Protein 1V9C (pdb70)

Foldseek 3Di:
DCVVVVLLVCQVVVLPDADDPLQCVLLQSLLCSLPVDSCQSVQKDWDPCQLVLLLCLLLVQAEEEEQDVLLVVLADPVLCVVNVYHYHHQLPDPQLVVPVSLLSSVVVCVVPLNQAQHEYFYAADLVNLVSVLVVLVVPRAYSEYELFHADDPNNQVSVVSVVVGPHTYIYRPDRGGHSSSRNSSNSSSSVCSNVVRD/DVVVVVVLLVVLVVPQPDADDDQQGVLLLSLLCSLPVDNCQSVQKDWDPCQLVLLLVLLQVLAAEEEADVCLVVVADPVLCPPNVHHYHH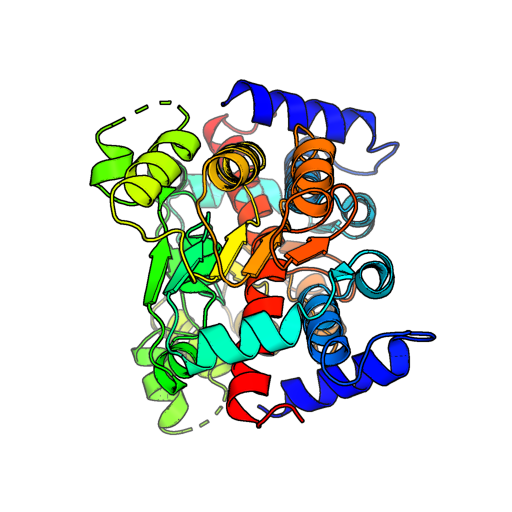QLVDDQLVVVVVVPPSLLSRVVVCVVVVRQASHEYEYAADLVNLVNVLVVVVVPGAHSEYELHHADDPNNQVSVVSVVVGDHTYMYRHDRGGHSSSRNSSSSSSSVCSSVVNHDPD

Radius of gyration: 20.57 Å; Cα contacts (8 Å, |Δi|>4): 798; chains: 2; bounding box: 48×42×52 Å

Solvent-accessible surface area: 16728 Å² total; per-residue (Å²): 244,50,54,67,115,76,3,30,142,42,0,60,152,92,4,44,121,76,75,38,54,126,35,34,18,22,0,0,52,47,0,0,31,21,19,11,9,57,82,7,47,72,33,1,111,24,26,175,40,2,4,94,22,0,15,150,6,0,91,79,16,12,113,0,1,1,4,17,131,25,0,19,24,5,2,37,80,105,94,24,157,81,58,51,11,91,39,25,32,0,22,54,50,94,87,0,76,90,162,109,130,6,87,13,0,10,40,22,0,137,115,117,42,41,1,79,36,3,1,0,0,0,0,54,18,20,49,2,0,57,22,0,14,103,12,0,118,118,45,5,101,5,21,0,0,0,0,0,0,21,10,12,32,58,3,100,112,0,3,157,20,0,55,93,10,74,13,37,23,0,0,0,58,31,78,24,7,6,4,24,5,0,9,5,0,0,30,4,0,2,87,6,4,43,66,70,22,150,83,212,70,77,55,68,53,6,8,123,31,0,58,138,91,11,38,132,71,82,37,45,117,41,38,24,10,0,0,13,25,0,0,40,22,19,9,10,62,84,6,49,81,30,6,129,25,17,188,33,1,3,92,25,0,17,143,3,1,93,75,31,14,92,0,0,0,3,16,77,20,0,28,30,16,4,42,93,95,72,32,166,93,54,51,3,99,36,19,32,0,29,45,37,97,77,0,54,63,83,23,186,81,165,112,126,6,87,12,0,5,42,16,0,93,124,114,48,22,0,86,40,2,0,0,0,0,0,58,14,17,46,0,0,35,6,0,11,107,10,0,142,127,43,0,111,4,25,0,0,0,0,0,0,23,7,10,33,53,1,66,88,0,2,132,29,0,39,127,17,63,11,35,20,0,0,0,44,32,75,21,5,5,3,27,6,0,8,5,0,1,14,4,0,2,88,4,3,47,41,58,25,93,58,86,32

Organism: Thermus thermophilus (NCBI:txid274)

Structure (mmCIF, N/CA/C/O backbone):
data_1V9C
#
_entry.id   1V9C
#
_cell.length_a   54.571
_cell.length_b   67.822
_cell.length_c   56.697
_cell.angle_alpha   90.00
_cell.angle_beta   113.00
_cell.angle_gamma   90.00
#
_symmetry.space_group_name_H-M   'P 1 21 1'
#
loop_
_entity.id
_entity.type
_entity.pdbx_description
1 polymer 'Precorrin-8x Methyl Mutase'
2 non-polymer 'SULFATE ION'
3 non-polymer 'CHLORIDE ION'
4 water water
#
loop_
_atom_site.group_PDB
_atom_site.id
_atom_site.type_symbol
_atom_site.label_atom_id
_atom_site.label_alt_id
_atom_site.label_comp_id
_atom_site.label_asym_id
_atom_site.label_entity_id
_atom_site.label_seq_id
_atom_site.pdbx_PDB_ins_code
_atom_site.Cartn_x
_atom_site.Cartn_y
_atom_site.Cartn_z
_atom_site.occupancy
_atom_site.B_iso_or_equiv
_atom_site.auth_seq_id
_atom_site.auth_comp_id
_atom_site.auth_asym_id
_atom_site.auth_atom_id
_atom_site.pdbx_PDB_model_num
ATOM 1 N N . ARG A 1 6 ? 26.170 12.184 11.769 1.00 82.82 6 ARG A N 1
ATOM 2 C CA . ARG A 1 6 ? 24.821 11.614 12.054 1.00 84.14 6 ARG A CA 1
ATOM 3 C C . ARG A 1 6 ? 24.864 10.374 12.949 1.00 84.90 6 ARG A C 1
ATOM 4 O O . ARG A 1 6 ? 25.900 10.042 13.537 1.00 87.02 6 ARG A O 1
ATOM 12 N N . ALA A 1 7 ? 23.723 9.697 13.043 1.00 82.76 7 ALA A N 1
ATOM 13 C CA . ALA A 1 7 ? 23.591 8.495 13.853 1.00 80.16 7 ALA A CA 1
ATOM 14 C C . ALA A 1 7 ? 24.169 7.296 13.122 1.00 78.85 7 ALA A C 1
ATOM 15 O O . ALA A 1 7 ? 24.175 6.183 13.647 1.00 78.62 7 ALA A O 1
ATOM 17 N N . ILE A 1 8 ? 24.636 7.530 11.899 1.00 77.35 8 ILE A N 1
ATOM 18 C CA . ILE A 1 8 ? 25.231 6.479 11.083 1.00 75.21 8 ILE A CA 1
ATOM 19 C C . ILE A 1 8 ? 26.250 5.757 11.951 1.00 73.97 8 ILE A C 1
ATOM 20 O O . ILE A 1 8 ? 26.419 4.540 11.861 1.00 71.39 8 ILE A O 1
ATOM 25 N N . GLU A 1 9 ? 26.924 6.533 12.794 1.00 73.13 9 GLU A N 1
ATOM 26 C CA . GLU A 1 9 ? 27.930 6.009 13.700 1.00 74.59 9 GLU A CA 1
ATOM 27 C C . GLU A 1 9 ? 27.281 4.904 14.531 1.00 74.24 9 GLU A C 1
ATOM 28 O O . GLU A 1 9 ? 27.809 3.793 14.638 1.00 73.36 9 GLU A O 1
ATOM 34 N N . GLU A 1 10 ? 26.124 5.222 15.106 1.00 72.45 10 GLU A N 1
ATOM 35 C CA . GLU A 1 10 ? 25.373 4.281 15.929 1.00 69.33 10 GLU A CA 1
ATOM 36 C C . GLU A 1 10 ? 24.988 3.005 15.188 1.00 66.16 10 GLU A C 1
ATOM 37 O O . GLU A 1 10 ? 25.283 1.903 15.643 1.00 66.77 10 GLU A O 1
ATOM 43 N N . GLU A 1 11 ? 24.321 3.150 14.049 1.00 62.96 11 GLU A N 1
ATOM 44 C CA . GLU A 1 11 ? 23.902 1.985 13.274 1.00 62.00 11 GLU A CA 1
ATOM 45 C C . GLU A 1 11 ? 25.068 1.145 12.772 1.00 56.68 11 GLU A C 1
ATOM 46 O O . GLU A 1 11 ? 24.948 -0.073 12.610 1.00 47.72 11 GLU A O 1
ATOM 52 N N . SER A 1 12 ? 26.193 1.808 12.523 1.00 54.70 12 SER A N 1
ATOM 53 C CA . SER A 1 12 ? 27.388 1.132 12.053 1.00 52.27 12 SER A CA 1
ATOM 54 C C . SER A 1 12 ? 27.891 0.206 13.158 1.00 49.23 12 SER A C 1
ATOM 55 O O . SER A 1 12 ? 28.276 -0.931 12.903 1.00 47.46 12 SER A O 1
ATOM 58 N N . PHE A 1 13 ? 27.872 0.701 14.390 1.00 48.32 13 PHE A N 1
ATOM 59 C CA . PHE A 1 13 ? 28.327 -0.082 15.534 1.00 49.89 13 PHE A CA 1
ATOM 60 C C . PHE A 1 13 ? 27.384 -1.262 15.760 1.00 50.38 13 PHE A C 1
ATOM 61 O O . PHE A 1 13 ? 27.808 -2.346 16.174 1.00 47.65 13 PHE A O 1
ATOM 69 N N . ARG A 1 14 ? 26.102 -1.034 15.482 1.00 49.18 14 ARG A N 1
ATOM 70 C CA . ARG A 1 14 ? 25.075 -2.055 15.623 1.00 48.83 14 ARG A CA 1
ATOM 71 C C . ARG A 1 14 ? 25.450 -3.212 14.714 1.00 47.38 14 ARG A C 1
ATOM 72 O O . ARG A 1 14 ? 25.505 -4.366 15.136 1.00 43.98 14 ARG A O 1
ATOM 80 N N . ILE A 1 15 ? 25.716 -2.880 13.454 1.00 46.05 15 ILE A N 1
ATOM 81 C CA . ILE A 1 15 ? 26.090 -3.868 12.459 1.00 45.47 15 ILE A CA 1
ATOM 82 C C . ILE A 1 15 ? 27.360 -4.576 12.902 1.00 46.29 15 ILE A C 1
ATOM 83 O O . ILE A 1 15 ? 27.489 -5.792 12.746 1.00 46.42 15 ILE A O 1
ATOM 88 N N . VAL A 1 16 ? 28.288 -3.810 13.475 1.00 48.41 16 VAL A N 1
ATOM 89 C CA . VAL A 1 16 ? 29.550 -4.360 13.954 1.00 46.92 16 VAL A CA 1
ATOM 90 C C . VAL A 1 16 ? 29.350 -5.390 15.055 1.00 46.88 16 VAL A C 1
ATOM 91 O O . VAL A 1 16 ? 29.869 -6.498 14.965 1.00 44.87 16 VAL A O 1
ATOM 95 N N . ASP A 1 17 ? 28.621 -5.027 16.104 1.00 50.63 17 ASP A N 1
ATOM 96 C CA . ASP A 1 17 ? 28.392 -5.973 17.187 1.00 57.04 17 ASP A CA 1
ATOM 97 C C . ASP A 1 17 ? 27.709 -7.207 16.606 1.00 61.70 17 ASP A C 1
ATOM 98 O O . ASP A 1 17 ? 28.258 -8.315 16.628 1.00 63.03 17 ASP A O 1
ATOM 103 N N . GLN A 1 18 ? 26.514 -6.996 16.066 1.00 64.15 18 GLN A N 1
ATOM 104 C CA . GLN A 1 18 ? 25.733 -8.067 15.467 1.00 66.77 18 GLN A CA 1
ATOM 105 C C . GLN A 1 18 ? 26.571 -8.997 14.591 1.00 66.54 18 GLN A C 1
ATOM 106 O O . GLN A 1 18 ? 26.446 -10.219 14.668 1.00 65.31 18 GLN A O 1
ATOM 112 N N . GLU A 1 19 ? 27.436 -8.408 13.774 1.00 67.92 19 GLU A N 1
ATOM 113 C CA . GLU A 1 19 ? 28.272 -9.163 12.849 1.00 70.50 19 GLU A CA 1
ATOM 114 C C . GLU A 1 19 ? 29.608 -9.632 13.436 1.00 72.32 19 GLU A C 1
ATOM 115 O O . GLU A 1 19 ? 30.266 -10.509 12.870 1.00 72.05 19 GLU A O 1
ATOM 121 N N . ALA A 1 20 ? 29.998 -9.054 14.569 1.00 73.55 20 ALA A N 1
ATOM 122 C CA . ALA A 1 20 ? 31.263 -9.385 15.228 1.00 75.80 20 ALA A CA 1
ATOM 123 C C . ALA A 1 20 ? 31.477 -10.880 15.437 1.00 77.32 20 ALA A C 1
ATOM 124 O O . ALA A 1 20 ? 32.539 -11.420 15.116 1.00 76.61 20 ALA A O 1
ATOM 126 N N . GLY A 1 21 ? 30.464 -11.543 15.983 1.00 78.73 21 GLY A N 1
ATOM 127 C CA . GLY A 1 21 ? 30.571 -12.965 16.233 1.00 79.52 21 GLY A CA 1
ATOM 128 C C . GLY A 1 21 ? 30.956 -13.216 17.676 1.00 80.35 21 GLY A C 1
ATOM 129 O O . GLY A 1 21 ? 30.546 -12.465 18.562 1.00 79.79 21 GLY A O 1
ATOM 130 N N . PRO A 1 22 ? 31.743 -14.269 17.946 1.00 81.02 22 PRO A N 1
ATOM 131 C CA . PRO A 1 22 ? 32.189 -14.624 19.298 1.00 81.10 22 PRO A CA 1
ATOM 132 C C . PRO A 1 22 ? 33.352 -13.746 19.766 1.00 80.08 22 PRO A C 1
ATOM 133 O O . PRO A 1 22 ? 34.461 -13.853 19.236 1.00 81.56 22 PRO A O 1
ATOM 137 N N . HIS A 1 23 ? 33.109 -12.887 20.755 1.00 77.17 23 HIS A N 1
ATOM 138 C CA . HIS A 1 23 ? 34.170 -12.017 21.259 1.00 73.99 23 HIS A CA 1
ATOM 139 C C . HIS A 1 23 ? 34.256 -12.002 22.783 1.00 73.74 23 HIS A C 1
ATOM 140 O O . HIS A 1 23 ? 33.242 -11.923 23.477 1.00 74.87 23 HIS A O 1
ATOM 147 N N . GLY A 1 24 ? 35.479 -12.080 23.297 1.00 72.20 24 GLY A N 1
ATOM 148 C CA . GLY A 1 24 ? 35.674 -12.072 24.733 1.00 69.37 24 GLY A CA 1
ATOM 149 C C . GLY A 1 24 ? 36.510 -10.902 25.208 1.00 66.93 24 GLY A C 1
ATOM 150 O O . GLY A 1 24 ? 37.725 -11.023 25.371 1.00 69.41 24 GLY A O 1
ATOM 151 N N . PHE A 1 25 ? 35.855 -9.768 25.429 1.00 63.52 25 PHE A N 1
ATOM 152 C CA . PHE A 1 25 ? 36.526 -8.556 25.892 1.00 61.57 25 PHE A CA 1
ATOM 153 C C . PHE A 1 25 ? 35.694 -7.886 26.982 1.00 59.91 25 PHE A C 1
ATOM 154 O O . PHE A 1 25 ? 34.472 -7.784 26.863 1.00 58.46 25 PHE A O 1
ATOM 162 N N . SER A 1 26 ? 36.357 -7.425 28.040 1.00 59.79 26 SER A N 1
ATOM 163 C CA . SER A 1 26 ? 35.663 -6.765 29.141 1.00 61.03 26 SER A CA 1
ATOM 164 C C . SER A 1 26 ? 34.778 -5.631 28.637 1.00 60.42 26 SER A C 1
ATOM 165 O O . SER A 1 26 ? 35.093 -4.976 27.645 1.00 60.75 26 SER A O 1
ATOM 168 N N . PRO A 1 27 ? 33.654 -5.383 29.322 1.00 60.95 27 PRO A N 1
ATOM 169 C CA . PRO A 1 27 ? 32.727 -4.317 28.934 1.00 60.76 27 PRO A CA 1
ATOM 170 C C . PRO A 1 27 ? 33.426 -3.010 28.555 1.00 59.06 27 PRO A C 1
ATOM 171 O O . PRO A 1 27 ? 32.921 -2.250 27.731 1.00 60.37 27 PRO A O 1
ATOM 175 N N . LEU A 1 28 ? 34.583 -2.752 29.158 1.00 56.76 28 LEU A N 1
ATOM 176 C CA . LEU A 1 28 ? 35.335 -1.533 28.871 1.00 55.33 28 LEU A CA 1
ATOM 177 C C . LEU A 1 28 ? 36.281 -1.606 27.672 1.00 54.09 28 LEU A C 1
ATOM 178 O O . LEU A 1 28 ? 36.625 -0.569 27.101 1.00 49.42 28 LEU A O 1
ATOM 183 N N . GLU A 1 29 ? 36.708 -2.809 27.288 1.00 51.41 29 GLU A N 1
ATOM 184 C CA . GLU A 1 29 ? 37.632 -2.920 26.167 1.00 50.30 29 GLU A CA 1
ATOM 185 C C . GLU A 1 29 ? 37.004 -3.343 24.849 1.00 50.02 29 GLU A C 1
ATOM 186 O O . GLU A 1 29 ? 37.625 -3.201 23.796 1.00 47.63 29 GLU A O 1
ATOM 192 N N . TRP A 1 30 ? 35.783 -3.866 24.892 1.00 45.67 30 TRP A N 1
ATOM 193 C CA . TRP A 1 30 ? 35.137 -4.245 23.655 1.00 42.54 30 TRP A CA 1
ATOM 194 C C . TRP A 1 30 ? 34.921 -2.983 22.823 1.00 39.82 30 TRP A C 1
ATOM 195 O O . TRP A 1 30 ? 35.193 -2.972 21.629 1.00 42.03 30 TRP A O 1
ATOM 206 N N . PRO A 1 31 ? 34.434 -1.900 23.453 1.00 37.00 31 PRO A N 1
ATOM 207 C CA . PRO A 1 31 ? 34.186 -0.628 22.759 1.00 34.60 31 PRO A CA 1
ATOM 208 C C . PRO A 1 31 ? 35.412 -0.144 21.967 1.00 37.13 31 PRO A C 1
ATOM 209 O O . PRO A 1 31 ? 35.271 0.561 20.972 1.00 37.13 31 PRO A O 1
ATOM 213 N N . VAL A 1 32 ? 36.606 -0.506 22.435 1.00 33.53 32 VAL A N 1
ATOM 214 C CA . VAL A 1 32 ? 37.848 -0.149 21.758 1.00 31.52 32 VAL A CA 1
ATOM 215 C C . VAL A 1 32 ? 38.010 -0.998 20.496 1.00 32.13 32 VAL A C 1
ATOM 216 O O . VAL A 1 32 ? 38.323 -0.496 19.419 1.00 28.31 32 VAL A O 1
ATOM 220 N N . VAL A 1 33 ? 37.806 -2.300 20.642 1.00 29.58 33 VAL A N 1
ATOM 221 C CA . VAL A 1 33 ? 37.950 -3.208 19.515 1.00 29.02 33 VAL A CA 1
ATOM 222 C C . VAL A 1 33 ? 36.886 -2.980 18.434 1.00 25.55 33 VAL A C 1
ATOM 223 O O . VAL A 1 33 ? 37.160 -3.109 17.234 1.00 26.57 33 VAL A O 1
ATOM 227 N N . ARG A 1 34 ? 35.682 -2.645 18.876 1.00 26.43 34 ARG A N 1
ATOM 228 C CA . ARG A 1 34 ? 34.559 -2.419 17.975 1.00 31.79 34 ARG A CA 1
ATOM 229 C C . ARG A 1 34 ? 34.912 -1.266 17.061 1.00 26.74 34 ARG A C 1
ATOM 230 O O . ARG A 1 34 ? 34.836 -1.375 15.848 1.00 34.40 34 ARG A O 1
ATOM 238 N N . ARG A 1 35 ? 35.325 -0.169 17.674 1.00 27.54 35 ARG A N 1
ATOM 239 C CA . ARG A 1 35 ? 35.699 1.041 16.961 1.00 26.09 35 ARG A CA 1
ATOM 240 C C . ARG A 1 35 ? 36.806 0.779 15.939 1.00 25.02 35 ARG A C 1
ATOM 241 O O . ARG A 1 35 ? 36.797 1.359 14.849 1.00 23.04 35 ARG A O 1
ATOM 249 N N . MET A 1 36 ? 37.753 -0.091 16.303 1.00 18.56 36 MET A N 1
ATOM 250 C CA . MET A 1 36 ? 38.872 -0.429 15.437 1.00 20.32 36 MET A CA 1
ATOM 251 C C . MET A 1 36 ? 38.379 -1.229 14.250 1.00 23.00 36 MET A C 1
ATOM 252 O O . MET A 1 36 ? 38.865 -1.063 13.137 1.00 26.42 36 MET A O 1
ATOM 257 N N . ILE A 1 37 ? 37.422 -2.119 14.504 1.00 28.84 37 ILE A N 1
ATOM 258 C CA . ILE A 1 37 ? 36.821 -2.947 13.456 1.00 27.17 37 ILE A CA 1
ATOM 259 C C . ILE A 1 37 ? 36.053 -2.005 12.543 1.00 23.89 37 ILE A C 1
ATOM 260 O O . ILE A 1 37 ? 36.149 -2.065 11.317 1.00 28.21 37 ILE A O 1
ATOM 265 N N . HIS A 1 38 ? 35.271 -1.148 13.177 1.00 24.68 38 HIS A N 1
ATOM 266 C CA . HIS A 1 38 ? 34.444 -0.178 12.484 1.00 28.96 38 HIS A CA 1
ATOM 267 C C . HIS A 1 38 ? 35.250 0.704 11.534 1.00 30.75 38 HIS A C 1
ATOM 268 O O . HIS A 1 38 ? 34.799 1.010 10.434 1.00 35.19 38 HIS A O 1
ATOM 275 N N . ALA A 1 39 ? 36.450 1.088 11.960 1.00 28.31 39 ALA A N 1
ATOM 276 C CA . ALA A 1 39 ? 37.300 1.975 11.180 1.00 25.84 39 ALA A CA 1
ATOM 277 C C . ALA A 1 39 ? 38.005 1.309 10.021 1.00 24.34 39 ALA A C 1
ATOM 278 O O . ALA A 1 39 ? 38.468 1.994 9.117 1.00 24.55 39 ALA A O 1
ATOM 280 N N . THR A 1 40 ? 38.075 -0.020 10.040 1.00 20.23 40 THR A N 1
ATOM 281 C CA . THR A 1 40 ? 38.754 -0.759 8.983 1.00 16.55 40 THR A CA 1
ATOM 282 C C . THR A 1 40 ? 37.902 -1.779 8.190 1.00 17.91 40 THR A C 1
ATOM 283 O O . THR A 1 40 ? 38.350 -2.283 7.168 1.00 19.22 40 THR A O 1
ATOM 287 N N . ALA A 1 41 ? 36.701 -2.079 8.664 1.00 18.11 41 ALA A N 1
ATOM 288 C CA . ALA A 1 41 ? 35.853 -3.101 8.046 1.00 26.22 41 ALA A CA 1
ATOM 289 C C . ALA A 1 41 ? 36.666 -4.405 8.015 1.00 29.30 41 ALA A C 1
ATOM 290 O O . ALA A 1 41 ? 36.542 -5.209 7.101 1.00 32.64 41 ALA A O 1
ATOM 292 N N . ASP A 1 42 ? 37.512 -4.588 9.025 1.00 30.66 42 ASP A N 1
ATOM 293 C CA . ASP A 1 42 ? 38.360 -5.771 9.138 1.00 32.38 42 ASP A CA 1
ATOM 294 C C . ASP A 1 42 ? 38.093 -6.442 10.492 1.00 32.93 42 ASP A C 1
ATOM 295 O O . ASP A 1 42 ? 38.625 -6.013 11.517 1.00 30.27 42 ASP A O 1
ATOM 300 N N . PHE A 1 43 ? 37.262 -7.485 10.487 1.00 32.61 43 PHE A N 1
ATOM 301 C CA . PHE A 1 43 ? 36.904 -8.206 11.714 1.00 33.94 43 PHE A CA 1
ATOM 302 C C . PHE A 1 43 ? 38.059 -8.956 12.367 1.00 31.23 43 PHE A C 1
ATOM 303 O O . PHE A 1 43 ? 37.978 -9.330 13.530 1.00 32.35 43 PHE A O 1
ATOM 311 N N . GLU A 1 44 ? 39.135 -9.154 11.619 1.00 31.27 44 GLU A N 1
ATOM 312 C CA . GLU A 1 44 ? 40.315 -9.823 12.136 1.00 32.50 44 GLU A CA 1
ATOM 313 C C . GLU A 1 44 ? 40.891 -9.092 13.367 1.00 34.74 44 GLU A C 1
ATOM 314 O O . GLU A 1 44 ? 41.729 -9.633 14.081 1.00 37.51 44 GLU A O 1
ATOM 320 N N . TYR A 1 45 ? 40.453 -7.868 13.631 1.00 36.86 45 TYR A N 1
ATOM 321 C CA . TYR A 1 45 ? 40.984 -7.170 14.798 1.00 39.47 45 TYR A CA 1
ATOM 322 C C . TYR A 1 45 ? 40.407 -7.732 16.093 1.00 42.29 45 TYR A C 1
ATOM 323 O O . TYR A 1 45 ? 40.976 -7.541 17.174 1.00 41.56 45 TYR A O 1
ATOM 332 N N . LYS A 1 46 ? 39.288 -8.443 15.980 1.00 42.26 46 LYS A N 1
ATOM 333 C CA . LYS A 1 46 ? 38.654 -9.055 17.146 1.00 44.40 46 LYS A CA 1
ATOM 334 C C . LYS A 1 46 ? 39.624 -10.074 17.757 1.00 44.06 46 LYS A C 1
ATOM 335 O O . LYS A 1 46 ? 39.628 -10.321 18.967 1.00 46.41 46 LYS A O 1
ATOM 341 N N . ALA A 1 47 ? 40.459 -10.640 16.898 1.00 40.69 47 ALA A N 1
ATOM 342 C CA . ALA A 1 47 ? 41.441 -11.640 17.285 1.00 43.69 47 ALA A CA 1
ATOM 343 C C . ALA A 1 47 ? 42.834 -11.069 17.522 1.00 44.45 47 ALA A C 1
ATOM 344 O O . ALA A 1 47 ? 43.579 -11.562 18.363 1.00 46.01 47 ALA A O 1
ATOM 346 N N . LEU A 1 48 ? 43.187 -10.034 16.771 1.00 41.98 48 LEU A N 1
ATOM 347 C CA . LEU A 1 48 ? 44.511 -9.444 16.875 1.00 37.17 48 LEU A CA 1
ATOM 348 C C . LEU A 1 48 ? 44.752 -8.452 18.013 1.00 34.33 48 LEU A C 1
ATOM 349 O O . LEU A 1 48 ? 45.864 -8.353 18.514 1.00 37.88 48 LEU A O 1
ATOM 354 N N . THR A 1 49 ? 43.722 -7.723 18.419 1.00 33.10 49 THR A N 1
ATOM 355 C CA . THR A 1 49 ? 43.875 -6.713 19.459 1.00 39.07 49 THR A CA 1
ATOM 356 C C . THR A 1 49 ? 44.037 -7.253 20.870 1.00 40.87 49 THR A C 1
ATOM 357 O O . THR A 1 49 ? 43.091 -7.769 21.464 1.00 40.41 49 THR A O 1
ATOM 361 N N . ARG A 1 50 ? 45.244 -7.104 21.405 1.00 44.19 50 ARG A N 1
ATOM 362 C CA . ARG A 1 50 ? 45.563 -7.575 22.747 1.00 45.49 50 ARG A CA 1
ATOM 363 C C . ARG A 1 50 ? 45.695 -6.426 23.733 1.00 44.37 50 ARG A C 1
ATOM 364 O O . ARG A 1 50 ? 46.227 -5.368 23.395 1.00 43.62 50 ARG A O 1
ATOM 372 N N . PHE A 1 51 ? 45.194 -6.641 24.947 1.00 41.87 51 PHE A N 1
ATOM 373 C CA . PHE A 1 51 ? 45.273 -5.648 26.010 1.00 43.48 51 PHE A CA 1
ATOM 374 C C . PHE A 1 51 ? 46.062 -6.236 27.171 1.00 48.81 51 PHE A C 1
ATOM 375 O O . PHE A 1 51 ? 46.114 -7.459 27.348 1.00 50.36 51 PHE A O 1
ATOM 383 N N . SER A 1 52 ? 46.673 -5.365 27.963 1.00 49.26 52 SER A N 1
ATOM 384 C CA . SER A 1 52 ? 47.409 -5.805 29.135 1.00 51.03 52 SER A CA 1
ATOM 385 C C . SER A 1 52 ? 46.402 -5.648 30.269 1.00 52.96 52 SER A C 1
ATOM 386 O O . SER A 1 52 ? 45.248 -5.284 30.019 1.00 53.61 52 SER A O 1
ATOM 389 N N . GLN A 1 53 ? 46.817 -5.921 31.502 1.00 53.88 53 GLN A N 1
ATOM 390 C CA . GLN A 1 53 ? 45.912 -5.788 32.641 1.00 54.55 53 GLN A CA 1
ATOM 391 C C . GLN A 1 53 ? 45.642 -4.314 32.911 1.00 53.93 53 GLN A C 1
ATOM 392 O O . GLN A 1 53 ? 46.578 -3.520 33.054 1.00 55.30 53 GLN A O 1
ATOM 398 N N . GLY A 1 54 ? 44.363 -3.950 32.972 1.00 51.90 54 GLY A N 1
ATOM 399 C CA . GLY A 1 54 ? 44.000 -2.566 33.231 1.00 48.10 54 GLY A CA 1
ATOM 400 C C . GLY A 1 54 ? 44.445 -1.563 32.179 1.00 44.89 54 GLY A C 1
ATOM 401 O O . GLY A 1 54 ? 44.748 -0.412 32.500 1.00 45.68 54 GLY A O 1
ATOM 402 N N . ALA A 1 55 ? 44.483 -1.978 30.918 1.00 43.49 55 ALA A N 1
ATOM 403 C CA . ALA A 1 55 ? 44.894 -1.060 29.855 1.00 42.03 55 ALA A CA 1
ATOM 404 C C . ALA A 1 55 ? 43.928 0.123 29.719 1.00 38.97 55 ALA A C 1
ATOM 405 O O . ALA A 1 55 ? 44.343 1.281 29.748 1.00 37.93 55 ALA A O 1
ATOM 407 N N . VAL A 1 56 ? 42.639 -0.174 29.596 1.00 38.59 56 VAL A N 1
ATOM 408 C CA . VAL A 1 56 ? 41.625 0.868 29.437 1.00 40.50 56 VAL A CA 1
ATOM 409 C C . VAL A 1 56 ? 41.536 1.848 30.613 1.00 41.49 56 VAL A C 1
ATOM 410 O O . VAL A 1 56 ? 41.591 3.064 30.418 1.00 42.40 56 VAL A O 1
ATOM 414 N N . GLU A 1 57 ? 41.398 1.327 31.829 1.00 42.20 57 GLU A N 1
ATOM 415 C CA . GLU A 1 57 ? 41.310 2.190 32.997 1.00 41.32 57 GLU A CA 1
ATOM 416 C C . GLU A 1 57 ? 42.480 3.134 32.921 1.00 40.04 57 GLU A C 1
ATOM 417 O O . GLU A 1 57 ? 42.317 4.345 33.069 1.00 42.81 57 GLU A O 1
ATOM 423 N N . ALA A 1 58 ? 43.660 2.576 32.670 1.00 38.75 58 ALA A N 1
ATOM 424 C CA . ALA A 1 58 ? 44.875 3.380 32.556 1.00 41.67 58 ALA A CA 1
ATOM 425 C C . ALA A 1 58 ? 44.666 4.503 31.536 1.00 42.95 58 ALA A C 1
ATOM 426 O O . ALA A 1 58 ? 45.077 5.650 31.757 1.00 42.70 58 ALA A O 1
ATOM 428 N N . GLY A 1 59 ? 44.020 4.156 30.423 1.00 40.02 59 GLY A N 1
ATOM 429 C CA . GLY A 1 59 ? 43.743 5.126 29.384 1.00 40.48 59 GLY A CA 1
ATOM 430 C C . GLY A 1 59 ? 42.703 6.142 29.821 1.00 40.75 59 GLY A C 1
ATOM 431 O O . GLY A 1 59 ? 42.923 7.348 29.716 1.00 38.70 59 GLY A O 1
ATOM 432 N N . LEU A 1 60 ? 41.568 5.657 30.315 1.00 43.66 60 LEU A N 1
ATOM 433 C CA . LEU A 1 60 ? 40.494 6.533 30.781 1.00 44.29 60 LEU A CA 1
ATOM 434 C C . LEU A 1 60 ? 40.979 7.526 31.843 1.00 45.11 60 LEU A C 1
ATOM 435 O O . LEU A 1 60 ? 40.603 8.696 31.824 1.00 47.45 60 LEU A O 1
ATOM 440 N N . LYS A 1 61 ? 41.820 7.057 32.760 1.00 44.86 61 LYS A N 1
ATOM 441 C CA . LYS A 1 61 ? 42.346 7.904 33.821 1.00 44.97 61 LYS A CA 1
ATOM 442 C C . LYS A 1 61 ? 43.256 8.979 33.249 1.00 46.91 61 LYS A C 1
ATOM 443 O O . LYS A 1 61 ? 43.140 10.156 33.597 1.00 48.99 61 LYS A O 1
ATOM 449 N N . ALA A 1 62 ? 44.171 8.565 32.376 1.00 49.34 62 ALA A N 1
ATOM 450 C CA . ALA A 1 62 ? 45.103 9.487 31.731 1.00 48.91 62 ALA A CA 1
ATOM 451 C C . ALA A 1 62 ? 44.321 10.558 30.990 1.00 49.63 62 ALA A C 1
ATOM 452 O O . ALA A 1 62 ? 44.601 11.744 31.121 1.00 50.57 62 ALA A O 1
ATOM 454 N N . ILE A 1 63 ? 43.334 10.130 30.211 1.00 48.17 63 ILE A N 1
ATOM 455 C CA . ILE A 1 63 ? 42.511 11.055 29.457 1.00 51.99 63 ILE A CA 1
ATOM 456 C C . ILE A 1 63 ? 41.798 12.023 30.391 1.00 54.26 63 ILE A C 1
ATOM 457 O O . ILE A 1 63 ? 41.842 13.238 30.190 1.00 55.19 63 ILE A O 1
ATOM 462 N N . GLN A 1 64 ? 41.132 11.481 31.406 1.00 55.36 64 GLN A N 1
ATOM 463 C CA . GLN A 1 64 ? 40.417 12.313 32.363 1.00 55.54 64 GLN A CA 1
ATOM 464 C C . GLN A 1 64 ? 41.411 13.211 33.093 1.00 55.26 64 GLN A C 1
ATOM 465 O O . GLN A 1 64 ? 41.154 14.398 33.308 1.00 54.80 64 GLN A O 1
ATOM 471 N N . ALA A 1 65 ? 42.556 12.644 33.450 1.00 51.87 65 ALA A N 1
ATOM 472 C CA . ALA A 1 65 ? 43.590 13.404 34.133 1.00 50.32 65 ALA A CA 1
ATOM 473 C C . ALA A 1 65 ? 44.157 14.477 33.202 1.00 50.34 65 ALA A C 1
ATOM 474 O O . ALA A 1 65 ? 45.127 15.152 33.548 1.00 53.14 65 ALA A O 1
ATOM 476 N N . GLY A 1 66 ? 43.549 14.623 32.025 1.00 47.93 66 GLY A N 1
ATOM 477 C CA . GLY A 1 66 ? 44.000 15.607 31.050 1.00 45.61 66 GLY A CA 1
ATOM 478 C C . GLY A 1 66 ? 45.350 15.298 30.416 1.00 47.12 66 GLY A C 1
ATOM 479 O O . GLY A 1 66 ? 46.018 16.193 29.891 1.00 47.92 66 GLY A O 1
ATOM 480 N N . ALA A 1 67 ? 45.743 14.027 30.439 1.00 45.77 67 ALA A N 1
ATOM 481 C CA . ALA A 1 67 ? 47.030 13.590 29.898 1.00 45.94 67 ALA A CA 1
ATOM 482 C C . ALA A 1 67 ? 47.370 14.031 28.475 1.00 46.18 67 ALA A C 1
ATOM 483 O O . ALA A 1 67 ? 46.503 14.441 27.699 1.00 47.39 67 ALA A O 1
ATOM 485 N N . ARG A 1 68 ? 48.659 13.937 28.152 1.00 48.56 68 ARG A N 1
ATOM 486 C CA . ARG A 1 68 ? 49.181 14.310 26.840 1.00 48.75 68 ARG A CA 1
ATOM 487 C C . ARG A 1 68 ? 49.272 13.092 25.933 1.00 42.71 68 ARG A C 1
ATOM 488 O O . ARG A 1 68 ? 49.692 12.010 26.356 1.00 42.37 68 ARG A O 1
ATOM 496 N N . ILE A 1 69 ? 48.898 13.287 24.677 1.00 40.83 69 ILE A N 1
ATOM 497 C CA . ILE A 1 69 ? 48.931 12.224 23.683 1.00 35.50 69 ILE A CA 1
ATOM 498 C C . ILE A 1 69 ? 50.076 12.440 22.709 1.00 33.20 69 ILE A C 1
ATOM 499 O O . ILE A 1 69 ? 50.008 13.305 21.842 1.00 35.20 69 ILE A O 1
ATOM 504 N N . LEU A 1 70 ? 51.134 11.662 22.874 1.00 31.14 70 LEU A N 1
ATOM 505 C CA . LEU A 1 70 ? 52.292 11.738 22.003 1.00 34.01 70 LEU A CA 1
ATOM 506 C C . LEU A 1 70 ? 52.080 10.714 20.879 1.00 36.93 70 LEU A C 1
ATOM 507 O O . LEU A 1 70 ? 51.919 9.519 21.146 1.00 39.44 70 LEU A O 1
ATOM 512 N N . VAL A 1 71 ? 52.078 11.171 19.631 1.00 35.77 71 VAL A N 1
ATOM 513 C CA . VAL A 1 71 ? 51.871 10.265 18.507 1.00 32.76 71 VAL A CA 1
ATOM 514 C C . VAL A 1 71 ? 53.054 10.233 17.544 1.00 34.24 71 VAL A C 1
ATOM 515 O O . VAL A 1 71 ? 53.837 11.173 17.471 1.00 32.69 71 VAL A O 1
ATOM 519 N N . ASP A 1 72 ? 53.177 9.143 16.794 1.00 33.31 72 ASP A N 1
ATOM 520 C CA . ASP A 1 72 ? 54.305 8.990 15.889 1.00 30.56 72 ASP A CA 1
ATOM 521 C C . ASP A 1 72 ? 54.036 9.346 14.434 1.00 32.00 72 ASP A C 1
ATOM 522 O O . ASP A 1 72 ? 54.831 8.999 13.555 1.00 29.26 72 ASP A O 1
ATOM 527 N N . ALA A 1 73 ? 52.921 10.028 14.176 1.00 30.43 73 ALA A N 1
ATOM 528 C CA . ALA A 1 73 ? 52.591 10.428 12.813 1.00 32.37 73 ALA A CA 1
ATOM 529 C C . ALA A 1 73 ? 51.542 11.520 12.793 1.00 32.05 73 ALA A C 1
ATOM 530 O O . ALA A 1 73 ? 50.605 11.515 13.586 1.00 35.03 73 ALA A O 1
ATOM 532 N N . ARG A 1 74 ? 51.719 12.449 11.862 1.00 32.54 74 ARG A N 1
ATOM 533 C CA . ARG A 1 74 ? 50.836 13.599 11.689 1.00 32.00 74 ARG A CA 1
ATOM 534 C C . ARG A 1 74 ? 49.417 13.150 11.355 1.00 27.46 74 ARG A C 1
ATOM 535 O O . ARG A 1 74 ? 48.440 13.765 11.782 1.00 27.81 74 ARG A O 1
ATOM 543 N N . MET A 1 75 ? 49.306 12.073 10.588 1.00 28.88 75 MET A N 1
ATOM 544 C CA . MET A 1 75 ? 48.005 11.521 10.227 1.00 24.00 75 MET A CA 1
ATOM 545 C C . MET A 1 75 ? 47.217 11.247 11.513 1.00 20.32 75 MET A C 1
ATOM 546 O O . MET A 1 75 ? 46.005 11.448 11.574 1.00 21.28 75 MET A O 1
ATOM 551 N N . ILE A 1 76 ? 47.908 10.791 12.548 1.00 20.96 76 ILE A N 1
ATOM 552 C CA . ILE A 1 76 ? 47.238 10.521 13.819 1.00 24.06 76 ILE A CA 1
ATOM 553 C C . ILE A 1 76 ? 46.765 11.811 14.495 1.00 25.06 76 ILE A C 1
ATOM 554 O O . ILE A 1 76 ? 45.635 11.890 14.965 1.00 27.79 76 ILE A O 1
ATOM 559 N N . ALA A 1 77 ? 47.631 12.820 14.521 1.00 28.45 77 ALA A N 1
ATOM 560 C CA . ALA A 1 77 ? 47.307 14.119 15.124 1.00 34.08 77 ALA A CA 1
ATOM 561 C C . ALA A 1 77 ? 46.056 14.736 14.494 1.00 36.35 77 ALA A C 1
ATOM 562 O O . ALA A 1 77 ? 45.064 14.972 15.178 1.00 38.01 77 ALA A O 1
ATOM 564 N N . CYS A 1 78 ? 46.105 14.988 13.190 1.00 39.69 78 CYS A N 1
ATOM 565 C CA . CYS A 1 78 ? 44.965 15.570 12.495 1.00 41.25 78 CYS A CA 1
ATOM 566 C C . CYS A 1 78 ? 43.746 14.658 12.514 1.00 43.62 78 CYS A C 1
ATOM 567 O O . CYS A 1 78 ? 42.631 15.103 12.239 1.00 42.88 78 CYS A O 1
ATOM 570 N N . GLY A 1 79 ? 43.952 13.381 12.821 1.00 39.82 79 GLY A N 1
ATOM 571 C CA . GLY A 1 79 ? 42.832 12.460 12.847 1.00 42.10 79 GLY A CA 1
ATOM 572 C C . GLY A 1 79 ? 42.032 12.578 14.123 1.00 43.58 79 GLY A C 1
ATOM 573 O O . GLY A 1 79 ? 40.846 12.241 14.171 1.00 42.24 79 GLY A O 1
ATOM 574 N N . LEU A 1 80 ? 42.685 13.060 15.170 1.00 46.03 80 LEU A N 1
ATOM 575 C CA . LEU A 1 80 ? 42.018 13.221 16.445 1.00 51.58 80 LEU A CA 1
ATOM 576 C C . LEU A 1 80 ? 41.041 14.383 16.386 1.00 57.57 80 LEU A C 1
ATOM 577 O O . LEU A 1 80 ? 41.447 15.547 16.338 1.00 61.56 80 LEU A O 1
ATOM 582 N N . ASN A 1 81 ? 39.751 14.064 16.383 1.00 60.85 81 ASN A N 1
ATOM 583 C CA . ASN A 1 81 ? 38.713 15.084 16.331 1.00 67.02 81 ASN A CA 1
ATOM 584 C C . ASN A 1 81 ? 38.871 16.064 17.503 1.00 70.20 81 ASN A C 1
ATOM 585 O O . ASN A 1 81 ? 38.652 15.704 18.658 1.00 70.52 81 ASN A O 1
ATOM 590 N N . PRO A 1 82 ? 39.266 17.318 17.212 1.00 73.14 82 PRO A N 1
ATOM 591 C CA . PRO A 1 82 ? 39.465 18.367 18.222 1.00 74.02 82 PRO A CA 1
ATOM 592 C C . PRO A 1 82 ? 38.261 18.577 19.136 1.00 74.68 82 PRO A C 1
ATOM 593 O O . PRO A 1 82 ? 38.405 18.949 20.301 1.00 73.83 82 PRO A O 1
ATOM 597 N N . GLU A 1 83 ? 37.071 18.342 18.599 1.00 76.45 83 GLU A N 1
ATOM 598 C CA . GLU A 1 83 ? 35.853 18.508 19.376 1.00 78.98 83 GLU A CA 1
ATOM 599 C C . GLU A 1 83 ? 35.759 17.430 20.456 1.00 77.95 83 GLU A C 1
ATOM 600 O O . GLU A 1 83 ? 34.873 17.465 21.312 1.00 77.76 83 GLU A O 1
ATOM 606 N N . ARG A 1 84 ? 36.681 16.473 20.413 1.00 76.76 84 ARG A N 1
ATOM 607 C CA . ARG A 1 84 ? 36.709 15.393 21.395 1.00 75.97 84 ARG A CA 1
ATOM 608 C C . ARG A 1 84 ? 37.900 15.579 22.330 1.00 75.65 84 ARG A C 1
ATOM 609 O O . ARG A 1 84 ? 37.845 15.220 23.505 1.00 74.12 84 ARG A O 1
ATOM 617 N N . LEU A 1 85 ? 38.973 16.151 21.795 1.00 77.02 85 LEU A N 1
ATOM 618 C CA . LEU A 1 85 ? 40.190 16.392 22.561 1.00 78.68 85 LEU A CA 1
ATOM 619 C C . LEU A 1 85 ? 39.973 17.458 23.630 1.00 79.63 85 LEU A C 1
ATOM 620 O O . LEU A 1 85 ? 40.554 17.400 24.714 1.00 78.91 85 LEU A O 1
ATOM 625 N N . ARG A 1 86 ? 39.127 18.429 23.305 1.00 82.19 86 ARG A N 1
ATOM 626 C CA . ARG A 1 86 ? 38.809 19.538 24.194 1.00 84.15 86 ARG A CA 1
ATOM 627 C C . ARG A 1 86 ? 38.044 19.120 25.450 1.00 82.80 86 ARG A C 1
ATOM 628 O O . ARG A 1 86 ? 38.243 19.701 26.515 1.00 81.55 86 ARG A O 1
ATOM 636 N N . LEU A 1 87 ? 37.179 18.115 25.324 1.00 81.76 87 LEU A N 1
ATOM 637 C CA . LEU A 1 87 ? 36.387 17.632 26.455 1.00 81.09 87 LEU A CA 1
ATOM 638 C C . LEU A 1 87 ? 37.199 17.609 27.747 1.00 80.97 87 LEU A C 1
ATOM 639 O O . LEU A 1 87 ? 36.767 18.135 28.773 1.00 83.22 87 LEU A O 1
ATOM 644 N N . PHE A 1 88 ? 38.373 16.992 27.694 1.00 79.14 88 PHE A N 1
ATOM 645 C CA . PHE A 1 88 ? 39.246 16.916 28.857 1.00 76.91 88 PHE A CA 1
ATOM 646 C C . PHE A 1 88 ? 40.524 17.689 28.564 1.00 74.16 88 PHE A C 1
ATOM 647 O O . PHE A 1 88 ? 41.499 17.620 29.315 1.00 75.26 88 PHE A O 1
ATOM 655 N N . GLY A 1 89 ? 40.494 18.429 27.457 1.00 71.01 89 GLY A N 1
ATOM 656 C CA . GLY A 1 89 ? 41.624 19.240 27.043 1.00 66.83 89 GLY A CA 1
ATOM 657 C C . GLY A 1 89 ? 42.949 18.512 27.055 1.00 63.71 89 GLY A C 1
ATOM 658 O O . GLY A 1 89 ? 43.806 18.783 27.895 1.00 66.27 89 GLY A O 1
ATOM 659 N N . ASN A 1 90 ? 43.122 17.591 26.113 1.00 60.17 90 ASN A N 1
ATOM 660 C CA . ASN A 1 90 ? 44.352 16.816 26.019 1.00 53.74 90 ASN A CA 1
ATOM 661 C C . ASN A 1 90 ? 45.263 17.366 24.932 1.00 53.84 90 ASN A C 1
ATOM 662 O O . ASN A 1 90 ? 44.803 17.731 23.849 1.00 54.91 90 ASN A O 1
ATOM 667 N N . GLU A 1 91 ? 46.558 17.428 25.218 1.00 54.35 91 GLU A N 1
ATOM 668 C CA . GLU A 1 91 ? 47.504 17.937 24.236 1.00 55.07 91 GLU A CA 1
ATOM 669 C C . GLU A 1 91 ? 48.114 16.837 23.385 1.00 54.84 91 GLU A C 1
ATOM 670 O O . GLU A 1 91 ? 48.670 15.864 23.904 1.00 54.74 91 GLU A O 1
ATOM 676 N N . VAL A 1 92 ? 48.003 16.997 22.073 1.00 54.39 92 VAL A N 1
ATOM 677 C CA . VAL A 1 92 ? 48.580 16.039 21.142 1.00 53.91 92 VAL A CA 1
ATOM 678 C C . VAL A 1 92 ? 49.945 16.558 20.715 1.00 53.20 92 VAL A C 1
ATOM 679 O O . VAL A 1 92 ? 50.084 17.722 20.332 1.00 47.81 92 VAL A O 1
ATOM 683 N N . VAL A 1 93 ? 50.945 15.685 20.783 1.00 53.19 93 VAL A N 1
ATOM 684 C CA . VAL A 1 93 ? 52.310 16.042 20.420 1.00 53.49 93 VAL A CA 1
ATOM 685 C C . VAL A 1 93 ? 52.891 15.148 19.316 1.00 53.69 93 VAL A C 1
ATOM 686 O O . VAL A 1 93 ? 53.286 14.011 19.583 1.00 54.97 93 VAL A O 1
ATOM 690 N N . GLU A 1 94 ? 52.932 15.657 18.085 1.00 54.31 94 GLU A N 1
ATOM 691 C CA . GLU A 1 94 ? 53.512 14.920 16.959 1.00 53.78 94 GLU A CA 1
ATOM 692 C C . GLU A 1 94 ? 55.015 15.173 17.005 1.00 55.15 94 GLU A C 1
ATOM 693 O O . GLU A 1 94 ? 55.524 16.132 16.417 1.00 53.30 94 GLU A O 1
ATOM 699 N N . LEU A 1 95 ? 55.715 14.298 17.716 1.00 56.75 95 LEU A N 1
ATOM 700 C CA . LEU A 1 95 ? 57.153 14.407 17.903 1.00 60.80 95 LEU A CA 1
ATOM 701 C C . LEU A 1 95 ? 58.013 14.520 16.650 1.00 62.50 95 LEU A C 1
ATOM 702 O O . LEU A 1 95 ? 58.644 15.555 16.420 1.00 64.00 95 LEU A O 1
ATOM 707 N N . LEU A 1 96 ? 58.048 13.454 15.855 1.00 62.18 96 LEU A N 1
ATOM 708 C CA . LEU A 1 96 ? 58.857 13.419 14.642 1.00 63.97 96 LEU A CA 1
ATOM 709 C C . LEU A 1 96 ? 58.809 14.691 13.791 1.00 66.35 96 LEU A C 1
ATOM 710 O O . LEU A 1 96 ? 59.714 14.938 12.997 1.00 66.81 96 LEU A O 1
ATOM 715 N N . ALA A 1 97 ? 57.764 15.499 13.953 1.00 68.80 97 ALA A N 1
ATOM 716 C CA . ALA A 1 97 ? 57.634 16.725 13.168 1.00 72.21 97 ALA A CA 1
ATOM 717 C C . ALA A 1 97 ? 58.001 17.982 13.946 1.00 73.80 97 ALA A C 1
ATOM 718 O O . ALA A 1 97 ? 57.905 19.092 13.421 1.00 74.92 97 ALA A O 1
ATOM 720 N N . HIS A 1 98 ? 58.421 17.814 15.194 1.00 75.91 98 HIS A N 1
ATOM 721 C CA . HIS A 1 98 ? 58.788 18.963 16.012 1.00 77.68 98 HIS A CA 1
ATOM 722 C C . HIS A 1 98 ? 60.076 19.596 15.486 1.00 75.87 98 HIS A C 1
ATOM 723 O O . HIS A 1 98 ? 61.047 18.898 15.206 1.00 75.45 98 HIS A O 1
ATOM 730 N N . PRO A 1 99 ? 60.099 20.934 15.351 1.00 74.21 99 PRO A N 1
ATOM 731 C CA . PRO A 1 99 ? 61.287 21.630 14.853 1.00 72.70 99 PRO A CA 1
ATOM 732 C C . PRO A 1 99 ? 62.588 21.262 15.564 1.00 72.16 99 PRO A C 1
ATOM 733 O O . PRO A 1 99 ? 63.629 21.129 14.919 1.00 70.75 99 PRO A O 1
ATOM 737 N N . GLU A 1 100 ? 62.532 21.086 16.883 1.00 72.23 100 GLU A N 1
ATOM 738 C CA . GLU A 1 100 ? 63.730 20.728 17.642 1.00 71.32 100 GLU A CA 1
ATOM 739 C C . GLU A 1 100 ? 64.218 19.351 17.225 1.00 68.29 100 GLU A C 1
ATOM 740 O O . GLU A 1 100 ? 65.380 19.180 16.853 1.00 66.98 100 GLU A O 1
ATOM 746 N N . VAL A 1 101 ? 63.314 18.377 17.283 1.00 66.86 101 VAL A N 1
ATOM 747 C CA . VAL A 1 101 ? 63.618 16.998 16.912 1.00 62.83 101 VAL A CA 1
ATOM 748 C C . VAL A 1 101 ? 64.167 16.979 15.501 1.00 63.08 101 VAL A C 1
ATOM 749 O O . VAL A 1 101 ? 65.162 16.316 15.213 1.00 60.87 101 VAL A O 1
ATOM 753 N N . VAL A 1 102 ? 63.486 17.713 14.625 1.00 66.26 102 VAL A N 1
ATOM 754 C CA . VAL A 1 102 ? 63.866 17.835 13.222 1.00 68.66 102 VAL A CA 1
ATOM 755 C C . VAL A 1 102 ? 65.295 18.350 13.131 1.00 71.12 102 VAL A C 1
ATOM 756 O O . VAL A 1 102 ? 66.189 17.645 12.661 1.00 69.94 102 VAL A O 1
ATOM 760 N N . ALA A 1 103 ? 65.492 19.583 13.593 1.00 74.83 103 ALA A N 1
ATOM 761 C CA . ALA A 1 103 ? 66.795 20.242 13.584 1.00 78.32 103 ALA A CA 1
ATOM 762 C C . ALA A 1 103 ? 67.955 19.287 13.853 1.00 80.70 103 ALA A C 1
ATOM 763 O O . ALA A 1 103 ? 69.047 19.462 13.310 1.00 81.24 103 ALA A O 1
ATOM 765 N N . ARG A 1 104 ? 67.714 18.281 14.691 1.00 83.31 104 ARG A N 1
ATOM 766 C CA . ARG A 1 104 ? 68.741 17.302 15.033 1.00 84.00 104 ARG A CA 1
ATOM 767 C C . ARG A 1 104 ? 68.644 16.065 14.145 1.00 82.87 104 ARG A C 1
ATOM 768 O O . ARG A 1 104 ? 69.250 15.034 14.435 1.00 82.49 104 ARG A O 1
ATOM 776 N N . THR A 1 111 ? 68.159 7.945 13.245 1.00 83.60 111 THR A N 1
ATOM 777 C CA . THR A 1 111 ? 66.880 8.290 12.636 1.00 83.02 111 THR A CA 1
ATOM 778 C C . THR A 1 111 ? 66.124 9.324 13.463 1.00 82.64 111 THR A C 1
ATOM 779 O O . THR A 1 111 ? 66.367 9.474 14.660 1.00 82.20 111 THR A O 1
ATOM 783 N N . ARG A 1 112 ? 65.201 10.027 12.814 1.00 84.14 112 ARG A N 1
ATOM 784 C CA . ARG A 1 112 ? 64.400 11.066 13.459 1.00 84.32 112 ARG A CA 1
ATOM 785 C C . ARG A 1 112 ? 63.476 10.509 14.543 1.00 84.07 112 ARG A C 1
ATOM 786 O O . ARG A 1 112 ? 62.843 11.268 15.278 1.00 82.59 112 ARG A O 1
ATOM 794 N N . ALA A 1 113 ? 63.403 9.183 14.634 1.00 84.54 113 ALA A N 1
ATOM 795 C CA . ALA A 1 113 ? 62.571 8.518 15.632 1.00 84.19 113 ALA A CA 1
ATOM 796 C C . ALA A 1 113 ? 63.239 8.596 17.003 1.00 83.87 113 ALA A C 1
ATOM 797 O O . ALA A 1 113 ? 62.595 8.906 18.004 1.00 83.51 113 ALA A O 1
ATOM 799 N N . GLU A 1 114 ? 64.535 8.313 17.040 1.00 84.13 114 GLU A N 1
ATOM 800 C CA . GLU A 1 114 ? 65.284 8.358 18.288 1.00 85.12 114 GLU A CA 1
ATOM 801 C C . GLU A 1 114 ? 65.419 9.792 18.787 1.00 83.79 114 GLU A C 1
ATOM 802 O O . GLU A 1 114 ? 65.518 10.032 19.992 1.00 84.24 114 GLU A O 1
ATOM 808 N N . ALA A 1 115 ? 65.423 10.741 17.855 1.00 81.26 115 ALA A N 1
ATOM 809 C CA . ALA A 1 115 ? 65.542 12.156 18.202 1.00 79.22 115 ALA A CA 1
ATOM 810 C C . ALA A 1 115 ? 64.277 12.652 18.892 1.00 77.95 115 ALA A C 1
ATOM 811 O O . ALA A 1 115 ? 64.316 13.616 19.658 1.00 79.04 115 ALA A O 1
ATOM 813 N N . ALA A 1 116 ? 63.155 11.993 18.609 1.00 75.00 116 ALA A N 1
ATOM 814 C CA . ALA A 1 116 ? 61.874 12.353 19.209 1.00 69.98 116 ALA A CA 1
ATOM 815 C C . ALA A 1 116 ? 61.846 11.887 20.658 1.00 66.09 116 ALA A C 1
ATOM 816 O O . ALA A 1 116 ? 61.475 12.650 21.549 1.00 63.62 116 ALA A O 1
ATOM 818 N N . VAL A 1 117 ? 62.238 10.634 20.887 1.00 62.17 117 VAL A N 1
ATOM 819 C CA . VAL A 1 117 ? 62.269 10.081 22.240 1.00 61.12 117 VAL A CA 1
ATOM 820 C C . VAL A 1 117 ? 63.222 10.878 23.127 1.00 61.44 117 VAL A C 1
ATOM 821 O O . VAL A 1 117 ? 62.871 11.253 24.242 1.00 61.76 117 VAL A O 1
ATOM 825 N N . ALA A 1 118 ? 64.430 11.128 22.631 1.00 60.17 118 ALA A N 1
ATOM 826 C CA . ALA A 1 118 ? 65.411 11.881 23.400 1.00 62.85 118 ALA A CA 1
ATOM 827 C C . ALA A 1 118 ? 64.789 13.200 23.825 1.00 64.18 118 ALA A C 1
ATOM 828 O O . ALA A 1 118 ? 64.803 13.556 25.002 1.00 64.25 118 ALA A O 1
ATOM 830 N N . TYR A 1 119 ? 64.239 13.914 22.849 1.00 66.58 119 TYR A N 1
ATOM 831 C CA . TYR A 1 119 ? 63.581 15.197 23.080 1.00 67.37 119 TYR A CA 1
ATOM 832 C C . TYR A 1 119 ? 62.401 15.005 24.029 1.00 69.70 119 TYR A C 1
ATOM 833 O O . TYR A 1 119 ? 61.884 15.968 24.601 1.00 69.76 119 TYR A O 1
ATOM 842 N N . ALA A 1 120 ? 61.981 13.751 24.182 1.00 72.83 120 ALA A N 1
ATOM 843 C CA . ALA A 1 120 ? 60.870 13.400 25.056 1.00 75.28 120 ALA A CA 1
ATOM 844 C C . ALA A 1 120 ? 61.379 13.040 26.450 1.00 76.25 120 ALA A C 1
ATOM 845 O O . ALA A 1 120 ? 60.779 13.426 27.450 1.00 77.37 120 ALA A O 1
ATOM 847 N N . TRP A 1 121 ? 62.484 12.300 26.517 1.00 79.48 121 TRP A N 1
ATOM 848 C CA . TRP A 1 121 ? 63.059 11.918 27.808 1.00 82.57 121 TRP A CA 1
ATOM 849 C C . TRP A 1 121 ? 63.766 13.139 28.377 1.00 82.24 121 TRP A C 1
ATOM 850 O O . TRP A 1 121 ? 64.257 13.121 29.506 1.00 82.39 121 TRP A O 1
ATOM 861 N N . GLU A 1 122 ? 63.809 14.199 27.573 1.00 83.00 122 GLU A N 1
ATOM 862 C CA . GLU A 1 122 ? 64.450 15.449 27.951 1.00 81.50 122 GLU A CA 1
ATOM 863 C C . GLU A 1 122 ? 63.463 16.486 28.453 1.00 80.60 122 GLU A C 1
ATOM 864 O O . GLU A 1 122 ? 63.783 17.672 28.522 1.00 80.81 122 GLU A O 1
ATOM 870 N N . LYS A 1 123 ? 62.263 16.038 28.804 1.00 78.00 123 LYS A N 1
ATOM 871 C CA . LYS A 1 123 ? 61.237 16.937 29.315 1.00 75.59 123 LYS A CA 1
ATOM 872 C C . LYS A 1 123 ? 60.223 16.185 30.169 1.00 73.16 123 LYS A C 1
ATOM 873 O O . LYS A 1 123 ? 59.193 16.737 30.558 1.00 71.98 123 LYS A O 1
ATOM 879 N N . GLY A 1 124 ? 60.525 14.922 30.461 1.00 71.20 124 GLY A N 1
ATOM 880 C CA . GLY A 1 124 ? 59.631 14.112 31.271 1.00 68.38 124 GLY A CA 1
ATOM 881 C C . GLY A 1 124 ? 58.258 13.905 30.657 1.00 66.31 124 GLY A C 1
ATOM 882 O O . GLY A 1 124 ? 57.291 13.607 31.364 1.00 69.16 124 GLY A O 1
ATOM 883 N N . LEU A 1 125 ? 58.168 14.055 29.338 1.00 62.80 125 LEU A N 1
ATOM 884 C CA . LEU A 1 125 ? 56.902 13.887 28.626 1.00 57.52 125 LEU A CA 1
ATOM 885 C C . LEU A 1 125 ? 56.409 12.437 28.653 1.00 57.09 125 LEU A C 1
ATOM 886 O O . LEU A 1 125 ? 55.213 12.184 28.784 1.00 59.42 125 LEU A O 1
ATOM 891 N N . LEU A 1 126 ? 57.339 11.494 28.532 1.00 52.69 126 LEU A N 1
ATOM 892 C CA . LEU A 1 126 ? 57.007 10.073 28.517 1.00 54.83 126 LEU A CA 1
ATOM 893 C C . LEU A 1 126 ? 56.270 9.553 29.752 1.00 54.58 126 LEU A C 1
ATOM 894 O O . LEU A 1 126 ? 55.582 8.536 29.690 1.00 56.24 126 LEU A O 1
ATOM 899 N N . ASP A 1 127 ? 56.401 10.254 30.870 1.00 55.42 127 ASP A N 1
ATOM 900 C CA . ASP A 1 127 ? 55.773 9.824 32.110 1.00 53.56 127 ASP A CA 1
ATOM 901 C C . ASP A 1 127 ? 54.297 10.194 32.221 1.00 50.69 127 ASP A C 1
ATOM 902 O O . ASP A 1 127 ? 53.929 11.369 32.196 1.00 48.26 127 ASP A O 1
ATOM 907 N N . GLY A 1 128 ? 53.450 9.177 32.333 1.00 48.90 128 GLY A N 1
ATOM 908 C CA . GLY A 1 128 ? 52.017 9.411 32.447 1.00 50.79 128 GLY A CA 1
ATOM 909 C C . GLY A 1 128 ? 51.286 9.707 31.140 1.00 52.14 128 GLY A C 1
ATOM 910 O O . GLY A 1 128 ? 50.054 9.687 31.084 1.00 50.53 128 GLY A O 1
ATOM 911 N N . ALA A 1 129 ? 52.041 9.977 30.082 1.00 51.20 129 ALA A N 1
ATOM 912 C CA . ALA A 1 129 ? 51.450 10.285 28.785 1.00 51.52 129 ALA A CA 1
ATOM 913 C C . ALA A 1 129 ? 50.958 9.051 28.039 1.00 47.95 129 ALA A C 1
ATOM 914 O O . ALA A 1 129 ? 51.480 7.958 28.221 1.00 47.66 129 ALA A O 1
ATOM 916 N N . ILE A 1 130 ? 49.939 9.240 27.206 1.00 47.35 130 ILE A N 1
ATOM 917 C CA . ILE A 1 130 ? 49.415 8.159 26.378 1.00 43.31 130 ILE A CA 1
ATOM 918 C C . ILE A 1 130 ? 50.229 8.258 25.087 1.00 42.26 130 ILE A C 1
ATOM 919 O O . ILE A 1 130 ? 50.300 9.327 24.472 1.00 38.15 130 ILE A O 1
ATOM 924 N N . VAL A 1 131 ? 50.873 7.157 24.708 1.00 39.42 131 VAL A N 1
ATOM 925 C CA . VAL A 1 131 ? 51.690 7.126 23.505 1.00 35.08 131 VAL A CA 1
ATOM 926 C C . VAL A 1 131 ? 51.027 6.275 22.424 1.00 36.24 131 VAL A C 1
ATOM 927 O O . VAL A 1 131 ? 50.659 5.113 22.659 1.00 35.16 131 VAL A O 1
ATOM 931 N N . GLY A 1 132 ? 50.874 6.871 21.242 1.00 33.57 132 GLY A N 1
ATOM 932 C CA . GLY A 1 132 ? 50.258 6.181 20.120 1.00 31.33 132 GLY A CA 1
ATOM 933 C C . GLY A 1 132 ? 51.244 5.951 18.994 1.00 28.02 132 GLY A C 1
ATOM 934 O O . GLY A 1 132 ? 51.767 6.902 18.410 1.00 28.37 132 GLY A O 1
ATOM 935 N N . VAL A 1 133 ? 51.503 4.684 18.698 1.00 26.50 133 VAL A N 1
ATOM 936 C CA . VAL A 1 133 ? 52.430 4.322 17.638 1.00 27.18 133 VAL A CA 1
ATOM 937 C C . VAL A 1 133 ? 51.703 3.532 16.552 1.00 27.56 133 VAL A C 1
ATOM 938 O O . VAL A 1 133 ? 51.214 2.424 16.792 1.00 22.47 133 VAL A O 1
ATOM 942 N N . GLY A 1 134 ? 51.645 4.101 15.356 1.00 27.81 134 GLY A N 1
ATOM 943 C CA . GLY A 1 134 ? 50.987 3.422 14.260 1.00 30.89 134 GLY A CA 1
ATOM 944 C C . GLY A 1 134 ? 51.884 3.255 13.055 1.00 32.07 134 GLY A C 1
ATOM 945 O O . GLY A 1 134 ? 51.475 2.650 12.066 1.00 32.71 134 GLY A O 1
ATOM 946 N N . ASN A 1 135 ? 53.116 3.751 13.140 1.00 31.72 135 ASN A N 1
ATOM 947 C CA . ASN A 1 135 ? 54.035 3.679 12.007 1.00 35.98 135 ASN A CA 1
ATOM 948 C C . ASN A 1 135 ? 55.490 3.284 12.259 1.00 38.73 135 ASN A C 1
ATOM 949 O O . ASN A 1 135 ? 55.992 2.351 11.645 1.00 42.81 135 ASN A O 1
ATOM 954 N N . ALA A 1 136 ? 56.167 3.999 13.153 1.00 41.74 136 ALA A N 1
ATOM 955 C CA . ALA A 1 136 ? 57.578 3.750 13.438 1.00 39.36 136 ALA A CA 1
ATOM 956 C C . ALA A 1 136 ? 57.897 2.638 14.432 1.00 42.16 136 ALA A C 1
ATOM 957 O O . ALA A 1 136 ? 57.844 2.842 15.639 1.00 41.33 136 ALA A O 1
ATOM 959 N N . PRO A 1 137 ? 58.251 1.444 13.935 1.00 44.27 137 PRO A N 1
ATOM 960 C CA . PRO A 1 137 ? 58.572 0.348 14.852 1.00 46.94 137 PRO A CA 1
ATOM 961 C C . PRO A 1 137 ? 59.822 0.682 15.668 1.00 49.13 137 PRO A C 1
ATOM 962 O O . PRO A 1 137 ? 59.904 0.375 16.858 1.00 48.96 137 PRO A O 1
ATOM 966 N N . THR A 1 138 ? 60.800 1.307 15.018 1.00 50.24 138 THR A N 1
ATOM 967 C CA . THR A 1 138 ? 62.033 1.680 15.702 1.00 51.47 138 THR A CA 1
ATOM 968 C C . THR A 1 138 ? 61.691 2.578 16.883 1.00 51.11 138 THR A C 1
ATOM 969 O O . THR A 1 138 ? 62.228 2.403 17.971 1.00 51.72 138 THR A O 1
ATOM 973 N N . PHE A 1 139 ? 60.790 3.534 16.659 1.00 52.10 139 PHE A N 1
ATOM 974 C CA . PHE A 1 139 ? 60.371 4.464 17.703 1.00 52.35 139 PHE A CA 1
ATOM 975 C C . PHE A 1 139 ? 59.867 3.711 18.926 1.00 52.92 139 PHE A C 1
ATOM 976 O O . PHE A 1 139 ? 60.169 4.078 20.059 1.00 53.50 139 PHE A O 1
ATOM 984 N N . LEU A 1 140 ? 59.106 2.648 18.689 1.00 51.74 140 LEU A N 1
ATOM 985 C CA . LEU A 1 140 ? 58.552 1.851 19.771 1.00 48.89 140 LEU A CA 1
ATOM 986 C C . LEU A 1 140 ? 59.637 1.078 20.505 1.00 50.33 140 LEU A C 1
ATOM 987 O O . LEU A 1 140 ? 59.397 0.487 21.558 1.00 49.20 140 LEU A O 1
ATOM 992 N N . LEU A 1 141 ? 60.836 1.075 19.938 1.00 52.84 141 LEU A N 1
ATOM 993 C CA . LEU A 1 141 ? 61.962 0.380 20.549 1.00 52.20 141 LEU A CA 1
ATOM 994 C C . LEU A 1 141 ? 62.739 1.366 21.394 1.00 51.72 141 LEU A C 1
ATOM 995 O O . LEU A 1 141 ? 63.317 1.006 22.412 1.00 55.63 141 LEU A O 1
ATOM 1000 N N . ALA A 1 142 ? 62.743 2.619 20.961 1.00 53.48 142 ALA A N 1
ATOM 1001 C CA . ALA A 1 142 ? 63.422 3.675 21.691 1.00 55.88 142 ALA A CA 1
ATOM 1002 C C . ALA A 1 142 ? 62.562 4.012 22.902 1.00 56.55 142 ALA A C 1
ATOM 1003 O O . ALA A 1 142 ? 62.879 4.923 23.665 1.00 56.98 142 ALA A O 1
ATOM 1005 N N . LEU A 1 143 ? 61.469 3.267 23.060 1.00 55.45 143 LEU A N 1
ATOM 1006 C CA . LEU A 1 143 ? 60.538 3.472 24.161 1.00 54.57 143 LEU A CA 1
ATOM 1007 C C . LEU A 1 143 ? 60.563 2.288 25.117 1.00 56.25 143 LEU A C 1
ATOM 1008 O O . LEU A 1 143 ? 60.561 2.469 26.329 1.00 55.24 143 LEU A O 1
ATOM 1013 N N . VAL A 1 144 ? 60.568 1.075 24.572 1.00 56.26 144 VAL A N 1
ATOM 1014 C CA . VAL A 1 144 ? 60.606 -0.114 25.409 1.00 58.36 144 VAL A CA 1
ATOM 1015 C C . VAL A 1 144 ? 61.929 -0.136 26.155 1.00 59.65 144 VAL A C 1
ATOM 1016 O O . VAL A 1 144 ? 62.038 -0.724 27.225 1.00 59.67 144 VAL A O 1
ATOM 1020 N N . GLU A 1 145 ? 62.937 0.516 25.587 1.00 62.62 145 GLU A N 1
ATOM 1021 C CA . GLU A 1 145 ? 64.237 0.579 26.234 1.00 62.67 145 GLU A CA 1
ATOM 1022 C C . GLU A 1 145 ? 64.197 1.736 27.219 1.00 61.44 145 GLU A C 1
ATOM 1023 O O . GLU A 1 145 ? 64.688 1.624 28.340 1.00 61.48 145 GLU A O 1
ATOM 1029 N N . ALA A 1 146 ? 63.596 2.844 26.790 1.00 60.16 146 ALA A N 1
ATOM 1030 C CA . ALA A 1 146 ? 63.467 4.032 27.626 1.00 60.41 146 ALA A CA 1
ATOM 1031 C C . ALA A 1 146 ? 62.574 3.723 28.822 1.00 62.78 146 ALA A C 1
ATOM 1032 O O . ALA A 1 146 ? 62.584 4.443 29.820 1.00 66.16 146 ALA A O 1
ATOM 1034 N N . ILE A 1 147 ? 61.790 2.658 28.709 1.00 61.88 147 ILE A N 1
ATOM 1035 C CA . ILE A 1 147 ? 60.918 2.240 29.797 1.00 60.50 147 ILE A CA 1
ATOM 1036 C C . ILE A 1 147 ? 61.781 1.434 30.749 1.00 61.72 147 ILE A C 1
ATOM 1037 O O . ILE A 1 147 ? 61.554 1.431 31.957 1.00 63.07 147 ILE A O 1
ATOM 1042 N N . ARG A 1 148 ? 62.783 0.760 30.192 1.00 62.59 148 ARG A N 1
ATOM 1043 C CA . ARG A 1 148 ? 63.708 -0.033 30.988 1.00 61.70 148 ARG A CA 1
ATOM 1044 C C . ARG A 1 148 ? 64.574 0.921 31.797 1.00 59.47 148 ARG A C 1
ATOM 1045 O O . ARG A 1 148 ? 65.172 0.534 32.795 1.00 57.83 148 ARG A O 1
ATOM 1053 N N . GLN A 1 149 ? 64.615 2.177 31.360 1.00 56.89 149 GLN A N 1
ATOM 1054 C CA . GLN A 1 149 ? 65.403 3.204 32.021 1.00 55.64 149 GLN A CA 1
ATOM 1055 C C . GLN A 1 149 ? 64.567 4.128 32.901 1.00 55.63 149 GLN A C 1
ATOM 1056 O O . GLN A 1 149 ? 64.937 5.288 33.128 1.00 53.79 149 GLN A O 1
ATOM 1062 N N . GLY A 1 150 ? 63.430 3.625 33.377 1.00 54.40 150 GLY A N 1
ATOM 1063 C CA . GLY A 1 150 ? 62.597 4.426 34.257 1.00 53.05 150 GLY A CA 1
ATOM 1064 C C . GLY A 1 150 ? 61.340 5.100 33.739 1.00 53.76 150 GLY A C 1
ATOM 1065 O O . GLY A 1 150 ? 60.341 5.149 34.464 1.00 55.13 150 GLY A O 1
ATOM 1066 N N . ALA A 1 151 ? 61.375 5.634 32.519 1.00 52.20 151 ALA A N 1
ATOM 1067 C CA . ALA A 1 151 ? 60.206 6.311 31.942 1.00 49.07 151 ALA A CA 1
ATOM 1068 C C . ALA A 1 151 ? 58.909 5.520 32.149 1.00 47.32 151 ALA A C 1
ATOM 1069 O O . ALA A 1 151 ? 58.866 4.310 31.926 1.00 47.62 151 ALA A O 1
ATOM 1071 N N . ARG A 1 152 ? 57.851 6.196 32.580 1.00 47.19 152 ARG A N 1
ATOM 1072 C CA . ARG A 1 152 ? 56.583 5.510 32.809 1.00 50.05 152 ARG A CA 1
ATOM 1073 C C . ARG A 1 152 ? 55.353 6.186 32.204 1.00 50.60 152 ARG A C 1
ATOM 1074 O O . ARG A 1 152 ? 54.747 7.077 32.811 1.00 47.76 152 ARG A O 1
ATOM 1082 N N . PRO A 1 153 ? 54.975 5.776 30.981 1.00 48.09 153 PRO A N 1
ATOM 1083 C CA . PRO A 1 153 ? 53.801 6.369 30.341 1.00 44.28 153 PRO A CA 1
ATOM 1084 C C . PRO A 1 153 ? 52.531 5.705 30.868 1.00 41.32 153 PRO A C 1
ATOM 1085 O O . PRO A 1 153 ? 52.557 4.561 31.320 1.00 39.51 153 PRO A O 1
ATOM 1089 N N . ALA A 1 154 ? 51.422 6.431 30.830 1.00 41.73 154 ALA A N 1
ATOM 1090 C CA . ALA A 1 154 ? 50.161 5.881 31.306 1.00 41.38 154 ALA A CA 1
ATOM 1091 C C . ALA A 1 154 ? 49.767 4.690 30.437 1.00 44.61 154 ALA A C 1
ATOM 1092 O O . ALA A 1 154 ? 49.487 3.593 30.938 1.00 42.67 154 ALA A O 1
ATOM 1094 N N . LEU A 1 155 ? 49.754 4.911 29.124 1.00 40.43 155 LEU A N 1
ATOM 1095 C CA . LEU A 1 155 ? 49.389 3.855 28.200 1.00 35.85 155 LEU A CA 1
ATOM 1096 C C . LEU A 1 155 ? 50.181 3.971 26.914 1.00 35.87 155 LEU A C 1
ATOM 1097 O O . LEU A 1 155 ? 50.519 5.078 26.460 1.00 30.04 155 LEU A O 1
ATOM 1102 N N . VAL A 1 156 ? 50.496 2.814 26.343 1.00 32.88 156 VAL A N 1
ATOM 1103 C CA . VAL A 1 156 ? 51.232 2.766 25.100 1.00 31.91 156 VAL A CA 1
ATOM 1104 C C . VAL A 1 156 ? 50.466 1.956 24.063 1.00 34.90 156 VAL A C 1
ATOM 1105 O O . VAL A 1 156 ? 50.278 0.751 24.213 1.00 34.53 156 VAL A O 1
ATOM 1109 N N . LEU A 1 157 ? 50.018 2.635 23.012 1.00 34.32 157 LEU A N 1
ATOM 1110 C CA . LEU A 1 157 ? 49.283 1.986 21.940 1.00 32.80 157 LEU A CA 1
ATOM 1111 C C . LEU A 1 157 ? 50.300 1.482 20.914 1.00 30.12 157 LEU A C 1
ATOM 1112 O O . LEU A 1 157 ? 50.774 2.236 20.068 1.00 32.76 157 LEU A O 1
ATOM 1117 N N . GLY A 1 158 ? 50.633 0.197 21.005 1.00 28.25 158 GLY A N 1
ATOM 1118 C CA . GLY A 1 158 ? 51.621 -0.376 20.117 1.00 23.88 158 GLY A CA 1
ATOM 1119 C C . GLY A 1 158 ? 51.035 -0.982 18.872 1.00 28.40 158 GLY A C 1
ATOM 1120 O O . GLY A 1 158 ? 50.951 -2.207 18.769 1.00 24.22 158 GLY A O 1
ATOM 1121 N N . MET A 1 159 ? 50.668 -0.132 17.912 1.00 24.54 159 MET A N 1
ATOM 1122 C CA . MET A 1 159 ? 50.041 -0.608 16.686 1.00 23.20 159 MET A CA 1
ATOM 1123 C C . MET A 1 159 ? 50.754 -0.259 15.383 1.00 25.11 159 MET A C 1
ATOM 1124 O O . MET A 1 159 ? 50.122 0.182 14.429 1.00 31.56 159 MET A O 1
ATOM 1129 N N . PRO A 1 160 ? 52.084 -0.432 15.329 1.00 26.32 160 PRO A N 1
ATOM 1130 C CA . PRO A 1 160 ? 52.829 -0.122 14.108 1.00 24.46 160 PRO A CA 1
ATOM 1131 C C . PRO A 1 160 ? 52.397 -1.110 13.014 1.00 27.16 160 PRO A C 1
ATOM 1132 O O . PRO A 1 160 ? 52.247 -2.294 13.296 1.00 24.36 160 PRO A O 1
ATOM 1136 N N . VAL A 1 16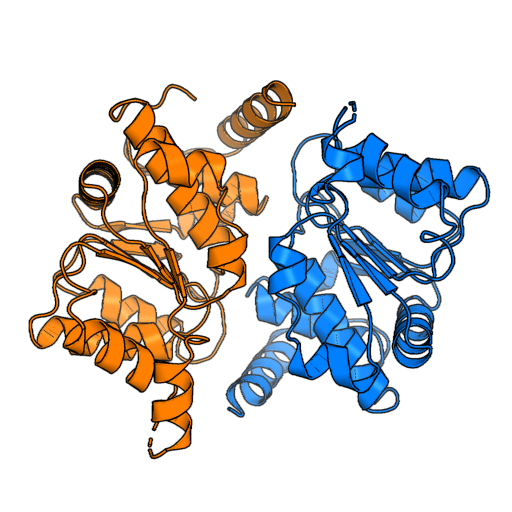1 ? 52.196 -0.632 11.785 1.00 24.93 161 VAL A N 1
ATOM 1137 C CA . VAL A 1 161 ? 51.822 -1.511 10.675 1.00 20.38 161 VAL A CA 1
ATOM 1138 C C . VAL A 1 161 ? 53.145 -1.672 9.961 1.00 25.45 161 VAL A C 1
ATOM 1139 O O . VAL A 1 161 ? 53.939 -0.735 9.931 1.00 24.95 161 VAL A O 1
ATOM 1143 N N . GLY A 1 162 ? 53.409 -2.850 9.411 1.00 27.18 162 GLY A N 1
ATOM 1144 C CA . GLY A 1 162 ? 54.667 -3.032 8.713 1.00 27.42 162 GLY A CA 1
ATOM 1145 C C . GLY A 1 162 ? 55.204 -4.450 8.601 1.00 30.80 162 GLY A C 1
ATOM 1146 O O . GLY A 1 162 ? 54.637 -5.407 9.151 1.00 28.49 162 GLY A O 1
ATOM 1147 N N . PHE A 1 163 ? 56.339 -4.549 7.912 1.00 31.23 163 PHE A N 1
ATOM 1148 C CA . PHE A 1 163 ? 57.020 -5.804 7.621 1.00 32.75 163 PHE A CA 1
ATOM 1149 C C . PHE A 1 163 ? 58.416 -6.008 8.216 1.00 36.75 163 PHE A C 1
ATOM 1150 O O . PHE A 1 163 ? 58.934 -7.135 8.229 1.00 35.74 163 PHE A O 1
ATOM 1158 N N . VAL A 1 164 ? 59.029 -4.934 8.699 1.00 35.25 164 VAL A N 1
ATOM 1159 C CA . VAL A 1 164 ? 60.362 -5.032 9.281 1.00 38.62 164 VAL A CA 1
ATOM 1160 C C . VAL A 1 164 ? 60.359 -4.323 10.628 1.00 44.16 164 VAL A C 1
ATOM 1161 O O . VAL A 1 164 ? 59.856 -3.195 10.741 1.00 43.91 164 VAL A O 1
ATOM 1165 N N . ASN A 1 165 ? 60.902 -4.991 11.645 1.00 42.90 165 ASN A N 1
ATOM 1166 C CA . ASN A 1 165 ? 60.990 -4.408 12.982 1.00 46.20 165 ASN A CA 1
ATOM 1167 C C . ASN A 1 165 ? 59.654 -4.283 13.705 1.00 45.69 165 ASN A C 1
ATOM 1168 O O . ASN A 1 165 ? 59.595 -3.704 14.788 1.00 45.05 165 ASN A O 1
ATOM 1173 N N . VAL A 1 166 ? 58.582 -4.811 13.122 1.00 44.90 166 VAL A N 1
ATOM 1174 C CA . VAL A 1 166 ? 57.269 -4.691 13.749 1.00 43.18 166 VAL A CA 1
ATOM 1175 C C . VAL A 1 166 ? 56.952 -5.805 14.741 1.00 44.36 166 VAL A C 1
ATOM 1176 O O . VAL A 1 166 ? 56.367 -5.547 15.793 1.00 47.93 166 VAL A O 1
ATOM 1180 N N . LEU A 1 167 ? 57.333 -7.037 14.425 1.00 44.27 167 LEU A N 1
ATOM 1181 C CA . LEU A 1 167 ? 57.063 -8.142 15.346 1.00 47.72 167 LEU A CA 1
ATOM 1182 C C . LEU A 1 167 ? 57.865 -8.004 16.633 1.00 47.33 167 LEU A C 1
ATOM 1183 O O . LEU A 1 167 ? 57.344 -8.225 17.724 1.00 49.35 167 LEU A O 1
ATOM 1188 N N . GLU A 1 168 ? 59.134 -7.636 16.503 1.00 49.16 168 GLU A N 1
ATOM 1189 C CA . GLU A 1 168 ? 59.991 -7.485 17.668 1.00 50.81 168 GLU A CA 1
ATOM 1190 C C . GLU A 1 168 ? 59.521 -6.306 18.516 1.00 49.53 168 GLU A C 1
ATOM 1191 O O . GLU A 1 168 ? 59.332 -6.441 19.724 1.00 46.93 168 GLU A O 1
ATOM 1197 N N . ALA A 1 169 ? 59.317 -5.157 17.875 1.00 45.78 169 ALA A N 1
ATOM 1198 C CA . ALA A 1 169 ? 58.880 -3.961 18.586 1.00 42.14 169 ALA A CA 1
ATOM 1199 C C . ALA A 1 169 ? 57.631 -4.214 19.413 1.00 42.00 169 ALA A C 1
ATOM 1200 O O . ALA A 1 169 ? 57.503 -3.694 20.513 1.00 45.46 169 ALA A O 1
ATOM 1202 N N . LYS A 1 170 ? 56.712 -5.017 18.892 1.00 44.38 170 LYS A N 1
ATOM 1203 C CA . LYS A 1 170 ? 55.487 -5.315 19.621 1.00 45.44 170 LYS A CA 1
ATOM 1204 C C . LYS A 1 170 ? 55.731 -6.379 20.670 1.00 46.99 170 LYS A C 1
ATOM 1205 O O . LYS A 1 170 ? 55.143 -6.341 21.743 1.00 47.82 170 LYS A O 1
ATOM 1211 N N . ARG A 1 171 ? 56.589 -7.339 20.343 1.00 50.82 171 ARG A N 1
ATOM 1212 C CA . ARG A 1 171 ? 56.923 -8.412 21.269 1.00 54.17 171 ARG A CA 1
ATOM 1213 C C . ARG A 1 171 ? 57.557 -7.740 22.473 1.00 54.58 171 ARG A C 1
ATOM 1214 O O . ARG A 1 171 ? 57.230 -8.045 23.620 1.00 53.77 171 ARG A O 1
ATOM 1222 N N . ALA A 1 172 ? 58.455 -6.804 22.188 1.00 54.59 172 ALA A N 1
ATOM 1223 C CA . ALA A 1 172 ? 59.150 -6.051 23.217 1.00 53.64 172 ALA A CA 1
ATOM 1224 C C . ALA A 1 172 ? 58.153 -5.343 24.130 1.00 54.91 172 ALA A C 1
ATOM 1225 O O . ALA A 1 172 ? 58.207 -5.504 25.347 1.00 57.16 172 ALA A O 1
ATOM 1227 N N . LEU A 1 173 ? 57.240 -4.569 23.540 1.00 55.04 173 LEU A N 1
ATOM 1228 C CA . LEU A 1 173 ? 56.243 -3.825 24.313 1.00 51.86 173 LEU A CA 1
ATOM 1229 C C . LEU A 1 173 ? 55.355 -4.710 25.167 1.00 50.42 173 LEU A C 1
ATOM 1230 O O . LEU A 1 173 ? 54.976 -4.342 26.279 1.00 48.70 173 LEU A O 1
ATOM 1235 N N . MET A 1 174 ? 55.006 -5.877 24.651 1.00 51.07 174 MET A N 1
ATOM 1236 C CA . MET A 1 174 ? 54.166 -6.774 25.418 1.00 54.43 174 MET A CA 1
ATOM 1237 C C . MET A 1 174 ? 54.984 -7.388 26.560 1.00 57.93 174 MET A C 1
ATOM 1238 O O . MET A 1 174 ? 54.474 -8.188 27.350 1.00 56.39 174 MET A O 1
ATOM 1243 N N . GLU A 1 175 ? 56.254 -6.987 26.640 1.00 60.61 175 GLU A N 1
ATOM 1244 C CA . GLU A 1 175 ? 57.170 -7.459 27.678 1.00 61.71 175 GLU A CA 1
ATOM 1245 C C . GLU A 1 175 ? 57.612 -6.310 28.576 1.00 61.42 175 GLU A C 1
ATOM 1246 O 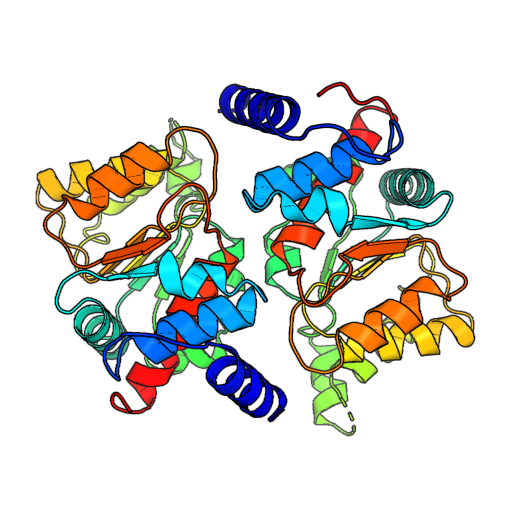O . GLU A 1 175 ? 58.285 -6.530 29.577 1.00 63.77 175 GLU A O 1
ATOM 1252 N N . ALA A 1 176 ? 57.249 -5.084 28.213 1.00 59.60 176 ALA A N 1
ATOM 1253 C CA . ALA A 1 176 ? 57.614 -3.920 29.013 1.00 59.99 176 ALA A CA 1
ATOM 1254 C C . ALA A 1 176 ? 56.648 -3.796 30.186 1.00 61.16 176 ALA A C 1
ATOM 1255 O O . ALA A 1 176 ? 55.516 -4.283 30.120 1.00 66.04 176 ALA A O 1
ATOM 1257 N N . PRO A 1 177 ? 57.087 -3.162 31.285 1.00 60.46 177 PRO A N 1
ATOM 1258 C CA . PRO A 1 177 ? 56.239 -2.987 32.470 1.00 59.63 177 PRO A CA 1
ATOM 1259 C C . PRO A 1 177 ? 55.377 -1.726 32.400 1.00 59.52 177 PRO A C 1
ATOM 1260 O O . PRO A 1 177 ? 55.549 -0.807 33.209 1.00 59.77 177 PRO A O 1
ATOM 1264 N N . VAL A 1 178 ? 54.471 -1.673 31.423 1.00 56.57 178 VAL A N 1
ATOM 1265 C CA . VAL A 1 178 ? 53.573 -0.530 31.258 1.00 52.11 178 VAL A CA 1
ATOM 1266 C C . VAL A 1 178 ? 52.280 -1.010 30.619 1.00 48.21 178 VAL A C 1
ATOM 1267 O O . VAL A 1 178 ? 52.245 -2.069 30.001 1.00 52.33 178 VAL A O 1
ATOM 1271 N N . PRO A 1 179 ? 51.190 -0.253 30.786 1.00 46.84 179 PRO A N 1
ATOM 1272 C CA . PRO A 1 179 ? 49.910 -0.655 30.194 1.00 46.81 179 PRO A CA 1
ATOM 1273 C C . PRO A 1 179 ? 49.982 -0.531 28.670 1.00 43.34 179 PRO A C 1
ATOM 1274 O O . PRO A 1 179 ? 50.571 0.411 28.156 1.00 39.35 179 PRO A O 1
ATOM 1278 N N . TRP A 1 180 ? 49.390 -1.475 27.949 1.00 43.44 180 TRP A N 1
ATOM 1279 C CA . TRP A 1 180 ? 49.411 -1.399 26.496 1.00 40.46 180 TRP A CA 1
ATOM 1280 C C . TRP A 1 180 ? 48.225 -2.045 25.793 1.00 39.16 180 TRP A C 1
ATOM 1281 O O . TRP A 1 180 ? 47.453 -2.793 26.400 1.00 40.47 180 TRP A O 1
ATOM 1292 N N . ILE A 1 181 ? 48.088 -1.712 24.510 1.00 35.43 181 ILE A N 1
ATOM 1293 C CA . ILE A 1 181 ? 47.063 -2.253 23.614 1.00 33.45 181 ILE A CA 1
ATOM 1294 C C . ILE A 1 181 ? 47.839 -2.418 22.324 1.00 33.61 181 ILE A C 1
ATOM 1295 O O . ILE A 1 181 ? 48.364 -1.446 21.776 1.00 37.18 181 ILE A O 1
ATOM 1300 N N . VAL A 1 182 ? 47.909 -3.651 21.847 1.00 31.67 182 VAL A N 1
ATOM 1301 C CA . VAL A 1 182 ? 48.670 -3.975 20.658 1.00 30.12 182 VAL A CA 1
ATOM 1302 C C . VAL A 1 182 ? 47.811 -4.647 19.601 1.00 28.01 182 VAL A C 1
ATOM 1303 O O . VAL A 1 182 ? 46.770 -5.229 19.919 1.00 31.14 182 VAL A O 1
ATOM 1307 N N . THR A 1 183 ? 48.246 -4.527 18.346 1.00 24.03 183 THR A N 1
ATOM 1308 C CA . THR A 1 183 ? 47.584 -5.182 17.228 1.00 27.17 183 THR A CA 1
ATOM 1309 C C . THR A 1 183 ? 48.616 -6.227 16.799 1.00 27.13 183 THR A C 1
ATOM 1310 O O . THR A 1 183 ? 49.600 -5.925 16.116 1.00 29.50 183 THR A O 1
ATOM 1314 N N . GLU A 1 184 ? 48.401 -7.456 17.244 1.00 29.04 184 GLU A N 1
ATOM 1315 C CA . GLU A 1 184 ? 49.314 -8.552 16.938 1.00 34.49 184 GLU A CA 1
ATOM 1316 C C . GLU A 1 184 ? 49.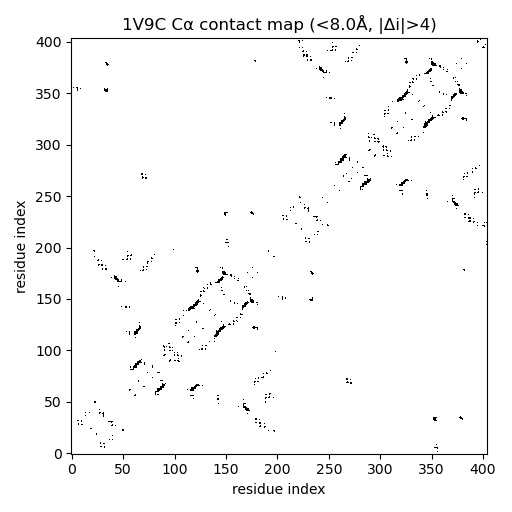626 -8.745 15.464 1.00 29.47 184 GLU A C 1
ATOM 1317 O O . GLU A 1 184 ? 48.775 -8.561 14.599 1.00 28.74 184 GLU A O 1
ATOM 1323 N N . GLY A 1 185 ? 50.865 -9.113 15.185 1.00 28.55 185 GLY A N 1
ATOM 1324 C CA . GLY A 1 185 ? 51.261 -9.330 13.814 1.00 29.85 185 GLY A CA 1
ATOM 1325 C C . GLY A 1 185 ? 51.749 -8.075 13.112 1.00 32.47 185 GLY A C 1
ATOM 1326 O O . GLY A 1 185 ? 52.198 -7.120 13.744 1.00 32.26 185 GLY A O 1
ATOM 1327 N N . ARG A 1 186 ? 51.651 -8.096 11.787 1.00 31.98 186 ARG A N 1
ATOM 1328 C CA . ARG A 1 186 ? 52.079 -7.004 10.921 1.00 30.86 186 ARG A CA 1
ATOM 1329 C C . ARG A 1 186 ? 51.048 -5.882 10.762 1.00 30.30 186 ARG A C 1
ATOM 1330 O O . ARG A 1 186 ? 51.377 -4.798 10.283 1.00 31.72 186 ARG A O 1
ATOM 1338 N N . LYS A 1 187 ? 49.805 -6.148 11.150 1.00 29.70 187 LYS A N 1
ATOM 1339 C CA . LYS A 1 187 ? 48.736 -5.164 11.010 1.00 30.56 187 LYS A CA 1
ATOM 1340 C C . LYS A 1 187 ? 48.693 -4.061 12.072 1.00 30.61 187 LYS A C 1
ATOM 1341 O O . LYS A 1 187 ? 49.180 -4.225 13.201 1.00 33.63 187 LYS A O 1
ATOM 1347 N N . GLY A 1 188 ? 48.105 -2.933 11.680 1.00 27.38 188 GLY A N 1
ATOM 1348 C CA . GLY A 1 188 ? 47.969 -1.780 12.557 1.00 24.95 188 GLY A CA 1
ATOM 1349 C C . GLY A 1 188 ? 47.946 -0.510 11.718 1.00 24.13 188 GLY A C 1
ATOM 1350 O O . GLY A 1 188 ? 47.505 -0.559 10.572 1.00 26.37 188 GLY A O 1
ATOM 1351 N N . GLY A 1 189 ? 48.417 0.613 12.272 1.00 16.41 189 GLY A N 1
ATOM 1352 C CA . GLY A 1 189 ? 48.442 1.864 11.521 1.00 19.91 189 GLY A CA 1
ATOM 1353 C C . GLY A 1 189 ? 47.761 3.066 12.163 1.00 17.83 189 GLY A C 1
ATOM 1354 O O . GLY A 1 189 ? 47.051 2.931 13.151 1.00 17.90 189 GLY A O 1
ATOM 1355 N N . SER A 1 190 ? 47.964 4.246 11.577 1.00 17.80 190 SER A N 1
ATOM 1356 C CA . SER A 1 190 ? 47.365 5.490 12.092 1.00 17.28 190 SER A CA 1
ATOM 1357 C C . SER A 1 190 ? 45.869 5.396 12.335 1.00 16.13 190 SER A C 1
ATOM 1358 O O . SER A 1 190 ? 45.358 5.896 13.338 1.00 11.35 190 SER A O 1
ATOM 1361 N N . THR A 1 191 ? 45.156 4.749 11.422 1.00 16.23 191 THR A N 1
ATOM 1362 C CA . THR A 1 191 ? 43.717 4.617 11.602 1.00 21.57 191 THR A CA 1
ATOM 1363 C C . THR A 1 191 ? 43.336 3.796 12.840 1.00 21.87 191 THR A C 1
ATOM 1364 O O . THR A 1 191 ? 42.333 4.072 13.487 1.00 21.34 191 THR A O 1
ATOM 1368 N N . LEU A 1 192 ? 44.126 2.783 13.167 1.00 20.77 192 LEU A N 1
ATOM 1369 C CA . LEU A 1 192 ? 43.815 1.969 14.332 1.00 20.14 192 LEU A CA 1
ATOM 1370 C C . LEU A 1 192 ? 44.126 2.759 15.593 1.00 19.40 192 LEU A C 1
ATOM 1371 O O . LEU A 1 192 ? 43.381 2.702 16.577 1.00 16.60 192 LEU A O 1
ATOM 1376 N N . VAL A 1 193 ? 45.225 3.505 15.563 1.00 21.60 193 VAL A N 1
ATOM 1377 C CA . VAL A 1 193 ? 45.585 4.306 16.718 1.00 20.31 193 VAL A CA 1
ATOM 1378 C C . VAL A 1 193 ? 44.489 5.334 16.962 1.00 17.66 193 VAL A C 1
ATOM 1379 O O . VAL A 1 193 ? 43.989 5.457 18.080 1.00 15.31 193 VAL A O 1
ATOM 1383 N N . VAL A 1 194 ? 44.091 6.040 15.903 1.00 21.55 194 VAL A N 1
ATOM 1384 C CA . VAL A 1 194 ? 43.051 7.067 16.021 1.00 22.25 194 VAL A CA 1
ATOM 1385 C C . VAL A 1 194 ? 41.742 6.469 16.519 1.00 20.74 194 VAL A C 1
ATOM 1386 O O . VAL A 1 194 ? 41.085 7.030 17.397 1.00 16.39 194 VAL A O 1
ATOM 1390 N N . ALA A 1 195 ? 41.356 5.337 15.937 1.00 21.09 195 ALA A N 1
ATOM 1391 C CA . ALA A 1 195 ? 40.120 4.666 16.324 1.00 18.14 195 ALA A CA 1
ATOM 1392 C C . ALA A 1 195 ? 40.124 4.309 17.822 1.00 19.47 195 ALA A C 1
ATOM 1393 O O . ALA A 1 195 ? 39.155 4.561 18.532 1.00 19.49 195 ALA A O 1
ATOM 1395 N N . ALA A 1 196 ? 41.227 3.741 18.304 1.00 20.35 196 ALA A N 1
ATOM 1396 C CA . ALA A 1 196 ? 41.314 3.362 19.709 1.00 22.97 196 ALA A CA 1
ATOM 1397 C C . ALA A 1 196 ? 41.287 4.593 20.633 1.00 28.61 196 ALA A C 1
ATOM 1398 O O . ALA A 1 196 ? 40.751 4.527 21.732 1.00 28.71 196 ALA A O 1
ATOM 1400 N N . LEU A 1 197 ? 41.846 5.715 20.179 1.00 29.53 197 LEU A N 1
ATOM 1401 C CA . LEU A 1 197 ? 41.860 6.940 20.977 1.00 29.49 197 LEU A CA 1
ATOM 1402 C C . LEU A 1 197 ? 40.470 7.540 21.072 1.00 29.08 197 LEU A C 1
ATOM 1403 O O . LEU A 1 197 ? 40.029 7.920 22.154 1.00 30.74 197 LEU A O 1
ATOM 1408 N N . HIS A 1 198 ? 39.782 7.630 19.938 1.00 29.35 198 HIS A N 1
ATOM 1409 C CA . HIS A 1 198 ? 38.422 8.154 19.923 1.00 27.80 198 HIS A CA 1
ATOM 1410 C C . HIS A 1 198 ? 37.530 7.282 20.800 1.00 28.61 198 HIS A C 1
ATOM 1411 O O 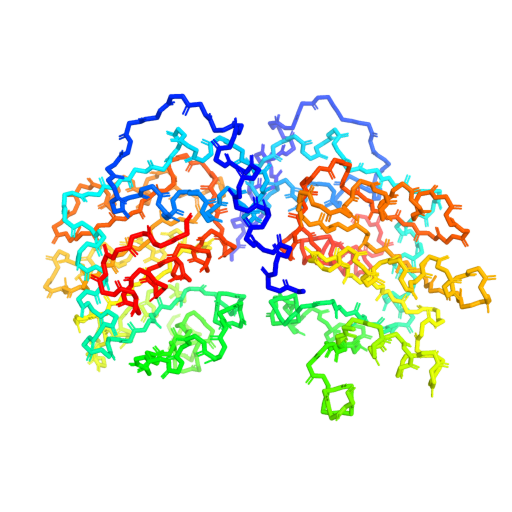. HIS A 1 198 ? 36.550 7.758 21.343 1.00 25.75 198 HIS A O 1
ATOM 1418 N N . ALA A 1 199 ? 37.864 6.000 20.922 1.00 28.04 199 ALA A N 1
ATOM 1419 C CA . ALA A 1 199 ? 37.059 5.106 21.736 1.00 30.84 199 ALA A CA 1
ATOM 1420 C C . ALA A 1 199 ? 37.353 5.367 23.208 1.00 32.38 199 ALA A C 1
ATOM 1421 O O . ALA A 1 199 ? 36.458 5.297 24.048 1.00 35.71 199 ALA A O 1
ATOM 1423 N N . LEU A 1 200 ? 38.607 5.681 23.517 1.00 35.99 200 LEU A N 1
ATOM 1424 C CA . LEU A 1 200 ? 38.993 5.955 24.898 1.00 37.47 200 LEU A CA 1
ATOM 1425 C C . LEU A 1 200 ? 38.439 7.296 25.366 1.00 38.54 200 LEU A C 1
ATOM 1426 O O . LEU A 1 200 ? 38.006 7.432 26.510 1.00 38.28 200 LEU A O 1
ATOM 1431 N N . ILE A 1 201 ? 38.440 8.286 24.480 1.00 41.26 201 ILE A N 1
ATOM 1432 C CA . ILE A 1 201 ? 37.919 9.597 24.842 1.00 42.05 201 ILE A CA 1
ATOM 1433 C C . ILE A 1 201 ? 36.407 9.503 25.024 1.00 44.60 201 ILE A C 1
ATOM 1434 O O . ILE A 1 201 ? 35.8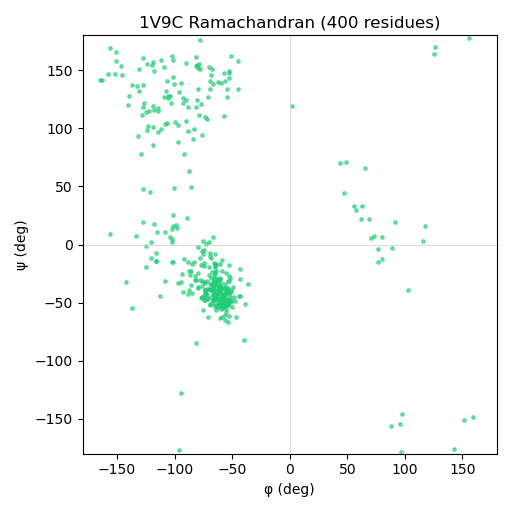40 10.183 25.874 1.00 43.06 201 ILE A O 1
ATOM 1439 N N . ARG A 1 202 ? 35.765 8.643 24.235 1.00 46.89 202 ARG A N 1
ATOM 1440 C CA . ARG A 1 202 ? 34.320 8.459 24.320 1.00 49.91 202 ARG A CA 1
ATOM 1441 C C . ARG A 1 202 ? 33.918 7.861 25.665 1.00 52.72 202 ARG A C 1
ATOM 1442 O O . ARG A 1 202 ? 32.974 8.329 26.299 1.00 55.28 202 ARG A O 1
ATOM 1450 N N . LEU A 1 203 ? 34.636 6.833 26.108 1.00 54.21 203 LEU A N 1
ATOM 1451 C CA . LEU A 1 203 ? 34.336 6.203 27.391 1.00 53.79 203 LEU A CA 1
ATOM 1452 C C . LEU A 1 203 ? 34.683 7.146 28.535 1.00 54.29 203 LEU A C 1
ATOM 1453 O O . LEU A 1 203 ? 33.870 7.389 29.421 1.00 53.99 203 LEU A O 1
ATOM 1458 N N . ALA A 1 204 ? 35.898 7.678 28.508 1.00 56.66 204 ALA A N 1
ATOM 1459 C CA . ALA A 1 204 ? 36.353 8.591 29.545 1.00 58.99 204 ALA A CA 1
ATOM 1460 C C . ALA A 1 204 ? 35.364 9.732 29.741 1.00 63.44 204 ALA A C 1
ATOM 1461 O O . ALA A 1 204 ? 35.388 10.416 30.762 1.00 65.16 204 ALA A O 1
ATOM 1463 N N . ALA A 1 205 ? 34.496 9.934 28.756 1.00 67.74 205 ALA A N 1
ATOM 1464 C CA . ALA A 1 205 ? 33.495 10.989 28.825 1.00 69.55 205 ALA A CA 1
ATOM 1465 C C . ALA A 1 205 ? 32.127 10.408 29.176 1.00 71.86 205 ALA A C 1
ATOM 1466 O O . ALA A 1 205 ? 31.211 11.138 29.553 1.00 72.64 205 ALA A O 1
ATOM 1468 N N . ASP A 1 206 ? 31.996 9.091 29.044 1.00 73.06 206 ASP A N 1
ATOM 1469 C CA . ASP A 1 206 ? 30.747 8.397 29.351 1.00 74.25 206 ASP A CA 1
ATOM 1470 C C . ASP A 1 206 ? 30.823 7.688 30.702 1.00 75.33 206 ASP A C 1
ATOM 1471 O O . ASP A 1 206 ? 29.981 6.846 31.021 1.00 76.00 206 ASP A O 1
ATOM 1476 N N . GLY A 1 207 ? 31.843 8.029 31.485 1.00 75.27 207 GLY A N 1
ATOM 1477 C CA . GLY A 1 207 ? 32.010 7.429 32.795 1.00 73.93 207 GLY A CA 1
ATOM 1478 C C . GLY A 1 207 ? 32.562 6.020 32.768 1.00 72.99 207 GLY A C 1
ATOM 1479 O O . GLY A 1 207 ? 33.001 5.505 33.790 1.00 73.17 207 GLY A O 1
ATOM 1480 N N . GLY A 1 208 ? 32.540 5.387 31.604 1.00 73.39 208 GLY A N 1
ATOM 1481 C CA . GLY A 1 208 ? 33.055 4.035 31.505 1.00 74.22 208 GLY A CA 1
ATOM 1482 C C . GLY A 1 208 ? 31.979 3.052 31.098 1.00 75.42 208 GLY A C 1
ATOM 1483 O O . GLY A 1 208 ? 32.142 1.837 31.239 1.00 77.67 208 GLY A O 1
ATOM 1484 N N . VAL A 1 209 ? 30.870 3.577 30.590 1.00 73.55 209 VAL A N 1
ATOM 1485 C CA . VAL A 1 209 ? 29.767 2.733 30.160 1.00 72.39 209 VAL A CA 1
ATOM 1486 C C . VAL A 1 209 ? 29.764 2.623 28.631 1.00 71.81 209 VAL A C 1
ATOM 1487 O O . VAL A 1 209 ? 30.049 3.648 27.973 1.00 71.74 209 VAL A O 1
ATOM 1491 N N . GLY B 1 5 ? 67.000 4.079 6.259 1.00 80.48 5 GLY B N 1
ATOM 1492 C CA . GLY B 1 5 ? 65.599 4.594 6.308 1.00 80.47 5 GLY B CA 1
ATOM 1493 C C . GLY B 1 5 ? 64.864 4.356 5.004 1.00 81.03 5 GLY B C 1
ATOM 1494 O O . GLY B 1 5 ? 63.750 3.832 4.991 1.00 80.95 5 GLY B O 1
ATOM 1495 N N . ARG B 1 6 ? 65.490 4.746 3.900 1.00 81.30 6 ARG B N 1
ATOM 1496 C CA . ARG B 1 6 ? 64.896 4.574 2.579 1.00 80.66 6 ARG B CA 1
ATOM 1497 C C . ARG B 1 6 ? 64.980 3.090 2.229 1.00 78.49 6 ARG B C 1
ATOM 1498 O O . ARG B 1 6 ? 64.054 2.514 1.652 1.00 78.19 6 ARG B O 1
ATOM 1506 N N . ALA B 1 7 ? 66.104 2.484 2.598 1.00 75.31 7 ALA B N 1
ATOM 1507 C CA . ALA B 1 7 ? 66.360 1.076 2.341 1.00 73.00 7 ALA B CA 1
ATOM 1508 C C . ALA B 1 7 ? 65.263 0.201 2.929 1.00 71.68 7 ALA B C 1
ATOM 1509 O O . ALA B 1 7 ? 64.805 -0.750 2.292 1.00 70.47 7 ALA B O 1
ATOM 1511 N N . ILE B 1 8 ? 64.848 0.527 4.149 1.00 68.99 8 ILE B N 1
ATOM 1512 C CA . ILE B 1 8 ? 63.805 -0.229 4.826 1.00 66.82 8 ILE B CA 1
ATOM 1513 C C . ILE B 1 8 ? 62.529 -0.230 3.987 1.00 65.94 8 ILE B C 1
ATOM 1514 O O . ILE B 1 8 ? 61.907 -1.278 3.810 1.00 64.45 8 ILE B O 1
ATOM 1519 N N . GLU B 1 9 ? 62.152 0.935 3.457 1.00 64.22 9 GLU B N 1
ATOM 1520 C CA . GLU B 1 9 ? 60.949 1.038 2.631 1.00 62.89 9 GLU B CA 1
ATOM 1521 C C . GLU B 1 9 ? 61.085 0.200 1.364 1.00 60.37 9 GLU B C 1
ATOM 1522 O O . GLU B 1 9 ? 60.139 -0.475 0.948 1.00 57.89 9 GLU B O 1
ATOM 1528 N N . GLU B 1 10 ? 62.258 0.257 0.741 1.00 58.46 10 GLU B N 1
ATOM 1529 C CA . GLU B 1 10 ? 62.497 -0.521 -0.466 1.00 57.72 10 GLU B CA 1
ATOM 1530 C C . GLU B 1 10 ? 62.413 -1.997 -0.085 1.00 54.70 10 GLU B C 1
ATOM 1531 O O . GLU B 1 10 ? 61.794 -2.793 -0.797 1.00 52.77 10 GLU B O 1
ATOM 1537 N N . GLU B 1 11 ? 63.027 -2.346 1.047 1.00 48.74 11 GLU B N 1
ATOM 1538 C CA . GLU B 1 11 ? 63.017 -3.715 1.548 1.00 43.33 11 GLU B CA 1
ATOM 1539 C C . GLU B 1 11 ? 61.580 -4.163 1.746 1.00 44.13 11 GLU B C 1
ATOM 1540 O O . GLU B 1 11 ? 61.170 -5.214 1.255 1.00 47.36 11 GLU B O 1
ATOM 1546 N N . SER B 1 12 ? 60.818 -3.355 2.474 1.00 40.04 12 SER B N 1
ATOM 1547 C CA . SER B 1 12 ? 59.424 -3.660 2.740 1.00 38.44 12 SER B CA 1
ATOM 1548 C C . SER B 1 12 ? 58.591 -3.870 1.482 1.00 33.71 12 SER B C 1
ATOM 1549 O O . SER B 1 12 ? 57.660 -4.667 1.498 1.00 32.86 12 SER B O 1
ATOM 1552 N N . PHE B 1 13 ? 58.907 -3.135 0.415 1.00 31.60 13 PHE B N 1
ATOM 1553 C CA . PHE B 1 13 ? 58.190 -3.270 -0.848 1.00 29.61 13 PHE B CA 1
ATOM 1554 C C . PHE B 1 13 ? 58.540 -4.620 -1.466 1.00 33.47 13 PHE B C 1
ATOM 1555 O O . PHE B 1 13 ? 57.690 -5.278 -2.065 1.00 35.21 13 PHE B O 1
ATOM 1563 N N . ARG B 1 14 ? 59.803 -5.006 -1.331 1.00 34.42 14 ARG B N 1
ATOM 1564 C CA . ARG B 1 14 ? 60.287 -6.285 -1.826 1.00 38.23 14 ARG B CA 1
ATOM 1565 C C . ARG B 1 14 ? 59.452 -7.385 -1.209 1.00 38.52 14 ARG B C 1
ATOM 1566 O O . ARG B 1 14 ? 58.908 -8.236 -1.911 1.00 39.45 14 ARG B O 1
ATOM 1574 N N . ILE B 1 15 ? 59.373 -7.352 0.119 1.00 37.30 15 ILE B N 1
ATOM 1575 C CA . ILE B 1 15 ? 58.635 -8.338 0.899 1.00 35.43 15 ILE B CA 1
ATOM 1576 C C . ILE B 1 15 ? 57.188 -8.496 0.442 1.00 37.44 15 ILE B C 1
ATOM 1577 O O . ILE B 1 15 ? 56.671 -9.609 0.385 1.00 37.67 15 ILE B O 1
ATOM 1582 N N . VAL B 1 16 ? 56.533 -7.392 0.114 1.00 34.55 16 VAL B N 1
ATOM 1583 C CA . VAL B 1 16 ? 55.162 -7.488 -0.344 1.00 29.84 16 VAL B CA 1
ATOM 1584 C C . VAL B 1 16 ? 55.124 -8.153 -1.722 1.00 31.72 16 VAL B C 1
ATOM 1585 O O . VAL B 1 16 ? 54.221 -8.927 -2.015 1.00 27.77 16 VAL B O 1
ATOM 1589 N N . ASP B 1 17 ? 56.095 -7.842 -2.572 1.00 27.40 17 ASP B N 1
ATOM 1590 C CA . ASP B 1 17 ? 56.109 -8.448 -3.894 1.00 35.77 17 ASP B CA 1
ATOM 1591 C C . ASP B 1 17 ? 56.325 -9.953 -3.794 1.00 35.09 17 ASP B C 1
ATOM 1592 O O . ASP B 1 17 ? 55.804 -10.698 -4.603 1.00 37.15 17 ASP B O 1
ATOM 1597 N N . GLN B 1 18 ? 57.077 -10.383 -2.783 1.00 32.68 18 GLN B N 1
ATOM 1598 C CA . GLN B 1 18 ? 57.374 -11.795 -2.569 1.00 31.17 18 GLN B CA 1
ATOM 1599 C C . GLN B 1 18 ? 56.203 -12.627 -2.078 1.00 33.36 18 GLN B C 1
ATOM 1600 O O . GLN B 1 18 ? 56.108 -13.813 -2.378 1.00 32.54 18 GLN B O 1
ATOM 1606 N N . GLU B 1 19 ? 55.317 -12.002 -1.316 1.00 33.26 19 GLU B N 1
ATOM 1607 C CA . GLU B 1 19 ? 54.193 -12.715 -0.744 1.00 32.01 19 GLU B CA 1
ATOM 1608 C C . GLU B 1 19 ? 52.848 -12.374 -1.368 1.00 29.68 19 GLU B C 1
ATOM 1609 O O . GLU B 1 19 ? 51.800 -12.758 -0.846 1.00 31.11 19 GLU B O 1
ATOM 1615 N N . ALA B 1 20 ? 52.882 -11.655 -2.484 1.00 28.69 20 ALA B N 1
ATOM 1616 C CA . ALA B 1 20 ? 51.662 -11.256 -3.173 1.00 32.64 20 ALA B CA 1
ATOM 1617 C C . ALA B 1 20 ? 50.996 -12.459 -3.831 1.00 37.87 20 ALA B C 1
ATOM 1618 O O . ALA B 1 20 ? 49.870 -12.815 -3.491 1.00 39.62 20 ALA B O 1
ATOM 1620 N N . GLY B 1 21 ? 51.702 -13.078 -4.774 1.00 38.09 21 GLY B N 1
ATOM 1621 C CA . GLY B 1 21 ? 51.149 -14.216 -5.472 1.00 42.80 21 GLY B CA 1
ATOM 1622 C C . GLY B 1 21 ? 50.547 -13.773 -6.790 1.00 48.14 21 GLY B C 1
ATOM 1623 O O . GLY B 1 21 ? 50.588 -12.590 -7.135 1.00 47.00 21 GLY B O 1
ATOM 1624 N N . PRO B 1 22 ? 49.967 -14.706 -7.552 1.00 51.32 22 PRO B N 1
ATOM 1625 C CA . PRO B 1 22 ? 49.359 -14.386 -8.847 1.00 51.39 22 PRO B CA 1
ATOM 1626 C C . PRO B 1 22 ? 48.333 -13.272 -8.729 1.00 49.18 22 PRO B C 1
ATOM 1627 O O . PRO B 1 22 ? 47.493 -13.291 -7.833 1.00 47.64 22 PRO B O 1
ATOM 1631 N N . HIS B 1 23 ? 48.396 -12.302 -9.629 1.00 46.09 23 HIS B N 1
ATOM 1632 C CA . HIS B 1 23 ? 47.438 -11.211 -9.588 1.00 47.66 23 HIS B CA 1
ATOM 1633 C C . HIS B 1 23 ? 47.140 -10.746 -10.998 1.00 50.10 23 HIS B C 1
ATOM 1634 O O . HIS B 1 23 ? 47.972 -10.882 -11.889 1.00 53.84 23 HIS B O 1
ATOM 1641 N N . GLY B 1 24 ? 45.960 -10.181 -11.202 1.00 50.59 24 GLY B N 1
ATOM 1642 C CA . GLY B 1 24 ? 45.616 -9.714 -12.528 1.00 51.74 24 GLY B CA 1
ATOM 1643 C C . GLY B 1 24 ? 45.781 -8.222 -12.736 1.00 52.71 24 GLY B C 1
ATOM 1644 O O . GLY B 1 24 ? 44.874 -7.583 -13.266 1.00 57.20 24 GLY B O 1
ATOM 1645 N N . PHE B 1 25 ? 46.921 -7.654 -12.343 1.00 47.56 25 PHE B N 1
ATOM 1646 C CA . PHE B 1 25 ? 47.125 -6.215 -12.524 1.00 43.29 25 PHE B CA 1
ATOM 1647 C C . PHE B 1 25 ? 48.142 -5.872 -13.597 1.00 41.61 25 PHE B C 1
ATOM 1648 O O . PHE B 1 25 ? 49.043 -6.650 -13.881 1.00 40.75 25 PHE B O 1
ATOM 1656 N N . SER B 1 26 ? 47.982 -4.691 -14.189 1.00 44.52 26 SER B N 1
ATOM 1657 C CA . SER B 1 26 ? 48.875 -4.224 -15.241 1.00 45.04 26 SER B CA 1
ATOM 1658 C C . SER B 1 26 ? 50.174 -3.713 -14.642 1.00 48.09 26 SER B C 1
ATOM 1659 O O . SER B 1 26 ? 50.334 -3.679 -13.426 1.00 49.64 26 SER B O 1
ATOM 1662 N N . PRO B 1 27 ? 51.130 -3.316 -15.496 1.00 50.17 27 PRO B N 1
ATOM 1663 C CA . PRO B 1 27 ? 52.414 -2.804 -15.010 1.00 48.67 27 PRO B CA 1
ATOM 1664 C C . PRO B 1 27 ? 52.269 -1.483 -14.259 1.00 47.41 27 PRO B C 1
ATOM 1665 O O . PRO B 1 27 ? 53.033 -1.195 -13.341 1.00 48.59 27 PRO B O 1
ATOM 1669 N N . LEU B 1 28 ? 51.291 -0.681 -14.658 1.00 45.07 28 LEU B N 1
ATOM 1670 C CA . LEU B 1 28 ? 51.053 0.608 -14.016 1.00 44.69 28 LEU B CA 1
ATOM 1671 C C . LEU B 1 28 ? 50.152 0.488 -12.805 1.00 41.31 28 LEU B C 1
ATOM 1672 O O . LEU B 1 28 ? 50.216 1.302 -11.896 1.00 42.28 28 LEU B O 1
ATOM 1677 N N . GLU B 1 29 ? 49.307 -0.531 -12.802 1.00 39.06 29 GLU B N 1
ATOM 1678 C CA . GLU B 1 29 ? 48.379 -0.732 -11.712 1.00 35.17 29 GLU B CA 1
ATOM 1679 C C . GLU B 1 29 ? 49.014 -1.380 -10.496 1.00 35.65 29 GLU B C 1
ATOM 1680 O O . GLU B 1 29 ? 48.679 -1.040 -9.363 1.00 36.15 29 GLU B O 1
ATOM 1686 N N . TRP B 1 30 ? 49.928 -2.314 -10.728 1.00 30.60 30 TRP B N 1
ATOM 1687 C CA . TRP B 1 30 ? 50.557 -3.018 -9.627 1.00 29.49 30 TRP B CA 1
ATOM 1688 C C . TRP B 1 30 ? 51.200 -2.144 -8.550 1.00 28.05 30 TRP B C 1
ATOM 1689 O O . TRP B 1 30 ? 50.901 -2.316 -7.381 1.00 29.18 30 TRP B O 1
ATOM 1700 N N . PRO B 1 31 ? 52.070 -1.191 -8.933 1.00 27.42 31 PRO B N 1
ATOM 1701 C CA . PRO B 1 31 ? 52.720 -0.331 -7.942 1.00 27.18 31 PRO B CA 1
ATOM 1702 C C . PRO B 1 31 ? 51.720 0.332 -7.005 1.00 28.17 31 PRO B C 1
ATOM 1703 O O . PRO B 1 31 ? 52.043 0.666 -5.874 1.00 27.70 31 PRO B O 1
ATOM 1707 N N . VAL B 1 32 ? 50.496 0.522 -7.480 1.00 26.04 32 VAL B N 1
ATOM 1708 C CA . VAL B 1 32 ? 49.476 1.142 -6.650 1.00 22.09 32 VAL B CA 1
ATOM 1709 C C . VAL B 1 32 ? 48.954 0.145 -5.621 1.00 22.61 32 VAL B C 1
ATOM 1710 O O . VAL B 1 32 ? 48.822 0.469 -4.440 1.00 22.96 32 VAL B O 1
ATOM 1714 N N . VAL B 1 33 ? 48.681 -1.078 -6.072 1.00 23.28 33 VAL B N 1
ATOM 1715 C CA . VAL B 1 33 ? 48.141 -2.108 -5.191 1.00 19.85 33 VAL B CA 1
ATOM 1716 C C . VAL B 1 33 ? 49.159 -2.536 -4.148 1.00 18.06 33 VAL B C 1
ATOM 1717 O O . VAL B 1 33 ? 48.804 -2.790 -3.000 1.00 20.41 33 VAL B O 1
ATOM 1721 N N . ARG B 1 34 ? 50.416 -2.607 -4.569 1.00 18.05 34 ARG B N 1
ATOM 1722 C CA . ARG B 1 34 ? 51.527 -2.980 -3.710 1.00 17.86 34 ARG B CA 1
ATOM 1723 C C . ARG B 1 34 ? 51.601 -1.987 -2.553 1.00 18.80 34 ARG B C 1
ATOM 1724 O O . ARG B 1 34 ? 51.665 -2.378 -1.392 1.00 22.08 34 ARG B O 1
ATOM 1732 N N . ARG B 1 35 ? 51.577 -0.698 -2.891 1.00 18.93 35 ARG B N 1
ATOM 1733 C CA . ARG B 1 35 ? 51.647 0.369 -1.904 1.00 18.80 35 ARG B CA 1
ATOM 1734 C C . ARG B 1 35 ? 50.484 0.311 -0.914 1.00 15.59 35 ARG B C 1
ATOM 1735 O O . ARG B 1 35 ? 50.660 0.505 0.278 1.00 18.52 35 ARG B O 1
ATOM 1743 N N . MET B 1 36 ? 49.293 0.010 -1.415 1.00 19.95 36 MET B N 1
ATOM 1744 C CA . MET B 1 36 ? 48.131 -0.074 -0.555 1.00 14.81 36 MET B CA 1
ATOM 1745 C C . MET B 1 36 ? 48.255 -1.242 0.425 1.00 16.82 36 MET B C 1
ATOM 1746 O O . MET B 1 36 ? 47.808 -1.134 1.567 1.00 11.57 36 MET B O 1
ATOM 1751 N N . ILE B 1 37 ? 48.858 -2.348 -0.033 1.00 18.26 37 ILE B N 1
ATOM 1752 C CA . ILE B 1 37 ? 49.052 -3.547 0.798 1.00 16.66 37 ILE B CA 1
ATOM 1753 C C . ILE B 1 37 ? 50.170 -3.256 1.809 1.00 10.74 37 ILE B C 1
ATOM 1754 O O . ILE B 1 37 ? 50.088 -3.616 2.966 1.00 12.80 37 ILE B O 1
ATOM 1759 N N . HIS B 1 38 ? 51.221 -2.601 1.337 1.00 17.22 38 HIS B N 1
ATOM 1760 C CA . HIS B 1 38 ? 52.326 -2.234 2.194 1.00 22.22 38 HIS B CA 1
ATOM 1761 C C . HIS B 1 38 ? 51.803 -1.373 3.354 1.00 25.41 38 HIS B C 1
ATOM 1762 O O . HIS B 1 38 ? 52.140 -1.603 4.510 1.00 24.05 38 HIS B O 1
ATOM 1769 N N . ALA B 1 39 ? 50.928 -0.423 3.034 1.00 24.06 39 ALA B N 1
ATOM 1770 C CA . ALA B 1 39 ? 50.366 0.495 4.029 1.00 25.55 39 ALA B CA 1
ATOM 1771 C C . ALA B 1 39 ? 49.452 -0.167 5.043 1.00 24.26 39 ALA B C 1
ATOM 1772 O O . ALA B 1 39 ? 49.278 0.327 6.139 1.00 21.01 39 ALA B O 1
ATOM 1774 N N . THR B 1 40 ? 48.871 -1.301 4.684 1.00 24.04 40 THR B N 1
ATOM 1775 C CA . THR B 1 40 ? 47.963 -1.976 5.593 1.00 21.36 40 THR B CA 1
ATOM 1776 C C . THR B 1 40 ? 48.407 -3.359 6.064 1.00 20.01 40 THR B C 1
ATOM 1777 O O . THR B 1 40 ? 47.851 -3.888 7.009 1.00 17.42 40 THR B O 1
ATOM 1781 N N . ALA B 1 41 ? 49.398 -3.935 5.400 1.00 22.50 41 ALA B N 1
ATOM 1782 C CA . ALA B 1 41 ? 49.831 -5.292 5.718 1.00 25.61 41 ALA B CA 1
ATOM 1783 C C . ALA B 1 41 ? 48.569 -6.144 5.533 1.00 21.98 41 ALA B C 1
ATOM 1784 O O . ALA B 1 41 ? 48.372 -7.129 6.221 1.00 27.51 41 ALA B O 1
ATOM 1786 N N . ASP B 1 42 ? 47.690 -5.724 4.629 1.00 22.74 42 ASP B N 1
ATOM 1787 C CA . ASP B 1 42 ? 46.457 -6.469 4.384 1.00 27.44 42 ASP B CA 1
ATOM 1788 C C . ASP B 1 42 ? 46.453 -6.915 2.944 1.00 25.96 42 ASP B C 1
ATOM 1789 O O . ASP B 1 42 ? 46.138 -6.129 2.051 1.00 25.03 42 ASP B O 1
ATOM 1794 N N . PHE B 1 43 ? 46.787 -8.186 2.729 1.00 25.00 43 PHE B N 1
ATOM 1795 C CA . PHE B 1 43 ? 46.865 -8.746 1.389 1.00 23.56 43 PHE B CA 1
ATOM 1796 C C . PHE B 1 43 ? 45.558 -8.911 0.621 1.00 24.95 43 PHE B C 1
ATOM 1797 O O . PHE B 1 43 ? 45.589 -9.168 -0.582 1.00 25.27 43 PHE B O 1
ATOM 1805 N N . GLU B 1 44 ? 44.419 -8.754 1.285 1.00 20.75 44 GLU B N 1
ATOM 1806 C CA . GLU B 1 44 ? 43.160 -8.891 0.574 1.00 25.24 44 GLU B CA 1
ATOM 1807 C C . GLU B 1 44 ? 42.960 -7.815 -0.479 1.00 28.50 44 GLU B C 1
ATOM 1808 O O . GLU B 1 44 ? 42.145 -7.989 -1.382 1.00 33.60 44 GLU B O 1
ATOM 1814 N N . TYR B 1 45 ? 43.707 -6.712 -0.372 1.00 27.85 45 TYR B N 1
ATOM 1815 C CA . TYR B 1 45 ? 43.607 -5.614 -1.327 1.00 22.80 45 TYR B CA 1
ATOM 1816 C C . TYR B 1 45 ? 44.055 -6.028 -2.735 1.00 22.37 45 TYR B C 1
ATOM 1817 O O . TYR B 1 45 ? 43.780 -5.345 -3.715 1.00 24.94 45 TYR B O 1
ATOM 1826 N N . LYS B 1 46 ? 44.764 -7.143 -2.832 1.00 29.87 46 LYS B N 1
ATOM 1827 C CA . LYS B 1 46 ? 45.201 -7.643 -4.138 1.00 33.50 46 LYS B CA 1
ATOM 1828 C C . LYS B 1 46 ? 43.951 -8.049 -4.926 1.00 33.84 46 LYS B C 1
ATOM 1829 O O . LYS B 1 46 ? 43.879 -7.877 -6.138 1.00 37.65 46 LYS B O 1
ATOM 1835 N N . ALA B 1 47 ? 42.975 -8.583 -4.203 1.00 32.74 47 ALA B N 1
ATOM 1836 C CA . ALA B 1 47 ? 41.724 -9.050 -4.782 1.00 39.86 47 ALA B CA 1
ATOM 1837 C C . ALA B 1 47 ? 40.601 -8.010 -4.762 1.00 38.63 47 ALA B C 1
ATOM 1838 O O . ALA B 1 47 ? 39.700 -8.054 -5.591 1.00 42.70 47 ALA B O 1
ATOM 1840 N N . LEU B 1 48 ? 40.660 -7.071 -3.826 1.00 38.72 48 LEU B N 1
ATOM 1841 C CA . LEU B 1 48 ? 39.616 -6.057 -3.713 1.00 31.75 48 LEU B CA 1
ATOM 1842 C C . LEU B 1 48 ? 39.831 -4.828 -4.575 1.00 31.03 48 LEU B C 1
ATOM 1843 O O . LEU B 1 48 ? 38.884 -4.122 -4.901 1.00 33.50 48 LEU B O 1
ATOM 1848 N N . THR B 1 49 ? 41.070 -4.564 -4.956 1.00 28.90 49 THR B N 1
ATOM 1849 C CA . THR B 1 49 ? 41.339 -3.370 -5.732 1.00 30.55 49 THR B CA 1
ATOM 1850 C C . THR B 1 49 ? 41.034 -3.496 -7.211 1.00 30.47 49 THR B C 1
ATOM 1851 O O . THR B 1 49 ? 41.555 -4.373 -7.890 1.00 30.18 49 THR B O 1
ATOM 1855 N N . ARG B 1 50 ? 40.199 -2.590 -7.703 1.00 31.02 50 ARG B N 1
ATOM 1856 C CA . ARG B 1 50 ? 39.802 -2.593 -9.100 1.00 35.83 50 ARG B CA 1
ATOM 1857 C C . ARG B 1 50 ? 40.032 -1.239 -9.758 1.00 35.35 50 ARG B C 1
ATOM 1858 O O . ARG B 1 50 ? 39.756 -0.188 -9.172 1.00 34.71 50 ARG B O 1
ATOM 1866 N N . PHE B 1 51 ? 40.552 -1.264 -10.978 1.00 36.37 51 PHE B N 1
ATOM 1867 C CA . PHE B 1 51 ? 40.814 -0.030 -11.704 1.00 38.80 51 PHE B CA 1
ATOM 1868 C C . PHE B 1 51 ? 39.894 0.113 -12.910 1.00 39.05 51 PHE B C 1
ATOM 1869 O O . PHE B 1 51 ? 39.341 -0.863 -13.397 1.00 41.17 51 PHE B O 1
ATOM 1877 N N . SER B 1 52 ? 39.723 1.336 -13.383 1.00 40.62 52 SER B N 1
ATOM 1878 C CA . SER B 1 52 ? 38.916 1.548 -14.572 1.00 41.78 52 SER B CA 1
ATOM 1879 C C . SER B 1 52 ? 39.945 1.740 -15.675 1.00 46.37 52 SER B C 1
ATOM 1880 O O . SER B 1 52 ? 41.105 2.070 -15.399 1.00 46.77 52 SER B O 1
ATOM 1883 N N . GLN B 1 53 ? 39.523 1.530 -16.916 1.00 48.11 53 GLN B N 1
ATOM 1884 C CA . GLN B 1 53 ? 40.395 1.685 -18.072 1.00 48.68 53 GLN B CA 1
ATOM 1885 C C . GLN B 1 53 ? 41.038 3.073 -18.086 1.00 44.98 53 GLN B C 1
ATOM 1886 O O . GLN B 1 53 ? 40.341 4.084 -17.995 1.00 45.94 53 GLN B O 1
ATOM 1892 N N . GLY B 1 54 ? 42.365 3.111 -18.181 1.00 42.58 54 GLY B N 1
ATOM 1893 C CA . GLY B 1 54 ? 43.089 4.377 -18.209 1.00 39.36 54 GLY B CA 1
ATOM 1894 C C . GLY B 1 54 ? 43.196 5.176 -16.912 1.00 35.26 54 GLY B C 1
ATOM 1895 O O . GLY B 1 54 ? 43.687 6.305 -16.931 1.00 39.36 54 GLY B O 1
ATOM 1896 N N . ALA B 1 55 ? 42.749 4.603 -15.794 1.00 35.66 55 ALA B N 1
ATOM 1897 C CA . ALA B 1 55 ? 42.784 5.276 -14.487 1.00 33.62 55 ALA B CA 1
ATOM 1898 C C . ALA B 1 55 ? 44.173 5.780 -14.068 1.00 31.19 55 ALA B C 1
ATOM 1899 O O . ALA B 1 55 ? 44.368 6.971 -13.833 1.00 33.28 55 ALA B O 1
ATOM 1901 N N . VAL B 1 56 ? 45.135 4.875 -13.986 1.00 31.24 56 VAL B N 1
ATOM 1902 C CA . VAL B 1 56 ? 46.481 5.257 -13.587 1.00 34.50 56 VAL B CA 1
ATOM 1903 C C . VAL B 1 56 ? 47.085 6.354 -14.464 1.00 38.06 56 VAL B C 1
ATOM 1904 O O . VAL B 1 56 ? 47.592 7.364 -13.944 1.00 34.93 56 VAL B O 1
ATOM 1908 N N . GLU B 1 57 ? 47.033 6.161 -15.784 1.00 39.95 57 GLU B N 1
ATOM 1909 C CA . GLU B 1 57 ? 47.575 7.149 -16.716 1.00 38.83 57 GLU B CA 1
ATOM 1910 C C . GLU B 1 57 ? 46.849 8.471 -16.520 1.00 39.14 57 GLU B C 1
ATOM 1911 O O . GLU B 1 57 ? 47.450 9.544 -16.602 1.00 40.17 57 GLU B O 1
ATOM 1917 N N . ALA B 1 58 ? 45.553 8.397 -16.250 1.00 37.79 58 ALA B N 1
ATOM 1918 C CA . ALA B 1 58 ? 44.784 9.614 -16.021 1.00 38.17 58 ALA B CA 1
ATOM 1919 C C . ALA B 1 58 ? 45.309 10.288 -14.750 1.00 36.71 58 ALA B C 1
ATOM 1920 O O . ALA B 1 58 ? 45.321 11.513 -14.637 1.00 38.90 58 ALA B O 1
ATOM 1922 N N . GLY B 1 59 ? 45.746 9.469 -13.797 1.00 35.36 59 GLY B N 1
ATOM 1923 C CA . GLY B 1 59 ? 46.267 10.000 -12.554 1.00 33.38 59 GLY B CA 1
ATOM 1924 C C . GLY B 1 59 ? 47.626 10.656 -12.700 1.00 31.85 59 GLY B C 1
ATOM 1925 O O . GLY B 1 59 ? 47.846 11.748 -12.182 1.00 34.13 59 GLY B O 1
ATOM 1926 N N . LEU B 1 60 ? 48.544 9.999 -13.399 1.00 34.47 60 LEU B N 1
ATOM 1927 C CA . LEU B 1 60 ? 49.885 10.559 -13.594 1.00 36.43 60 LEU B CA 1
ATOM 1928 C C . LEU B 1 60 ? 49.794 11.897 -14.318 1.00 38.30 60 LEU B C 1
ATOM 1929 O O . LEU B 1 60 ? 50.412 12.890 -13.916 1.00 40.38 60 LEU B O 1
ATOM 1934 N N . LYS B 1 61 ? 49.022 11.899 -15.397 1.00 38.02 61 LYS B N 1
ATOM 1935 C CA . LYS B 1 61 ? 48.806 13.088 -16.204 1.00 42.16 61 LYS B CA 1
ATOM 1936 C C . LYS B 1 61 ? 48.326 14.248 -15.329 1.00 39.39 61 LYS B C 1
ATOM 1937 O O . LYS B 1 61 ? 48.857 15.358 -15.411 1.00 39.53 61 LYS B O 1
ATOM 1943 N N . ALA B 1 62 ? 47.332 13.990 -14.483 1.00 36.60 62 ALA B N 1
ATOM 1944 C CA . ALA B 1 62 ? 46.812 15.037 -13.612 1.00 32.86 62 ALA B CA 1
ATOM 1945 C C . ALA B 1 62 ? 47.886 15.460 -12.620 1.00 33.35 62 ALA B C 1
ATOM 1946 O O . ALA B 1 62 ? 48.092 16.650 -12.368 1.00 31.82 62 ALA B O 1
ATOM 1948 N N . ILE B 1 63 ? 48.576 14.481 -12.052 1.00 33.60 63 ILE B N 1
ATOM 1949 C CA . ILE B 1 63 ? 49.634 14.783 -11.101 1.00 36.17 63 ILE B CA 1
ATOM 1950 C C . ILE B 1 63 ? 50.627 15.756 -11.736 1.00 35.31 63 ILE B C 1
ATOM 1951 O O . ILE B 1 63 ? 50.955 16.791 -11.161 1.00 39.34 63 ILE B O 1
ATOM 1956 N N . GLN B 1 64 ? 51.089 15.408 -12.927 1.00 34.58 64 GLN B N 1
ATOM 1957 C CA . GLN B 1 64 ? 52.048 16.215 -13.676 1.00 39.98 64 GLN B CA 1
ATOM 1958 C C . GLN B 1 64 ? 51.519 17.573 -14.123 1.00 41.84 64 GLN B C 1
ATOM 1959 O O . GLN B 1 64 ? 52.293 18.517 -14.299 1.00 43.70 64 GLN B O 1
ATOM 1965 N N . ALA B 1 65 ? 50.204 17.663 -14.308 1.00 41.71 65 ALA B N 1
ATOM 1966 C CA . ALA B 1 65 ? 49.567 18.901 -14.729 1.00 42.02 65 ALA B CA 1
ATOM 1967 C C . ALA B 1 65 ? 49.522 19.870 -13.566 1.00 42.69 65 ALA B C 1
ATOM 1968 O O . ALA B 1 65 ? 49.296 21.069 -13.744 1.00 47.33 65 ALA B O 1
ATOM 1970 N N . GLY B 1 66 ? 49.729 19.348 -12.366 1.00 38.40 66 GLY B N 1
ATOM 1971 C CA . GLY B 1 66 ? 49.687 20.206 -11.202 1.00 35.90 66 GLY B CA 1
ATOM 1972 C C . GLY B 1 66 ? 48.277 20.214 -10.658 1.00 34.30 66 GLY B C 1
ATOM 1973 O O . GLY B 1 66 ? 47.893 21.110 -9.898 1.00 32.16 66 GLY B O 1
ATOM 1974 N N . ALA B 1 67 ? 47.515 19.195 -11.046 1.00 33.72 67 ALA B N 1
ATOM 1975 C CA . ALA B 1 67 ? 46.132 19.032 -10.610 1.00 32.94 67 ALA B CA 1
ATOM 1976 C C . ALA B 1 67 ? 46.009 19.086 -9.093 1.00 34.22 67 ALA B C 1
ATOM 1977 O O . ALA B 1 67 ? 46.939 18.707 -8.367 1.00 28.97 67 ALA B O 1
ATOM 1979 N N . ARG B 1 68 ? 44.865 19.575 -8.620 1.00 32.46 68 ARG B N 1
ATOM 1980 C CA . ARG B 1 68 ? 44.605 19.671 -7.190 1.00 32.42 68 ARG B CA 1
ATOM 1981 C C . ARG B 1 68 ? 44.152 18.300 -6.688 1.00 30.46 68 ARG B C 1
ATOM 1982 O O . ARG B 1 68 ? 43.733 17.457 -7.470 1.00 24.53 68 ARG B O 1
ATOM 1990 N N . ILE B 1 69 ? 44.232 18.092 -5.380 1.00 27.31 69 ILE B N 1
ATOM 1991 C CA . ILE B 1 69 ? 43.804 16.840 -4.777 1.00 28.51 69 ILE B CA 1
ATOM 1992 C C . ILE B 1 69 ? 42.748 17.236 -3.759 1.00 25.01 69 ILE B C 1
ATOM 1993 O O . ILE B 1 69 ? 43.029 17.954 -2.802 1.00 26.41 69 ILE B O 1
ATOM 1998 N N . LEU B 1 70 ? 41.519 16.800 -3.993 1.00 24.42 70 LEU B N 1
ATOM 1999 C CA . LEU B 1 70 ? 40.416 17.121 -3.100 1.00 28.24 70 LEU B CA 1
ATOM 2000 C C . LEU B 1 70 ? 40.139 15.869 -2.288 1.00 27.28 70 LEU B C 1
ATOM 2001 O O . LEU B 1 70 ? 39.958 14.793 -2.842 1.00 26.12 70 LEU B O 1
ATOM 2006 N N . VAL B 1 71 ? 40.100 16.012 -0.973 1.00 28.14 71 VAL B N 1
ATOM 2007 C CA . VAL B 1 71 ? 39.891 14.857 -0.132 1.00 29.81 71 VAL B CA 1
ATOM 2008 C C . VAL B 1 71 ? 38.755 15.052 0.855 1.00 30.02 71 VAL B C 1
ATOM 2009 O O . VAL B 1 71 ? 38.357 16.188 1.140 1.00 29.54 71 VAL B O 1
ATOM 2013 N N . ASP B 1 72 ? 38.246 13.934 1.371 1.00 27.31 72 ASP B N 1
ATOM 2014 C CA . ASP B 1 72 ? 37.123 13.938 2.309 1.00 26.34 72 ASP B CA 1
ATOM 2015 C C . ASP B 1 72 ? 37.486 13.747 3.781 1.00 27.98 72 ASP B C 1
ATOM 2016 O O . ASP B 1 72 ? 36.615 13.427 4.600 1.00 33.85 72 ASP B O 1
ATOM 2021 N N . ALA B 1 73 ? 38.758 13.919 4.124 1.00 23.06 73 ALA B N 1
ATOM 2022 C CA . ALA B 1 73 ? 39.184 13.771 5.511 1.00 26.13 73 ALA B CA 1
ATOM 2023 C C . ALA B 1 73 ? 40.555 14.368 5.737 1.00 24.66 73 ALA B C 1
ATOM 2024 O O . ALA B 1 73 ? 41.449 14.249 4.891 1.00 23.87 73 ALA B O 1
ATOM 2026 N N . ARG B 1 74 ? 40.716 15.003 6.893 1.00 27.95 74 ARG B N 1
ATOM 2027 C CA . ARG B 1 74 ? 41.983 15.623 7.263 1.00 29.14 74 ARG B CA 1
ATOM 2028 C C . ARG B 1 74 ? 43.121 14.603 7.346 1.00 26.38 74 ARG B C 1
ATOM 2029 O O . ARG B 1 74 ? 44.252 14.907 6.962 1.00 20.59 74 ARG B O 1
ATOM 2037 N N . MET B 1 75 ? 42.821 13.392 7.820 1.00 25.18 75 MET B N 1
ATOM 2038 C CA . MET B 1 75 ? 43.849 12.350 7.916 1.00 22.48 75 MET B CA 1
ATOM 2039 C C . MET B 1 75 ? 44.519 12.172 6.559 1.00 19.72 75 MET B C 1
ATOM 2040 O O . MET B 1 75 ? 45.731 11.990 6.472 1.00 17.66 75 MET B O 1
ATOM 2045 N N . ILE B 1 76 ? 43.720 12.210 5.501 1.00 11.09 76 ILE B N 1
ATOM 2046 C CA . ILE B 1 76 ? 44.270 12.095 4.153 1.00 15.94 76 ILE B CA 1
ATOM 2047 C C . ILE B 1 76 ? 45.142 13.312 3.836 1.00 24.04 76 ILE B C 1
ATOM 2048 O O . ILE B 1 76 ? 46.269 13.174 3.347 1.00 22.80 76 ILE B O 1
ATOM 2053 N N . ALA B 1 77 ? 44.620 14.503 4.132 1.00 25.70 77 ALA B N 1
ATOM 2054 C CA . ALA B 1 77 ? 45.352 15.733 3.876 1.00 28.19 77 ALA B CA 1
ATOM 2055 C C . ALA B 1 77 ? 46.684 15.710 4.602 1.00 30.93 77 ALA B C 1
ATOM 2056 O O . ALA B 1 77 ? 47.721 15.977 4.002 1.00 30.89 77 ALA B O 1
ATOM 2058 N N . CYS B 1 78 ? 46.660 15.369 5.889 1.00 33.98 78 CYS B N 1
ATOM 2059 C CA . CYS B 1 78 ? 47.891 15.349 6.666 1.00 37.50 78 CYS B CA 1
ATOM 2060 C C . CYS B 1 78 ? 48.728 14.115 6.383 1.00 34.54 78 CYS B C 1
ATOM 2061 O O . CYS B 1 78 ? 49.953 14.163 6.460 1.00 39.57 78 CYS B O 1
ATOM 2064 N N . GLY B 1 79 ? 48.072 13.012 6.045 1.00 29.14 79 GLY B N 1
ATOM 2065 C CA . GLY B 1 79 ? 48.814 11.804 5.749 1.00 20.93 79 GLY B CA 1
ATOM 2066 C C . GLY B 1 79 ? 49.765 12.010 4.587 1.00 22.72 79 GLY B C 1
ATOM 2067 O O . GLY B 1 79 ? 50.871 11.475 4.569 1.00 23.89 79 GLY B O 1
ATOM 2068 N N . LEU B 1 80 ? 49.349 12.799 3.602 1.00 22.05 80 LEU B N 1
ATOM 2069 C CA . LEU B 1 80 ? 50.212 13.032 2.459 1.00 18.13 80 LEU B CA 1
ATOM 2070 C C . LEU B 1 80 ? 51.565 13.618 2.868 1.00 18.82 80 LEU B C 1
ATOM 2071 O O . LEU B 1 80 ? 51.668 14.362 3.834 1.00 26.82 80 LEU B O 1
ATOM 2076 N N . ASN B 1 81 ? 52.595 13.259 2.114 1.00 15.93 81 ASN B N 1
ATOM 2077 C CA . ASN B 1 81 ? 53.952 13.693 2.367 1.00 18.30 81 ASN B CA 1
ATOM 2078 C C . ASN B 1 81 ? 54.249 15.035 1.668 1.00 22.91 81 ASN B C 1
ATOM 2079 O O . ASN B 1 81 ? 54.205 15.119 0.444 1.00 22.08 81 ASN B O 1
ATOM 2084 N N . PRO B 1 82 ? 54.579 16.086 2.444 1.00 24.00 82 PRO B N 1
ATOM 2085 C CA . PRO B 1 82 ? 54.881 17.418 1.896 1.00 23.82 82 PRO B CA 1
ATOM 2086 C C . PRO B 1 82 ? 55.937 17.397 0.795 1.00 23.24 82 PRO B C 1
ATOM 2087 O O . PRO B 1 82 ? 55.775 18.043 -0.242 1.00 24.69 82 PRO B O 1
ATOM 2091 N N . GLU B 1 83 ? 57.012 16.649 1.023 1.00 26.14 83 GLU B N 1
ATOM 2092 C CA . GLU B 1 83 ? 58.101 16.507 0.054 1.00 31.10 83 GLU B CA 1
ATOM 2093 C C . GLU B 1 83 ? 57.609 15.899 -1.258 1.00 28.81 83 GLU B C 1
ATOM 2094 O O . GLU B 1 83 ? 58.159 16.158 -2.323 1.00 28.50 83 GLU B O 1
ATOM 2100 N N . ARG B 1 84 ? 56.578 15.070 -1.184 1.00 33.98 84 ARG B N 1
ATOM 2101 C CA . ARG B 1 84 ? 56.076 14.431 -2.393 1.00 36.59 84 ARG B CA 1
ATOM 2102 C C . ARG B 1 84 ? 55.075 15.334 -3.096 1.00 33.76 84 ARG B C 1
ATOM 2103 O O . ARG B 1 84 ? 55.003 15.370 -4.316 1.00 31.38 84 ARG B O 1
ATOM 2111 N N . LEU B 1 85 ? 54.304 16.071 -2.317 1.00 31.13 85 LEU B N 1
ATOM 2112 C CA . LEU B 1 85 ? 53.364 16.999 -2.897 1.00 32.01 85 LEU B CA 1
ATOM 2113 C C . LEU B 1 85 ? 54.190 18.044 -3.689 1.00 33.20 85 LEU B C 1
ATOM 2114 O O . LEU B 1 85 ? 53.763 18.516 -4.738 1.00 28.12 85 LEU B O 1
ATOM 2119 N N . ARG B 1 86 ? 55.391 18.345 -3.196 1.00 28.33 86 ARG B N 1
ATOM 2120 C CA . ARG B 1 86 ? 56.286 19.319 -3.811 1.00 33.01 86 ARG B CA 1
ATOM 2121 C C . ARG B 1 86 ? 56.787 18.980 -5.211 1.00 36.50 86 ARG B C 1
ATOM 2122 O O . ARG B 1 86 ? 57.050 19.876 -6.001 1.00 37.26 86 ARG B O 1
ATOM 2130 N N . LEU B 1 87 ? 56.924 17.699 -5.531 1.00 39.99 87 LEU B N 1
ATOM 2131 C CA . LEU B 1 87 ? 57.415 17.314 -6.851 1.00 40.38 87 LEU B CA 1
ATOM 2132 C C . LEU B 1 87 ? 56.675 18.008 -8.000 1.00 42.69 87 LEU B C 1
ATOM 2133 O O . LEU B 1 87 ? 57.301 18.621 -8.862 1.00 39.95 87 LEU B O 1
ATOM 2138 N N . PHE B 1 88 ? 55.352 17.905 -8.027 1.00 41.28 88 PHE B N 1
ATOM 2139 C CA . PHE B 1 88 ? 54.590 18.557 -9.080 1.00 42.62 88 PHE B CA 1
ATOM 2140 C C . PHE B 1 88 ? 53.650 19.589 -8.464 1.00 46.15 88 PHE B C 1
ATOM 2141 O O . PHE B 1 88 ? 52.699 20.027 -9.106 1.00 51.30 88 PHE B O 1
ATOM 2149 N N . GLY B 1 89 ? 53.932 19.977 -7.220 1.00 42.97 89 GLY B N 1
ATOM 2150 C CA . GLY B 1 89 ? 53.109 20.950 -6.526 1.00 43.67 89 GLY B CA 1
ATOM 2151 C C . GLY B 1 89 ? 51.617 20.712 -6.693 1.00 46.47 89 GLY B C 1
ATOM 2152 O O . GLY B 1 89 ? 50.934 21.479 -7.370 1.00 47.36 89 GLY B O 1
ATOM 2153 N N . ASN B 1 90 ? 51.102 19.647 -6.089 1.00 46.27 90 ASN B N 1
ATOM 2154 C CA . ASN B 1 90 ? 49.677 19.346 -6.187 1.00 42.51 90 ASN B CA 1
ATOM 2155 C C . ASN B 1 90 ? 48.968 19.825 -4.923 1.00 40.19 90 ASN B C 1
ATOM 2156 O O . ASN B 1 90 ? 49.079 19.207 -3.859 1.00 40.77 90 ASN B O 1
ATOM 2161 N N . GLU B 1 91 ? 48.243 20.932 -5.042 1.00 35.76 91 GLU B N 1
ATOM 2162 C CA . GLU B 1 91 ? 47.532 21.495 -3.905 1.00 33.43 91 GLU B CA 1
ATOM 2163 C C . GLU B 1 91 ? 46.520 20.518 -3.346 1.00 30.26 91 GLU B C 1
ATOM 2164 O O . GLU B 1 91 ? 45.830 19.843 -4.095 1.00 30.95 91 GLU B O 1
ATOM 2170 N N . VAL B 1 92 ? 46.441 20.450 -2.023 1.00 28.68 92 VAL B N 1
ATOM 2171 C CA . VAL B 1 92 ? 45.496 19.572 -1.369 1.00 28.67 92 VAL B CA 1
ATOM 2172 C C . VAL B 1 92 ? 44.383 20.396 -0.754 1.00 29.22 92 VAL B C 1
ATOM 2173 O O . VAL B 1 92 ? 44.632 21.374 -0.072 1.00 29.41 92 VAL B O 1
ATOM 2177 N N . VAL B 1 93 ? 43.147 19.991 -0.990 1.00 31.99 93 VAL B N 1
ATOM 2178 C CA . VAL B 1 93 ? 42.020 20.697 -0.409 1.00 33.18 93 VAL B CA 1
ATOM 2179 C C . VAL B 1 93 ? 41.100 19.726 0.326 1.00 35.26 93 VAL B C 1
ATOM 2180 O O . VAL B 1 93 ? 40.548 18.800 -0.270 1.00 32.91 93 VAL B O 1
ATOM 2184 N N . GLU B 1 94 ? 40.973 19.944 1.632 1.00 35.99 94 GLU B N 1
ATOM 2185 C CA . GLU B 1 94 ? 40.123 19.142 2.495 1.00 40.04 94 GLU B CA 1
ATOM 2186 C C . GLU B 1 94 ? 38.744 19.806 2.504 1.00 40.94 94 GLU B C 1
ATOM 2187 O O . GLU B 1 94 ? 38.544 20.853 3.125 1.00 39.37 94 GLU B O 1
ATOM 2193 N N . LEU B 1 95 ? 37.799 19.185 1.811 1.00 41.63 95 LEU B N 1
ATOM 2194 C CA . LEU B 1 95 ? 36.452 19.727 1.690 1.00 44.63 95 LEU B CA 1
ATOM 2195 C C . LEU B 1 95 ? 35.512 19.617 2.895 1.00 47.44 95 LEU B C 1
ATOM 2196 O O . LEU B 1 95 ? 34.997 20.632 3.365 1.00 50.33 95 LEU B O 1
ATOM 2201 N N . LEU B 1 96 ? 35.286 18.405 3.397 1.00 49.71 96 LEU B N 1
ATOM 2202 C CA . LEU B 1 96 ? 34.377 18.199 4.529 1.00 50.98 96 LEU B CA 1
ATOM 2203 C C . LEU B 1 96 ? 34.639 19.028 5.781 1.00 52.21 96 LEU B C 1
ATOM 2204 O O . LEU B 1 96 ? 33.706 19.361 6.512 1.00 54.48 96 LEU B O 1
ATOM 2209 N N . ALA B 1 97 ? 35.897 19.360 6.040 1.00 53.46 97 ALA B N 1
ATOM 2210 C CA . ALA B 1 97 ? 36.221 20.160 7.213 1.00 55.04 97 ALA B CA 1
ATOM 2211 C C . ALA B 1 97 ? 36.478 21.606 6.808 1.00 54.99 97 ALA B C 1
ATOM 2212 O O . ALA B 1 97 ? 36.847 22.428 7.640 1.00 54.88 97 ALA B O 1
ATOM 2214 N N . HIS B 1 98 ? 36.280 21.905 5.526 1.00 55.57 98 HIS B N 1
ATOM 2215 C CA . HIS B 1 98 ? 36.494 23.250 4.996 1.00 59.14 98 HIS B CA 1
ATOM 2216 C C . HIS B 1 98 ? 35.550 24.257 5.667 1.00 60.40 98 HIS B C 1
ATOM 2217 O O . HIS B 1 98 ? 34.376 23.960 5.905 1.00 58.93 98 HIS B O 1
ATOM 2224 N N . PRO B 1 99 ? 36.058 25.462 5.983 1.00 61.41 99 PRO B N 1
ATOM 2225 C CA . PRO B 1 99 ? 35.287 26.530 6.630 1.00 61.79 99 PRO B CA 1
ATOM 2226 C C . PRO B 1 99 ? 33.973 26.879 5.932 1.00 61.70 99 PRO B C 1
ATOM 2227 O O . PRO B 1 99 ? 32.897 26.742 6.519 1.00 64.33 99 PRO B O 1
ATOM 2231 N N . GLU B 1 100 ? 34.068 27.338 4.685 1.00 59.81 100 GLU B N 1
ATOM 2232 C CA . GLU B 1 100 ? 32.889 27.710 3.916 1.00 58.80 100 GLU B CA 1
ATOM 2233 C C . GLU B 1 100 ? 31.893 26.568 3.870 1.00 57.81 100 GLU B C 1
ATOM 2234 O O . GLU B 1 100 ? 30.702 26.766 4.120 1.00 57.40 100 GLU B O 1
ATOM 2240 N N . VAL B 1 101 ? 32.394 25.373 3.560 1.00 56.41 101 VAL B N 1
ATOM 2241 C CA . VAL B 1 101 ? 31.571 24.170 3.486 1.00 54.13 101 VAL B CA 1
ATOM 2242 C C . VAL B 1 101 ? 30.820 23.913 4.791 1.00 55.12 101 VAL B C 1
ATOM 2243 O O . VAL B 1 101 ? 29.606 23.690 4.792 1.00 54.92 101 VAL B O 1
ATOM 2247 N N . VAL B 1 102 ? 31.544 23.933 5.903 1.00 56.50 102 VAL B N 1
ATOM 2248 C CA . VAL B 1 102 ? 30.919 23.691 7.194 1.00 61.02 102 VAL B CA 1
ATOM 2249 C C . VAL B 1 102 ? 29.944 24.817 7.506 1.00 63.49 102 VAL B C 1
ATOM 2250 O O . VAL B 1 102 ? 28.905 24.598 8.134 1.00 64.85 102 VAL B O 1
ATOM 2254 N N . ALA B 1 103 ? 30.289 26.020 7.053 1.00 64.93 103 ALA B N 1
ATOM 2255 C CA . ALA B 1 103 ? 29.461 27.201 7.258 1.00 64.50 103 ALA B CA 1
ATOM 2256 C C . ALA B 1 103 ? 28.142 27.027 6.511 1.00 64.83 103 ALA B C 1
ATOM 2257 O O . ALA B 1 103 ? 27.063 27.198 7.078 1.00 62.80 103 ALA B O 1
ATOM 2259 N N . ARG B 1 104 ? 28.235 26.692 5.229 1.00 65.52 104 ARG B N 1
ATOM 2260 C CA . ARG B 1 104 ? 27.043 26.477 4.427 1.00 66.10 104 ARG B CA 1
ATOM 2261 C C . ARG B 1 104 ? 26.258 25.342 5.069 1.00 68.67 104 ARG B C 1
ATOM 2262 O O . ARG B 1 104 ? 25.047 25.440 5.268 1.00 68.43 104 ARG B O 1
ATOM 2270 N N . ALA B 1 105 ? 26.967 24.267 5.402 1.00 71.10 105 ALA B N 1
ATOM 2271 C CA . ALA B 1 105 ? 26.358 23.096 6.019 1.00 73.17 105 ALA B CA 1
ATOM 2272 C C . ALA B 1 105 ? 25.423 23.480 7.163 1.00 74.32 105 ALA B C 1
ATOM 2273 O O . ALA B 1 105 ? 24.222 23.219 7.099 1.00 72.85 105 ALA B O 1
ATOM 2275 N N . LYS B 1 106 ? 25.977 24.101 8.204 1.00 76.51 106 LYS B N 1
ATOM 2276 C CA . LYS B 1 106 ? 25.182 24.518 9.357 1.00 78.83 106 LYS B CA 1
ATOM 2277 C C . LYS B 1 106 ? 23.970 25.343 8.929 1.00 79.33 106 LYS B C 1
ATOM 2278 O O . LYS B 1 106 ? 22.846 25.084 9.367 1.00 77.56 106 LYS B O 1
ATOM 2284 N N . ALA B 1 107 ? 24.214 26.337 8.078 1.00 80.73 107 ALA B N 1
ATOM 2285 C CA . ALA B 1 107 ? 23.163 27.217 7.578 1.00 81.24 107 ALA B CA 1
ATOM 2286 C C . ALA B 1 107 ? 21.901 26.419 7.277 1.00 81.71 107 ALA B C 1
ATOM 2287 O O . ALA B 1 107 ? 20.982 26.365 8.095 1.00 83.42 107 ALA B O 1
ATOM 2289 N N . THR B 1 108 ? 21.868 25.800 6.101 1.00 80.52 108 THR B N 1
ATOM 2290 C CA . THR B 1 108 ? 20.728 24.993 5.685 1.00 78.51 108 THR B CA 1
ATOM 2291 C C . THR B 1 108 ? 20.787 23.589 6.289 1.00 78.87 108 THR B C 1
ATOM 2292 O O . THR B 1 108 ? 20.228 23.339 7.359 1.00 77.71 108 THR B O 1
ATOM 2296 N N . THR B 1 111 ? 23.431 18.038 5.028 1.00 85.02 111 THR B N 1
ATOM 2297 C CA . THR B 1 111 ? 24.569 17.228 4.618 1.00 83.09 111 THR B CA 1
ATOM 2298 C C . THR B 1 111 ? 25.789 18.100 4.369 1.00 82.00 111 THR B C 1
ATOM 2299 O O . THR B 1 111 ? 25.771 18.979 3.505 1.00 82.19 111 THR B O 1
ATOM 2303 N N . ARG B 1 112 ? 26.847 17.850 5.131 1.00 79.06 112 ARG B N 1
ATOM 2304 C CA . ARG B 1 112 ? 28.086 18.599 4.986 1.00 76.41 112 ARG B CA 1
ATOM 2305 C C . ARG B 1 112 ? 28.823 18.048 3.763 1.00 74.44 112 ARG B C 1
ATOM 2306 O O . ARG B 1 112 ? 29.792 18.635 3.280 1.00 72.22 112 ARG B O 1
ATOM 2314 N N . ALA B 1 113 ? 28.347 16.908 3.271 1.00 72.61 113 ALA B N 1
ATOM 2315 C CA . ALA B 1 113 ? 28.941 16.256 2.112 1.00 70.92 113 ALA B CA 1
ATOM 2316 C C . ALA B 1 113 ? 28.409 16.903 0.847 1.00 68.56 113 ALA B C 1
ATOM 2317 O O . ALA B 1 113 ? 29.069 16.899 -0.193 1.00 66.55 113 ALA B O 1
ATOM 2319 N N . GLU B 1 114 ? 27.202 17.448 0.944 1.00 66.79 114 GLU B N 1
ATOM 2320 C CA . GLU B 1 114 ? 26.573 18.116 -0.185 1.00 66.10 114 GLU B CA 1
ATOM 2321 C C . GLU B 1 114 ? 27.211 19.486 -0.344 1.00 62.84 114 GLU B C 1
ATOM 2322 O O . GLU B 1 114 ? 27.569 19.896 -1.446 1.00 61.88 114 GLU B O 1
ATOM 2328 N N . ALA B 1 115 ? 27.354 20.187 0.773 1.00 60.16 115 ALA B N 1
ATOM 2329 C CA . ALA B 1 115 ? 27.963 21.501 0.769 1.00 56.93 115 ALA B CA 1
ATOM 2330 C C . ALA B 1 115 ? 29.343 21.387 0.148 1.00 56.22 115 ALA B C 1
ATOM 2331 O O . ALA B 1 115 ? 29.736 22.226 -0.664 1.00 56.43 115 ALA B O 1
ATOM 2333 N N . ALA B 1 116 ? 30.069 20.335 0.527 1.00 54.37 116 ALA B N 1
ATOM 2334 C CA . ALA B 1 116 ? 31.422 20.101 0.026 1.00 51.78 116 ALA B CA 1
ATOM 2335 C C . ALA B 1 116 ? 31.492 20.053 -1.498 1.00 49.83 116 ALA B C 1
ATOM 2336 O O . ALA B 1 116 ? 32.260 20.791 -2.108 1.00 49.27 116 ALA B O 1
ATOM 2338 N N . VAL B 1 117 ? 30.703 19.179 -2.112 1.00 51.03 117 VAL B N 1
ATOM 2339 C CA . VAL B 1 117 ? 30.693 19.069 -3.571 1.00 53.65 117 VAL B CA 1
ATOM 2340 C C . VAL B 1 117 ? 30.194 20.374 -4.198 1.00 54.82 117 VAL B C 1
ATOM 2341 O O . VAL B 1 117 ? 30.876 20.980 -5.030 1.00 52.71 117 VAL B O 1
ATOM 2345 N N . ALA B 1 118 ? 28.996 20.791 -3.795 1.00 55.52 118 ALA B N 1
ATOM 2346 C CA . ALA B 1 118 ? 28.394 22.023 -4.294 1.00 55.94 118 ALA B CA 1
ATOM 2347 C C . ALA B 1 118 ? 29.424 23.138 -4.231 1.00 53.92 118 ALA B C 1
ATOM 2348 O O . ALA B 1 118 ? 29.620 23.871 -5.198 1.00 53.54 118 ALA B O 1
ATOM 2350 N N . TYR B 1 119 ? 30.082 23.261 -3.085 1.00 51.94 119 TYR B N 1
ATOM 2351 C CA . TYR B 1 119 ? 31.106 24.278 -2.922 1.00 52.24 119 TYR B CA 1
ATOM 2352 C C . TYR B 1 119 ? 32.211 24.066 -3.954 1.00 53.00 119 TYR B C 1
ATOM 2353 O O . TYR B 1 119 ? 32.537 24.972 -4.720 1.00 54.56 119 TYR B O 1
ATOM 2362 N N . ALA B 1 120 ? 32.780 22.860 -3.957 1.00 51.26 120 ALA B N 1
ATOM 2363 C CA . ALA B 1 120 ? 33.860 22.496 -4.870 1.00 49.72 120 ALA B CA 1
ATOM 2364 C C . ALA B 1 120 ? 33.482 22.767 -6.310 1.00 49.21 120 ALA B C 1
ATOM 2365 O O . ALA B 1 120 ? 34.261 23.338 -7.065 1.00 49.31 120 ALA B O 1
ATOM 2367 N N . TRP B 1 121 ? 32.294 22.329 -6.698 1.00 50.90 121 TRP B N 1
ATOM 2368 C CA . TRP B 1 121 ? 31.836 22.548 -8.060 1.00 54.51 121 TRP B CA 1
ATOM 2369 C C . TRP B 1 121 ? 31.747 24.041 -8.358 1.00 53.98 121 TRP B C 1
ATOM 2370 O O . TRP B 1 121 ? 32.461 24.550 -9.220 1.00 53.96 121 TRP B O 1
ATOM 2381 N N . GLU B 1 122 ? 30.879 24.737 -7.632 1.00 54.24 122 GLU B N 1
ATOM 2382 C CA . GLU B 1 122 ? 30.700 26.169 -7.829 1.00 57.18 122 GLU B CA 1
ATOM 2383 C C . GLU B 1 122 ? 32.029 26.890 -7.973 1.00 57.00 122 GLU B C 1
ATOM 2384 O O . GLU B 1 122 ? 32.186 27.735 -8.856 1.00 58.43 122 GLU B O 1
ATOM 2390 N N . LYS B 1 123 ? 32.982 26.551 -7.107 1.00 55.87 123 LYS B N 1
ATOM 2391 C CA . LYS B 1 123 ? 34.299 27.182 -7.120 1.00 55.75 123 LYS B CA 1
ATOM 2392 C C . LYS B 1 123 ? 35.172 26.707 -8.267 1.00 54.45 123 LYS B C 1
ATOM 2393 O O . LYS B 1 123 ? 36.279 27.209 -8.460 1.00 57.10 123 LYS B O 1
ATOM 2399 N N . GLY B 1 124 ? 34.672 25.741 -9.026 1.00 52.57 124 GLY B N 1
ATOM 2400 C CA . GLY B 1 124 ? 35.436 25.208 -10.133 1.00 54.38 124 GLY B CA 1
ATOM 2401 C C . GLY B 1 124 ? 36.682 24.506 -9.631 1.00 55.03 124 GLY B C 1
ATOM 2402 O O . GLY B 1 124 ? 37.800 24.957 -9.882 1.00 58.07 124 GLY B O 1
ATOM 2403 N N . LEU B 1 125 ? 36.489 23.403 -8.911 1.00 53.70 125 LEU B N 1
ATOM 2404 C CA . LEU B 1 125 ? 37.603 22.635 -8.367 1.00 49.08 125 LEU B CA 1
ATOM 2405 C C . LEU B 1 125 ? 37.548 21.184 -8.796 1.00 49.39 125 LEU B C 1
ATOM 2406 O O . LEU B 1 125 ? 38.559 20.488 -8.753 1.00 51.48 125 LEU B O 1
ATOM 2411 N N . LEU B 1 126 ? 36.374 20.730 -9.218 1.00 46.70 126 LEU B N 1
ATOM 2412 C CA . LEU B 1 126 ? 36.203 19.344 -9.623 1.00 47.84 126 LEU B CA 1
ATOM 2413 C C . LEU B 1 126 ? 36.801 18.987 -10.961 1.00 50.34 126 LEU B C 1
ATOM 2414 O O . LEU B 1 126 ? 37.244 17.856 -11.167 1.00 53.69 126 LEU B O 1
ATOM 2419 N N . ASP B 1 127 ? 36.806 19.937 -11.883 1.00 52.85 127 ASP B N 1
ATOM 2420 C CA . ASP B 1 127 ? 37.340 19.660 -13.201 1.00 52.94 127 ASP B CA 1
ATOM 2421 C C . ASP B 1 127 ? 38.859 19.658 -13.208 1.00 51.64 127 ASP B C 1
ATOM 2422 O O . ASP B 1 127 ? 39.503 20.648 -12.848 1.00 51.63 127 ASP B O 1
ATOM 2427 N N . GLY B 1 128 ? 39.414 18.517 -13.612 1.00 49.79 128 GLY B N 1
ATOM 2428 C CA . GLY B 1 128 ? 40.855 18.340 -13.667 1.00 47.13 128 GLY B CA 1
ATOM 2429 C C . GLY B 1 128 ? 41.424 17.834 -12.352 1.00 44.19 128 GLY B C 1
ATOM 2430 O O . GLY B 1 128 ? 42.615 17.553 -12.247 1.00 45.45 128 GLY B O 1
ATOM 2431 N N . ALA B 1 129 ? 40.567 17.693 -11.349 1.00 40.95 129 ALA B N 1
ATOM 2432 C CA . ALA B 1 129 ? 41.018 17.260 -10.035 1.00 36.66 129 ALA B CA 1
ATOM 2433 C C . ALA B 1 129 ? 41.020 15.766 -9.759 1.00 36.11 129 ALA B C 1
ATOM 2434 O O . ALA B 1 129 ? 40.305 14.988 -10.396 1.00 36.45 129 ALA B O 1
ATOM 2436 N N . ILE B 1 130 ? 41.867 15.377 -8.811 1.00 30.85 130 ILE B N 1
ATOM 2437 C CA . ILE B 1 130 ? 41.963 13.999 -8.374 1.00 27.07 130 ILE B CA 1
ATOM 2438 C C . ILE B 1 130 ? 41.216 14.044 -7.053 1.00 26.78 130 ILE B C 1
ATOM 2439 O O . ILE B 1 130 ? 41.570 14.818 -6.166 1.00 27.73 130 ILE B O 1
ATOM 2444 N N . VAL B 1 131 ? 40.168 13.240 -6.935 1.00 27.64 131 VAL B N 1
ATOM 2445 C CA . VAL B 1 131 ? 39.360 13.220 -5.728 1.00 28.54 131 VAL B CA 1
ATOM 2446 C C . VAL B 1 131 ? 39.613 11.975 -4.898 1.00 28.71 131 VAL B C 1
ATOM 2447 O O . VAL B 1 131 ? 39.541 10.859 -5.402 1.00 28.62 131 VAL B O 1
ATOM 2451 N N . GLY B 1 132 ? 39.914 12.181 -3.620 1.00 26.70 132 GLY B N 1
ATOM 2452 C CA . GLY B 1 132 ? 40.194 11.068 -2.734 1.00 22.54 132 GLY B CA 1
ATOM 2453 C C . GLY B 1 132 ? 39.157 10.921 -1.646 1.00 23.13 132 GLY B C 1
ATOM 2454 O O . GLY B 1 132 ? 39.013 11.790 -0.781 1.00 23.14 132 GLY B O 1
ATOM 2455 N N . VAL B 1 133 ? 38.429 9.813 -1.685 1.00 17.93 133 VAL B N 1
ATOM 2456 C CA . VAL B 1 133 ? 37.406 9.549 -0.683 1.00 20.66 133 VAL B CA 1
ATOM 2457 C C . VAL B 1 133 ? 37.738 8.266 0.080 1.00 21.83 133 VAL B C 1
ATOM 2458 O O . VAL B 1 133 ? 37.832 7.189 -0.506 1.00 20.29 133 VAL B O 1
ATOM 2462 N N . GLY B 1 134 ? 37.930 8.390 1.387 1.00 23.05 134 GLY B N 1
ATOM 2463 C CA . GLY B 1 134 ? 38.232 7.224 2.187 1.00 23.35 134 GLY B CA 1
ATOM 2464 C C . GLY B 1 134 ? 37.376 7.209 3.435 1.00 25.33 134 GLY B C 1
ATOM 2465 O O . GLY B 1 134 ? 37.560 6.355 4.304 1.00 29.13 134 GLY B O 1
ATOM 2466 N N . ASN B 1 135 ? 36.423 8.135 3.526 1.00 22.67 135 ASN B N 1
ATOM 2467 C CA . ASN B 1 135 ? 35.594 8.229 4.720 1.00 27.18 135 ASN B CA 1
ATOM 2468 C C . ASN B 1 135 ? 34.113 8.569 4.593 1.00 28.49 135 ASN B C 1
ATOM 2469 O O . ASN B 1 135 ? 33.317 8.122 5.406 1.00 33.36 135 ASN B O 1
ATOM 2474 N N . ALA B 1 136 ? 33.733 9.368 3.602 1.00 32.37 136 ALA B N 1
ATOM 2475 C CA . ALA B 1 136 ? 32.330 9.773 3.481 1.00 35.21 136 ALA B CA 1
ATOM 2476 C C . ALA B 1 136 ? 31.618 9.256 2.245 1.00 34.40 136 ALA B C 1
ATOM 2477 O O . ALA B 1 136 ? 31.729 9.844 1.176 1.00 33.44 136 ALA B O 1
ATOM 2479 N N . PRO B 1 137 ? 30.874 8.142 2.382 1.00 37.09 137 PRO B N 1
ATOM 2480 C CA . PRO B 1 137 ? 30.121 7.516 1.287 1.00 37.23 137 PRO B CA 1
ATOM 2481 C C . PRO B 1 137 ? 29.115 8.481 0.654 1.00 37.64 137 PRO B C 1
ATOM 2482 O O . PRO B 1 137 ? 28.974 8.530 -0.568 1.00 38.63 137 PRO B O 1
ATOM 2486 N N . THR B 1 138 ? 28.408 9.233 1.494 1.00 37.28 138 THR B N 1
ATOM 2487 C CA . THR B 1 138 ? 27.416 10.176 0.995 1.00 41.25 138 THR B CA 1
ATOM 2488 C C . THR B 1 138 ? 28.119 11.248 0.168 1.00 41.56 138 THR B C 1
ATOM 2489 O O . THR B 1 138 ? 27.514 11.896 -0.684 1.00 43.50 138 THR B O 1
ATOM 2493 N N . PHE B 1 139 ? 29.406 11.436 0.422 1.00 39.07 139 PHE B N 1
ATOM 2494 C CA . PHE B 1 139 ? 30.157 12.416 -0.338 1.00 40.02 139 PHE B CA 1
ATOM 2495 C C . PHE B 1 139 ? 30.366 11.865 -1.752 1.00 37.18 139 PHE B C 1
ATOM 2496 O O . PHE B 1 139 ? 30.208 12.577 -2.737 1.00 37.75 139 PHE B O 1
ATOM 2504 N N . LEU B 1 140 ? 30.711 10.587 -1.836 1.00 34.15 140 LEU B N 1
ATOM 2505 C CA . LEU B 1 140 ? 30.954 9.933 -3.120 1.00 34.74 140 LEU B CA 1
ATOM 2506 C C . LEU B 1 140 ? 29.670 9.848 -3.950 1.00 35.49 140 LEU B C 1
ATOM 2507 O O . LEU B 1 140 ? 29.711 9.846 -5.176 1.00 30.75 140 LEU B O 1
ATOM 2512 N N . LEU B 1 141 ? 28.534 9.769 -3.267 1.00 38.13 141 LEU B N 1
ATOM 2513 C CA . LEU B 1 141 ? 27.244 9.719 -3.941 1.00 39.42 141 LEU B CA 1
ATOM 2514 C C . LEU B 1 141 ? 26.896 11.103 -4.476 1.00 40.07 141 LEU B C 1
ATOM 2515 O O . LEU B 1 141 ? 26.449 11.236 -5.608 1.00 43.78 141 LEU B O 1
ATOM 2520 N N . ALA B 1 142 ? 27.096 12.131 -3.659 1.00 43.42 142 ALA B N 1
ATOM 2521 C CA . ALA B 1 142 ? 26.819 13.498 -4.090 1.00 44.61 142 ALA B CA 1
ATOM 2522 C C . ALA B 1 142 ? 27.694 13.762 -5.308 1.00 44.50 142 ALA B C 1
ATOM 2523 O O . ALA B 1 142 ? 27.200 14.156 -6.358 1.00 46.23 142 ALA B O 1
ATOM 2525 N N . LEU B 1 143 ? 28.994 13.510 -5.163 1.00 44.85 143 LEU B N 1
ATOM 2526 C CA . LEU B 1 143 ? 29.947 13.704 -6.253 1.00 44.08 143 LEU B CA 1
ATOM 2527 C C . LEU B 1 143 ? 29.549 12.945 -7.516 1.00 41.72 143 LEU B C 1
ATOM 2528 O O . LEU B 1 143 ? 29.685 13.462 -8.619 1.00 44.15 143 LEU B O 1
ATOM 2533 N N . VAL B 1 144 ? 29.070 11.718 -7.364 1.00 43.43 144 VAL B N 1
ATOM 2534 C CA . VAL B 1 144 ? 28.687 10.933 -8.534 1.00 47.62 144 VAL B CA 1
ATOM 2535 C C . VAL B 1 144 ? 27.491 11.536 -9.252 1.00 50.50 144 VAL B C 1
ATOM 2536 O O . VAL B 1 144 ? 27.384 11.449 -10.473 1.00 53.32 144 VAL B O 1
ATOM 2540 N N . GLU B 1 145 ? 26.594 12.143 -8.485 1.00 53.65 145 GLU B N 1
ATOM 2541 C CA . GLU B 1 145 ? 25.418 12.781 -9.046 1.00 56.18 145 GLU B CA 1
ATOM 2542 C C . GLU B 1 145 ? 25.899 14.060 -9.715 1.00 56.31 145 GLU B C 1
ATOM 2543 O O . GLU B 1 145 ? 25.437 14.418 -10.796 1.00 59.99 145 GLU B O 1
ATOM 2549 N N . ALA B 1 146 ? 26.853 14.728 -9.074 1.00 52.92 146 ALA B N 1
ATOM 2550 C CA . ALA B 1 146 ? 27.419 15.962 -9.599 1.00 53.36 146 ALA B CA 1
ATOM 2551 C C . ALA B 1 146 ? 28.172 15.704 -10.897 1.00 54.02 146 ALA B C 1
ATOM 2552 O O . ALA B 1 146 ? 28.349 16.612 -11.711 1.00 56.14 146 ALA B O 1
ATOM 2554 N N . ILE B 1 147 ? 28.617 14.465 -11.083 1.00 51.44 147 ILE B N 1
ATOM 2555 C CA . ILE B 1 147 ? 29.346 14.083 -12.287 1.00 50.88 147 ILE B CA 1
ATOM 2556 C C . ILE B 1 147 ? 28.366 13.940 -13.450 1.00 52.73 147 ILE B C 1
ATOM 2557 O O . ILE B 1 147 ? 28.719 14.188 -14.603 1.00 50.83 147 ILE B O 1
ATOM 2562 N N . ARG B 1 148 ? 27.134 13.542 -13.135 1.00 56.11 148 ARG B N 1
ATOM 2563 C CA . ARG B 1 148 ? 26.100 13.368 -14.152 1.00 58.05 148 ARG B CA 1
ATOM 2564 C C . ARG B 1 148 ? 25.567 14.719 -14.616 1.00 57.91 148 ARG B C 1
ATOM 2565 O O . ARG B 1 148 ? 24.803 14.796 -15.574 1.00 58.01 148 ARG B O 1
ATOM 2573 N N . GLN B 1 149 ? 25.984 15.780 -13.936 1.00 59.43 149 GLN B N 1
ATOM 2574 C CA . GLN B 1 149 ? 25.566 17.133 -14.280 1.00 62.28 149 GLN B CA 1
ATOM 2575 C C . GLN B 1 149 ? 26.660 17.926 -14.995 1.00 62.53 149 GLN B C 1
ATOM 2576 O O . GLN B 1 149 ? 26.504 19.123 -15.235 1.00 64.53 149 GLN B O 1
ATOM 2582 N N . GLY B 1 150 ? 27.770 17.272 -15.324 1.00 61.07 150 GLY B N 1
ATOM 2583 C CA . GLY B 1 150 ? 28.835 17.973 -16.020 1.00 58.19 150 GLY B CA 1
ATOM 2584 C C . GLY B 1 150 ? 30.167 18.126 -15.306 1.00 56.04 150 GLY B C 1
ATOM 2585 O O . GLY B 1 150 ? 31.078 18.766 -15.830 1.00 55.06 150 GLY B O 1
ATOM 2586 N N . ALA B 1 151 ? 30.297 17.564 -14.109 1.00 53.37 151 ALA B N 1
ATOM 2587 C CA . ALA B 1 151 ? 31.561 17.659 -13.389 1.00 47.93 151 ALA B CA 1
ATOM 2588 C C . ALA B 1 151 ? 32.503 16.603 -13.975 1.00 45.08 151 ALA B C 1
ATOM 2589 O O . ALA B 1 151 ? 32.094 15.463 -14.193 1.00 40.17 151 ALA B O 1
ATOM 2591 N N . ARG B 1 152 ? 33.747 16.992 -14.252 1.00 45.19 152 ARG B N 1
ATOM 2592 C CA . ARG B 1 152 ? 34.731 16.070 -14.824 1.00 48.27 152 ARG B CA 1
ATOM 2593 C C . ARG B 1 152 ? 36.080 16.026 -14.082 1.00 47.67 152 ARG B C 1
ATOM 2594 O O . ARG B 1 152 ? 37.076 16.625 -14.511 1.00 43.43 152 ARG B O 1
ATOM 2602 N N . PRO B 1 153 ? 36.122 15.316 -12.945 1.00 47.34 153 PRO B N 1
ATOM 2603 C CA . PRO B 1 153 ? 37.364 15.204 -12.169 1.00 44.60 153 PRO B CA 1
ATOM 2604 C C . PRO B 1 153 ? 38.335 14.363 -12.992 1.00 41.70 153 PRO B C 1
ATOM 2605 O O . PRO B 1 153 ? 37.914 13.458 -13.706 1.00 42.83 153 PRO B O 1
ATOM 2609 N N . ALA B 1 154 ? 39.624 14.655 -12.910 1.00 37.25 154 ALA B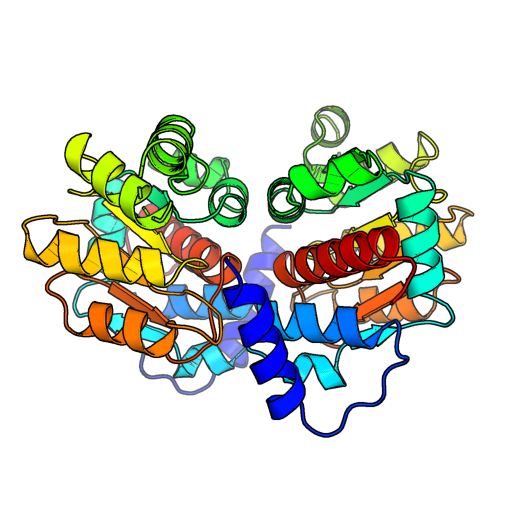 N 1
ATOM 2610 C CA . ALA B 1 154 ? 40.591 13.877 -13.671 1.00 35.97 154 ALA B CA 1
ATOM 2611 C C . ALA B 1 154 ? 40.555 12.423 -13.228 1.00 34.47 154 ALA B C 1
ATOM 2612 O O . ALA B 1 154 ? 40.637 11.523 -14.062 1.00 36.58 154 ALA B O 1
ATOM 2614 N N . LEU B 1 155 ? 40.425 12.191 -11.920 1.00 32.66 155 LEU B N 1
ATOM 2615 C CA . LEU B 1 155 ? 40.381 10.828 -11.379 1.00 32.21 155 LEU B CA 1
ATOM 2616 C C . LEU B 1 155 ? 39.720 10.776 -10.012 1.00 31.65 155 LEU B C 1
ATOM 2617 O O . LEU B 1 155 ? 39.856 11.698 -9.216 1.00 32.65 155 LEU B O 1
ATOM 2622 N N . VAL B 1 156 ? 39.024 9.682 -9.732 1.00 31.67 156 VAL B N 1
ATOM 2623 C CA . VAL B 1 156 ? 38.345 9.531 -8.452 1.00 30.29 156 VAL B CA 1
ATOM 2624 C C . VAL B 1 156 ? 38.719 8.232 -7.740 1.00 33.24 156 VAL B C 1
ATOM 2625 O O . VAL B 1 156 ? 38.528 7.141 -8.270 1.00 29.08 156 VAL B O 1
ATOM 2629 N N . LEU B 1 157 ? 39.255 8.366 -6.532 1.00 31.96 157 LEU B N 1
ATOM 2630 C CA . LEU B 1 157 ? 39.637 7.214 -5.728 1.00 32.49 157 LEU B CA 1
ATOM 2631 C C . LEU B 1 157 ? 38.474 6.944 -4.761 1.00 31.42 157 LEU B C 1
ATOM 2632 O O . LEU B 1 157 ? 38.288 7.654 -3.770 1.00 28.78 157 LEU B O 1
ATOM 2637 N N . GLY B 1 158 ? 37.675 5.930 -5.073 1.00 28.94 158 GLY B N 1
ATOM 2638 C CA . GLY B 1 158 ? 36.536 5.621 -4.233 1.00 25.29 158 GLY B CA 1
ATOM 2639 C C . GLY B 1 158 ? 36.860 4.519 -3.252 1.00 27.69 158 GLY B C 1
ATOM 2640 O O . GLY B 1 158 ? 36.649 3.337 -3.541 1.00 22.43 158 GLY B O 1
ATOM 2641 N N . MET B 1 159 ? 37.381 4.912 -2.093 1.00 27.80 159 MET B N 1
ATOM 2642 C CA . MET B 1 159 ? 37.759 3.962 -1.061 1.00 23.60 159 MET B CA 1
ATOM 2643 C C . MET B 1 159 ? 37.172 4.239 0.323 1.00 24.11 159 MET B C 1
ATOM 2644 O O . MET B 1 159 ? 37.895 4.238 1.325 1.00 30.15 159 MET B O 1
ATOM 2649 N N . PRO B 1 160 ? 35.857 4.511 0.405 1.00 22.37 160 PRO B N 1
ATOM 2650 C CA . PRO B 1 160 ? 35.267 4.762 1.728 1.00 21.88 160 PRO B CA 1
ATOM 2651 C C . PRO B 1 160 ? 35.272 3.406 2.468 1.00 25.53 160 PRO B C 1
ATOM 2652 O O . PRO B 1 160 ? 35.231 2.349 1.834 1.00 23.14 160 PRO B O 1
ATOM 2656 N N . VAL B 1 161 ? 35.328 3.431 3.791 1.00 21.29 161 VAL B N 1
ATOM 2657 C CA . VAL B 1 161 ? 35.317 2.195 4.566 1.00 24.76 161 VAL B CA 1
ATOM 2658 C C . VAL B 1 161 ? 34.057 2.286 5.405 1.00 28.44 161 VAL B C 1
ATOM 2659 O O . VAL B 1 161 ? 33.622 3.380 5.730 1.00 32.52 161 VAL B O 1
ATOM 2663 N N . GLY B 1 162 ? 33.433 1.158 5.720 1.00 33.18 162 GLY B N 1
ATOM 2664 C CA . GLY B 1 162 ? 32.229 1.235 6.527 1.00 36.84 162 GLY B CA 1
ATOM 2665 C C . GLY B 1 162 ? 31.105 0.271 6.206 1.00 40.63 162 GLY B C 1
ATOM 2666 O O . GLY B 1 162 ? 31.219 -0.584 5.325 1.00 40.43 162 GLY B O 1
ATOM 2667 N N . PHE B 1 163 ? 29.998 0.446 6.920 1.00 41.81 163 PHE B N 1
ATOM 2668 C CA . PHE B 1 163 ? 28.834 -0.421 6.795 1.00 45.42 163 PHE B CA 1
ATOM 2669 C C . PHE B 1 163 ? 27.544 0.292 6.378 1.00 46.27 163 PHE B C 1
ATOM 2670 O O . PHE B 1 163 ? 26.485 -0.329 6.269 1.00 47.40 163 PHE B O 1
ATOM 2678 N N . VAL B 1 164 ? 27.630 1.591 6.131 1.00 45.98 164 VAL B N 1
ATOM 2679 C CA . VAL B 1 164 ? 26.452 2.344 5.732 1.00 47.00 164 VAL B CA 1
ATOM 2680 C C . VAL B 1 164 ? 26.688 3.163 4.464 1.00 45.03 164 VAL B C 1
ATOM 2681 O O . VAL B 1 164 ? 27.454 4.126 4.486 1.00 44.79 164 VAL B O 1
ATOM 2685 N N . ASN B 1 165 ? 26.030 2.767 3.370 1.00 42.15 165 ASN B N 1
ATOM 2686 C CA . ASN B 1 165 ? 26.122 3.458 2.077 1.00 41.22 165 ASN B CA 1
ATOM 2687 C C . ASN B 1 165 ? 27.404 3.180 1.299 1.00 40.09 165 ASN B C 1
ATOM 2688 O O . ASN B 1 165 ? 27.562 3.647 0.165 1.00 40.47 165 ASN B O 1
ATOM 2693 N N . VAL B 1 166 ? 28.317 2.428 1.903 1.00 35.01 166 VAL B N 1
ATOM 2694 C CA . VAL B 1 166 ? 29.595 2.134 1.275 1.00 32.26 166 VAL B CA 1
ATOM 2695 C C . VAL B 1 166 ? 29.520 1.342 -0.031 1.00 36.07 166 VAL B C 1
ATOM 2696 O O . VAL B 1 166 ? 30.082 1.759 -1.060 1.00 32.46 166 VAL B O 1
ATOM 2700 N N . LEU B 1 167 ? 28.839 0.200 0.004 1.00 37.48 167 LEU B N 1
ATOM 2701 C CA . LEU B 1 167 ? 28.738 -0.645 -1.180 1.00 39.48 167 LEU B CA 1
ATOM 2702 C C . LEU B 1 167 ? 28.059 0.050 -2.354 1.00 39.80 167 LEU B C 1
ATOM 2703 O O . LEU B 1 167 ? 28.515 -0.054 -3.495 1.00 40.86 167 LEU B O 1
ATOM 2708 N N . GLU B 1 168 ? 26.992 0.789 -2.076 1.00 41.64 168 GLU B N 1
ATOM 2709 C CA . GLU B 1 168 ? 26.272 1.473 -3.140 1.00 45.22 168 GLU B CA 1
ATOM 2710 C C . GLU B 1 168 ? 27.035 2.685 -3.664 1.00 43.74 168 GLU B C 1
ATOM 2711 O O . GLU B 1 168 ? 26.965 3.009 -4.849 1.00 42.71 168 GLU B O 1
ATOM 2717 N N . ALA B 1 169 ? 27.767 3.348 -2.774 1.00 43.73 169 ALA B N 1
ATOM 2718 C CA . ALA B 1 169 ? 28.554 4.517 -3.150 1.00 37.81 169 ALA B CA 1
ATOM 2719 C C . ALA B 1 169 ? 29.622 4.119 -4.167 1.00 36.96 169 ALA B C 1
ATOM 2720 O O . ALA B 1 169 ? 29.920 4.862 -5.111 1.00 37.57 169 ALA B O 1
ATOM 2722 N N . LYS B 1 170 ? 30.196 2.940 -3.973 1.00 31.73 170 LYS B N 1
ATOM 2723 C CA . LYS B 1 170 ? 31.218 2.464 -4.879 1.00 35.60 170 LYS B CA 1
ATOM 2724 C C . LYS B 1 170 ? 30.591 2.045 -6.207 1.00 39.41 170 LYS B C 1
ATOM 2725 O O . LYS B 1 170 ? 31.132 2.344 -7.271 1.00 39.19 170 LYS B O 1
ATOM 2731 N N . ARG B 1 171 ? 29.447 1.371 -6.154 1.00 41.96 171 ARG B N 1
ATOM 2732 C CA . ARG B 1 171 ? 28.765 0.972 -7.384 1.00 42.92 171 ARG B CA 1
ATOM 2733 C C . ARG B 1 171 ? 28.449 2.235 -8.187 1.00 40.99 171 ARG B C 1
ATOM 2734 O O . ARG B 1 171 ? 28.725 2.311 -9.382 1.00 42.03 171 ARG B O 1
ATOM 2742 N N . ALA B 1 172 ? 27.891 3.239 -7.525 1.00 37.52 172 ALA B N 1
ATOM 2743 C CA . ALA B 1 172 ? 27.567 4.481 -8.206 1.00 35.36 172 ALA B CA 1
ATOM 2744 C C . ALA B 1 172 ? 28.802 5.069 -8.886 1.00 41.53 172 ALA B C 1
ATOM 2745 O O . ALA B 1 172 ? 28.685 5.835 -9.852 1.00 41.22 172 ALA B O 1
ATOM 2747 N N . LEU B 1 173 ? 29.985 4.720 -8.384 1.00 38.36 173 LEU B N 1
ATOM 2748 C CA . LEU B 1 173 ? 31.220 5.236 -8.965 1.00 34.77 173 LEU B CA 1
ATOM 2749 C C . LEU B 1 173 ? 31.731 4.353 -10.108 1.00 32.67 173 LEU B C 1
ATOM 2750 O O . LEU B 1 173 ? 32.165 4.848 -11.150 1.00 27.40 173 LEU B O 1
ATOM 2755 N N . MET B 1 174 ? 31.674 3.043 -9.906 1.00 35.41 174 MET B N 1
ATOM 2756 C CA . MET B 1 174 ? 32.141 2.084 -10.905 1.00 41.80 174 MET B CA 1
ATOM 2757 C C . MET B 1 174 ? 31.291 1.958 -12.174 1.00 46.04 174 MET B C 1
ATOM 2758 O O . MET B 1 174 ? 31.597 1.140 -13.041 1.00 47.74 174 MET B O 1
ATOM 2763 N N . GLU B 1 175 ? 30.235 2.760 -12.279 1.00 48.98 175 GLU B N 1
ATOM 2764 C CA . GLU B 1 175 ? 29.353 2.742 -13.448 1.00 49.88 175 GLU B CA 1
ATOM 2765 C C . GLU B 1 175 ? 29.226 4.173 -13.965 1.00 49.19 175 GLU B C 1
ATOM 2766 O O . GLU B 1 175 ? 28.305 4.506 -14.714 1.00 50.87 175 GLU B O 1
ATOM 2772 N N . ALA B 1 176 ? 30.179 5.008 -13.562 1.00 45.96 176 ALA B N 1
ATOM 2773 C CA . ALA B 1 176 ? 30.204 6.413 -13.940 1.00 46.02 176 ALA B CA 1
ATOM 2774 C C . ALA B 1 176 ? 31.214 6.703 -15.053 1.00 47.83 176 ALA B C 1
ATOM 2775 O O . ALA B 1 176 ? 32.116 5.894 -15.312 1.00 45.66 176 ALA B O 1
ATOM 2777 N N . PRO B 1 177 ? 31.066 7.865 -15.728 1.00 47.51 177 PRO B N 1
ATOM 2778 C CA . PRO B 1 177 ? 31.893 8.367 -16.834 1.00 47.52 177 PRO B CA 1
ATOM 2779 C C . PRO B 1 177 ? 33.155 9.136 -16.427 1.00 47.38 177 PRO B C 1
ATOM 2780 O O . PRO B 1 177 ? 33.408 10.233 -16.931 1.00 44.25 177 PRO B O 1
ATOM 2784 N N . VAL B 1 178 ? 33.945 8.563 -15.527 1.00 46.07 178 VAL B N 1
ATOM 2785 C CA . VAL B 1 178 ? 35.177 9.204 -15.071 1.00 42.65 178 VAL B CA 1
ATOM 2786 C C . VAL B 1 178 ? 36.131 8.089 -14.660 1.00 38.70 178 VAL B C 1
ATOM 2787 O O . VAL B 1 178 ? 35.699 7.039 -14.180 1.00 41.61 178 VAL B O 1
ATOM 2791 N N . PRO B 1 179 ? 37.437 8.279 -14.862 1.00 32.49 179 PRO B N 1
ATOM 2792 C CA . PRO B 1 179 ? 38.305 7.177 -14.449 1.00 35.11 179 PRO B CA 1
ATOM 2793 C C . PRO B 1 179 ? 38.295 7.022 -12.930 1.00 32.34 179 PRO B C 1
ATOM 2794 O O . PRO B 1 179 ? 38.071 7.982 -12.198 1.00 26.87 179 PRO B O 1
ATOM 2798 N N . TRP B 1 180 ? 38.508 5.808 -12.450 1.00 29.56 180 TRP B N 1
ATOM 2799 C CA . TRP B 1 180 ? 38.497 5.613 -11.015 1.00 31.88 180 TRP B CA 1
ATOM 2800 C C . TRP B 1 180 ? 39.284 4.397 -10.562 1.00 29.05 180 TRP B C 1
ATOM 2801 O O . TRP B 1 180 ? 39.700 3.567 -11.374 1.00 27.33 180 TRP B O 1
ATOM 2812 N N . ILE B 1 181 ? 39.475 4.324 -9.249 1.00 27.45 181 ILE B N 1
ATOM 2813 C CA . ILE B 1 181 ? 40.155 3.219 -8.586 1.00 22.88 181 ILE B CA 1
ATOM 2814 C C . ILE B 1 181 ? 39.319 3.008 -7.339 1.00 24.99 181 ILE B C 1
ATOM 2815 O O . ILE B 1 181 ? 39.045 3.953 -6.583 1.00 26.67 181 ILE B O 1
ATOM 2820 N N . VAL B 1 182 ? 38.913 1.763 -7.135 1.00 20.22 182 VAL B N 1
ATOM 2821 C CA . VAL B 1 182 ? 38.053 1.410 -6.036 1.00 20.63 182 VAL B CA 1
ATOM 2822 C C . VAL B 1 182 ? 38.542 0.207 -5.237 1.00 18.28 182 VAL B C 1
ATOM 2823 O O . VAL B 1 182 ? 39.226 -0.662 -5.771 1.00 21.71 182 VAL B O 1
ATOM 2827 N N . THR B 1 183 ? 38.201 0.177 -3.952 1.00 16.87 183 THR B N 1
ATOM 2828 C CA . THR B 1 183 ? 38.516 -0.968 -3.100 1.00 21.79 183 THR B CA 1
ATOM 2829 C C . THR B 1 183 ? 37.141 -1.601 -2.888 1.00 23.68 183 THR B C 1
ATOM 2830 O O . THR B 1 183 ? 36.308 -1.083 -2.147 1.00 22.78 183 THR B O 1
ATOM 2834 N N . GLU B 1 184 ? 36.906 -2.704 -3.587 1.00 27.85 184 GLU B N 1
ATOM 2835 C CA . GLU B 1 184 ? 35.640 -3.429 -3.530 1.00 30.12 184 GLU B CA 1
ATOM 2836 C C . GLU B 1 184 ? 35.274 -3.830 -2.105 1.00 29.19 184 GLU B C 1
ATOM 2837 O O . GLU B 1 184 ? 36.141 -4.202 -1.317 1.00 34.52 184 GLU B O 1
ATOM 2843 N N . GLY B 1 185 ? 33.990 -3.734 -1.774 1.00 25.73 185 GLY B N 1
ATOM 2844 C CA . GLY B 1 185 ? 33.541 -4.129 -0.458 1.00 26.23 185 GLY B CA 1
ATOM 2845 C C . GLY B 1 185 ? 33.421 -3.031 0.575 1.00 26.79 185 GLY B C 1
ATOM 2846 O O . GLY B 1 185 ? 33.222 -1.861 0.229 1.00 26.84 185 GLY B O 1
ATOM 2847 N N . ARG B 1 186 ? 33.534 -3.419 1.848 1.00 21.26 186 ARG B N 1
ATOM 2848 C CA . ARG B 1 186 ? 33.421 -2.475 2.952 1.00 24.81 186 ARG B CA 1
ATOM 2849 C C . ARG B 1 186 ? 34.773 -1.893 3.367 1.00 24.36 186 ARG B C 1
ATOM 2850 O O . ARG B 1 186 ? 34.820 -0.916 4.112 1.00 25.21 186 ARG B O 1
ATOM 2858 N N . LYS B 1 187 ? 35.853 -2.492 2.883 1.00 19.69 187 LYS B N 1
ATOM 2859 C CA . LYS B 1 187 ? 37.194 -2.035 3.217 1.00 27.49 187 LYS B CA 1
ATOM 2860 C C . LYS B 1 187 ? 37.641 -0.834 2.418 1.00 29.56 187 LYS B C 1
ATOM 2861 O O . LYS B 1 187 ? 37.214 -0.634 1.284 1.00 31.04 187 LYS B O 1
ATOM 2867 N N . GLY B 1 188 ? 38.521 -0.050 3.032 1.00 25.97 188 GLY B N 1
ATOM 2868 C CA . GLY B 1 188 ? 39.064 1.138 2.399 1.00 24.65 188 GLY B CA 1
ATOM 2869 C C . GLY B 1 188 ? 39.577 2.014 3.522 1.00 23.24 188 GLY B C 1
ATOM 2870 O O . GLY B 1 188 ? 40.005 1.486 4.545 1.00 23.46 188 GLY B O 1
ATOM 2871 N N . GLY B 1 189 ? 39.535 3.334 3.351 1.00 19.35 189 GLY B N 1
ATOM 2872 C CA . GLY B 1 189 ? 39.998 4.210 4.420 1.00 17.02 189 GLY B CA 1
ATOM 2873 C C . GLY B 1 189 ? 41.067 5.201 4.004 1.00 14.32 189 GLY B C 1
ATOM 2874 O O . GLY B 1 189 ? 41.689 5.045 2.965 1.00 15.25 189 GLY B O 1
ATOM 2875 N N . SER B 1 190 ? 41.278 6.216 4.836 1.00 17.83 190 SER B N 1
ATOM 2876 C CA . SER B 1 190 ? 42.277 7.255 4.591 1.00 14.47 190 SER B CA 1
ATOM 2877 C C . SER B 1 190 ? 43.633 6.703 4.198 1.00 12.32 190 SER B C 1
ATOM 2878 O O . SER B 1 190 ? 44.267 7.163 3.247 1.00 13.14 190 SER B O 1
ATOM 2881 N N . THR B 1 191 ? 44.081 5.689 4.926 1.00 16.56 191 THR B N 1
ATOM 2882 C CA . THR B 1 191 ? 45.375 5.102 4.638 1.00 16.27 191 THR B CA 1
ATOM 2883 C C . THR B 1 191 ? 45.472 4.541 3.215 1.00 13.94 191 THR B C 1
ATOM 2884 O O . THR B 1 191 ? 46.531 4.587 2.586 1.00 14.00 191 THR B O 1
ATOM 2888 N N . LEU B 1 192 ? 44.368 4.026 2.690 1.00 12.42 192 LEU B N 1
ATOM 2889 C CA . LEU B 1 192 ? 44.424 3.472 1.348 1.00 17.21 192 LEU B CA 1
ATOM 2890 C C . LEU B 1 192 ? 44.509 4.612 0.325 1.00 14.15 192 LEU B C 1
ATOM 2891 O O . LEU B 1 192 ? 45.280 4.543 -0.614 1.00 15.10 192 LEU B O 1
ATOM 2896 N N . VAL B 1 193 ? 43.738 5.674 0.517 1.00 15.39 193 VAL B N 1
ATOM 2897 C CA . VAL B 1 193 ? 43.816 6.794 -0.423 1.00 15.42 193 VAL B CA 1
ATOM 2898 C C . VAL B 1 193 ? 45.234 7.377 -0.423 1.00 17.54 193 VAL B C 1
ATOM 2899 O O . VAL B 1 193 ? 45.835 7.550 -1.484 1.00 20.28 193 VAL B O 1
ATOM 2903 N N . VAL B 1 194 ? 45.764 7.681 0.766 1.00 18.28 194 VAL B N 1
ATOM 2904 C CA . VAL B 1 194 ? 47.115 8.241 0.864 1.00 17.69 194 VAL B CA 1
ATOM 2905 C C . VAL B 1 194 ? 48.134 7.346 0.120 1.00 17.32 194 VAL B C 1
ATOM 2906 O O . VAL B 1 194 ? 48.904 7.819 -0.714 1.00 21.33 194 VAL B O 1
ATOM 2910 N N . ALA B 1 195 ? 48.115 6.049 0.407 1.00 19.97 195 ALA B N 1
ATOM 2911 C CA . ALA B 1 195 ? 49.053 5.112 -0.228 1.00 20.91 195 ALA B CA 1
ATOM 2912 C C . ALA B 1 195 ? 48.929 5.099 -1.750 1.00 17.51 195 ALA B C 1
ATOM 2913 O O . ALA B 1 195 ? 49.935 5.068 -2.463 1.00 18.51 195 ALA B O 1
ATOM 2915 N N . ALA B 1 196 ? 47.693 5.107 -2.238 1.00 18.26 196 ALA B N 1
ATOM 2916 C CA . ALA B 1 196 ? 47.428 5.123 -3.673 1.00 20.27 196 ALA B CA 1
ATOM 2917 C C . ALA B 1 196 ? 47.940 6.442 -4.291 1.00 23.34 196 ALA B C 1
ATOM 2918 O O . ALA B 1 196 ? 48.534 6.442 -5.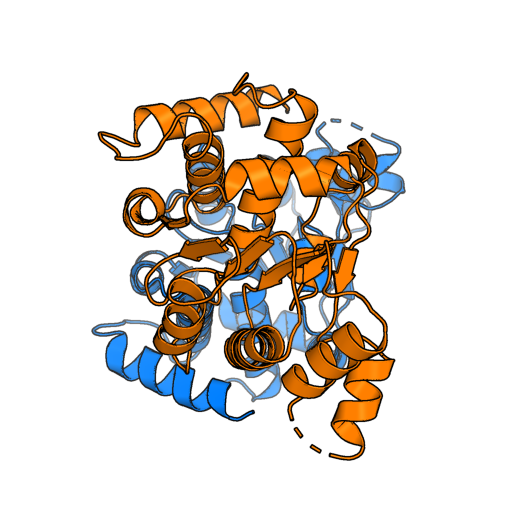369 1.00 24.47 196 ALA B O 1
ATOM 2920 N N . LEU B 1 197 ? 47.705 7.563 -3.611 1.00 19.85 197 LEU B N 1
ATOM 2921 C CA . LEU B 1 197 ? 48.188 8.849 -4.114 1.00 21.42 197 LEU B CA 1
ATOM 2922 C C . LEU B 1 197 ? 49.719 8.844 -4.105 1.00 24.31 197 LEU B C 1
ATOM 2923 O O . LEU B 1 197 ? 50.338 9.210 -5.093 1.00 20.47 197 LEU B O 1
ATOM 2928 N N . HIS B 1 198 ? 50.337 8.417 -3.002 1.00 22.07 198 HIS B N 1
ATOM 2929 C CA . HIS B 1 198 ? 51.789 8.381 -2.979 1.00 20.85 198 HIS B CA 1
ATOM 2930 C C . HIS B 1 198 ? 52.316 7.514 -4.116 1.00 20.04 198 HIS B C 1
ATOM 2931 O O . HIS B 1 198 ? 53.312 7.849 -4.744 1.00 20.01 198 HIS B O 1
ATOM 2938 N N . ALA B 1 199 ? 51.624 6.420 -4.411 1.00 20.53 199 ALA B N 1
ATOM 2939 C CA . ALA B 1 199 ? 52.062 5.545 -5.489 1.00 22.72 199 ALA B CA 1
ATOM 2940 C C . ALA B 1 199 ? 51.946 6.269 -6.819 1.00 23.69 199 ALA B C 1
ATOM 2941 O O . ALA B 1 199 ? 52.809 6.129 -7.676 1.00 29.73 199 ALA B O 1
ATOM 2943 N N . LEU B 1 200 ? 50.882 7.046 -6.990 1.00 24.45 200 LEU B N 1
ATOM 2944 C CA . LEU B 1 200 ? 50.690 7.773 -8.239 1.00 24.81 200 LEU B CA 1
ATOM 2945 C C . LEU B 1 200 ? 51.767 8.812 -8.435 1.00 24.95 200 LEU B C 1
ATOM 2946 O O . LEU B 1 200 ? 52.303 8.947 -9.530 1.00 25.47 200 LEU B O 1
ATOM 2951 N N . ILE B 1 201 ? 52.093 9.538 -7.369 1.00 27.08 201 ILE B N 1
ATOM 2952 C CA . ILE B 1 201 ? 53.125 10.550 -7.443 1.00 28.38 201 ILE B CA 1
ATOM 2953 C C . ILE B 1 201 ? 54.479 9.946 -7.803 1.00 30.70 201 ILE B C 1
ATOM 2954 O O . ILE B 1 201 ? 55.175 10.465 -8.676 1.00 32.02 201 ILE B O 1
ATOM 2959 N N . ARG B 1 202 ? 54.850 8.856 -7.133 1.00 30.31 202 ARG B N 1
ATOM 2960 C CA . ARG B 1 202 ? 56.133 8.204 -7.399 1.00 31.47 202 ARG B CA 1
ATOM 2961 C C . ARG B 1 202 ? 56.231 7.698 -8.842 1.00 33.38 202 ARG B C 1
ATOM 2962 O O . ARG B 1 202 ? 57.285 7.784 -9.454 1.00 34.53 202 ARG B O 1
ATOM 2970 N N . LEU B 1 203 ? 55.136 7.159 -9.372 1.00 35.33 203 LEU B N 1
ATOM 2971 C CA . LEU B 1 203 ? 55.123 6.657 -10.745 1.00 39.81 203 LEU B CA 1
ATOM 2972 C C . LEU B 1 203 ? 55.293 7.832 -11.692 1.00 39.08 203 LEU B C 1
ATOM 2973 O O . LEU B 1 203 ? 55.988 7.737 -12.694 1.00 43.29 203 LEU B O 1
ATOM 2978 N N . ALA B 1 204 ? 54.644 8.940 -11.363 1.00 37.23 204 ALA B N 1
ATOM 2979 C CA . ALA B 1 204 ? 54.709 10.131 -12.182 1.00 33.83 204 ALA B CA 1
ATOM 2980 C C . ALA B 1 204 ? 56.121 10.687 -12.170 1.00 39.85 204 ALA B C 1
ATOM 2981 O O . ALA B 1 204 ? 56.680 11.005 -13.217 1.00 43.00 204 ALA B O 1
ATOM 2983 N N . ALA B 1 205 ? 56.692 10.805 -10.975 1.00 42.04 205 ALA B N 1
ATOM 2984 C CA . ALA B 1 205 ? 58.047 11.313 -10.819 1.00 44.07 205 ALA B CA 1
ATOM 2985 C C . ALA B 1 205 ? 59.008 10.484 -11.673 1.00 44.96 205 ALA B C 1
ATOM 2986 O O . ALA B 1 205 ? 59.940 11.013 -12.277 1.00 46.53 205 ALA B O 1
ATOM 2988 N N . ASP B 1 206 ? 58.762 9.182 -11.718 1.00 45.25 206 ASP B N 1
ATOM 2989 C CA . ASP B 1 206 ? 59.581 8.257 -12.491 1.00 49.63 206 ASP B CA 1
ATOM 2990 C C . ASP B 1 206 ? 59.053 8.126 -13.924 1.00 49.52 206 ASP B C 1
ATOM 2991 O O . ASP B 1 206 ? 59.305 7.133 -14.612 1.00 48.02 206 ASP B O 1
ATOM 2996 N N . GLY B 1 207 ? 58.316 9.143 -14.355 1.00 49.20 207 GLY B N 1
ATOM 2997 C CA . GLY B 1 207 ? 57.761 9.156 -15.692 1.00 52.35 207 GLY B CA 1
ATOM 2998 C C . GLY B 1 207 ? 57.066 7.883 -16.130 1.00 54.07 207 GLY B C 1
ATOM 2999 O O . GLY B 1 207 ? 57.282 7.414 -17.244 1.00 53.85 207 GLY B O 1
ATOM 3000 N N . GLY B 1 208 ? 56.240 7.318 -15.254 1.00 54.82 208 GLY B N 1
ATOM 3001 C CA . GLY B 1 208 ? 55.497 6.114 -15.590 1.00 56.09 208 GLY B CA 1
ATOM 3002 C C . GLY B 1 208 ? 56.221 4.784 -15.515 1.00 58.42 208 GLY B C 1
ATOM 3003 O O . GLY B 1 208 ? 55.661 3.755 -15.889 1.00 60.45 208 GLY B O 1
ATOM 3004 N N . VAL B 1 209 ? 57.453 4.789 -15.025 1.00 60.40 209 VAL B N 1
ATOM 3005 C CA . VAL B 1 209 ? 58.220 3.558 -14.925 1.00 61.19 209 VAL B CA 1
ATOM 3006 C C . VAL B 1 209 ? 58.324 3.066 -13.492 1.00 63.25 209 VAL B C 1
ATOM 3007 O O . VAL B 1 209 ? 58.744 3.807 -12.606 1.00 65.66 209 VAL B O 1
ATOM 3011 N N . ASP B 1 210 ? 57.942 1.812 -13.270 1.00 64.02 210 ASP B N 1
ATOM 3012 C CA . ASP B 1 210 ? 58.020 1.221 -11.941 1.00 65.74 210 ASP B CA 1
ATOM 3013 C C . ASP B 1 210 ? 59.488 0.889 -11.662 1.00 68.14 210 ASP B C 1
ATOM 3014 O O . ASP B 1 210 ? 59.981 -0.177 -12.048 1.00 67.31 210 ASP B O 1
ATOM 3019 N N . THR B 1 211 ? 60.188 1.814 -11.008 1.00 69.46 211 THR B N 1
ATOM 3020 C CA . THR B 1 211 ? 61.594 1.617 -10.677 1.00 71.52 211 THR B CA 1
ATOM 3021 C C . THR B 1 211 ? 61.716 0.829 -9.375 1.00 73.61 211 THR B C 1
ATOM 3022 O O . THR B 1 211 ? 62.777 0.284 -9.064 1.00 74.34 211 THR B O 1
ATOM 3026 N N . SER B 1 212 ? 60.624 0.774 -8.617 1.00 74.52 212 SER B N 1
ATOM 3027 C CA . SER B 1 212 ? 60.604 0.045 -7.355 1.00 75.00 212 SER B CA 1
ATOM 3028 C C . SER B 1 212 ? 60.436 -1.443 -7.642 1.00 76.97 212 SER B C 1
ATOM 3029 O O . SER B 1 212 ? 59.635 -2.095 -6.939 1.00 79.09 212 SER B O 1
#

InterPro domains:
  IPR003722 Cobalamin biosynthesis precorrin-8X methylmutase CobH/CbiC [PF02570] (8-202)
  IPR036588 Precorrin-8X methylmutase CobH/CbiC superfamily [G3DSA:3.40.50.10230] (1-218)
  IPR036588 Precorrin-8X methylmutase CobH/CbiC superfamily [SSF63965] (7-206)

Sequence (404 aa):
RAIEEESFRIVDQEAGPHGFSPLEWPVVRRMIHATADFEYKALTRFSQGAVEAGLKAIQAGARILVDARMIACGLNPERLRLFGNEVVELLAHPEVVARTRAEAAVAYAWEKGLLDGAIVGVGNAPTFLLALVEAIRQGARPALVLGMPVGFVNVLEAKRALMEAPVPWIVTEGRKGGSTLVVAALHALIRLAADGGVGRAIEEESFRIVDQEAGPHGFSPLEWPVVRRMIHATADFEYKALTRFSQGAVEAGLKAIQAGARILVDARMIACGLNPERLRLFGNEVVELLAHPEVVARAKATTRAEAAVAYAWEKGLLDGAIVGVGNAPTFLLALVEAIRQGARPALVLGMPVGFVNVLEAKRALMEAPVPWIVTEGRKGGSTLVVAALHALIRLAADGGVDTS

CATH classification: 3.40.50.10230

Secondary structure (DSSP, 8-state):
-THHHHHHHHHHHHH-S----TTTHHHHHHHHHHHT-TTHHHHEEE-TTHHHHHHHHHHTT--EEES-HHHHHHS-HHHHGGGTPPEEEGGG-HHHHH--HHHHHHHHHHTTTTTSS-EEEESS-TTTTHHHHHHHHTT---SEEEE---SSSSHHHHHHHHTTSSS-EEEE-TT---HHHHHHHHHHHHHHHHHTT-/-HHHHHHHHHHHHHHH-S----TTTHHHHHHHHHHHT-TTHHHHEEE-TTHHHHHHHHHHHT--EEES-HHHHHHS-HHHHHHHT--EEE-TT-HHHHHHHHH--HHHHHHHHHHHTT-STT-EEEESS-HHHHHHHHHHHTTT---SEEEE---SSSSHHHHHHHHHTSSS-EEEE-SS---HHHHHHHHHHHHHHHHTTT----

Nearest PDB structures (foldseek):
  1v9c-assembly1_A  TM=1.005E+00  e=3.626E-37  Thermus thermophilus
  1v9c-assembly1_B  TM=9.975E-01  e=5.459E-33  Thermus thermophilus
  2afv-assembly1_A  TM=9.582E-01  e=6.633E-21  Leptospira interrogans
  1f2v-assembly1_A  TM=9.206E-01  e=5.202E-17  Pseudomonas denitrificans (nom. rej.)
  3e7d-assembly1_A  TM=8.793E-01  e=5.603E-18  Brucella abortus

B-factor: mean 46.73, std 18.46, range [9.27, 104.18]